Protein AF-A0A0G4N1B4-F1 (afdb_monomer_lite)

Structure (mmCIF, N/CA/C/O backbone):
data_AF-A0A0G4N1B4-F1
#
_entry.id   AF-A0A0G4N1B4-F1
#
loop_
_atom_site.group_PDB
_atom_site.id
_atom_site.type_symbol
_atom_site.label_atom_id
_atom_site.label_alt_id
_atom_site.label_comp_id
_atom_site.label_asym_id
_atom_site.label_entity_id
_atom_site.label_seq_id
_atom_site.pdbx_PDB_ins_code
_atom_site.Cartn_x
_atom_site.Cartn_y
_atom_site.Cartn_z
_atom_site.occupancy
_atom_site.B_iso_or_equiv
_atom_site.auth_seq_id
_atom_site.auth_comp_id
_atom_site.auth_asym_id
_atom_site.auth_atom_id
_atom_site.pdbx_PDB_model_num
ATOM 1 N N . MET A 1 1 ? 18.426 0.809 -24.803 1.00 61.28 1 MET A N 1
ATOM 2 C CA . MET A 1 1 ? 18.835 1.366 -26.097 1.00 61.28 1 MET A CA 1
ATOM 3 C C . MET A 1 1 ? 20.334 1.240 -26.227 1.00 61.28 1 MET A C 1
ATOM 5 O O . MET A 1 1 ? 21.089 1.940 -25.562 1.00 61.28 1 MET A O 1
ATOM 9 N N . THR A 1 2 ? 20.729 0.258 -27.011 1.00 74.38 2 THR A N 1
ATOM 10 C CA . THR A 1 2 ? 22.080 -0.067 -27.434 1.00 74.38 2 THR A CA 1
ATOM 11 C C . THR A 1 2 ? 22.395 0.686 -28.725 1.00 74.38 2 THR A C 1
ATOM 13 O O . THR A 1 2 ? 21.499 1.194 -29.403 1.00 74.38 2 THR A O 1
ATOM 16 N N . LEU A 1 3 ? 23.675 0.730 -29.093 1.00 75.31 3 LEU A N 1
ATOM 17 C CA . LEU A 1 3 ? 24.104 1.287 -30.377 1.00 75.31 3 LEU A CA 1
ATOM 18 C C . LEU A 1 3 ? 23.455 0.553 -31.568 1.00 75.31 3 LEU A C 1
ATOM 20 O O . LEU A 1 3 ? 23.096 1.194 -32.549 1.00 75.31 3 LEU A O 1
ATOM 24 N N . ALA A 1 4 ? 23.236 -0.761 -31.445 1.00 71.50 4 ALA A N 1
ATOM 25 C CA . ALA A 1 4 ? 22.571 -1.576 -32.460 1.00 71.50 4 ALA A CA 1
ATOM 26 C C . ALA A 1 4 ? 21.081 -1.222 -32.627 1.00 71.50 4 ALA A C 1
ATOM 28 O O . ALA A 1 4 ? 20.642 -1.034 -33.755 1.00 71.50 4 ALA A O 1
ATOM 29 N N . GLU A 1 5 ? 20.328 -1.060 -31.529 1.00 73.81 5 GLU A N 1
ATOM 30 C CA . GLU A 1 5 ? 18.914 -0.636 -31.580 1.00 73.81 5 GLU A CA 1
ATOM 31 C C . GLU A 1 5 ? 18.769 0.739 -32.259 1.00 73.81 5 GLU A C 1
ATOM 33 O O . GLU A 1 5 ? 17.946 0.911 -33.158 1.00 73.81 5 GLU A O 1
ATOM 38 N N . LYS A 1 6 ? 19.632 1.708 -31.918 1.00 74.88 6 LYS A N 1
ATOM 39 C CA . LYS A 1 6 ? 19.600 3.034 -32.559 1.00 74.88 6 LYS A CA 1
ATOM 40 C C . LYS A 1 6 ? 19.985 2.978 -34.045 1.00 74.88 6 LYS A C 1
ATOM 42 O O . LYS A 1 6 ? 19.407 3.695 -34.851 1.00 74.88 6 LYS A O 1
ATOM 47 N N . ALA A 1 7 ? 20.917 2.104 -34.427 1.00 77.06 7 ALA A N 1
ATOM 48 C CA . ALA A 1 7 ? 21.310 1.898 -35.824 1.00 77.06 7 ALA A CA 1
ATOM 49 C C . ALA A 1 7 ? 20.305 1.068 -36.649 1.00 77.06 7 ALA A C 1
ATOM 51 O O . ALA A 1 7 ? 20.403 1.044 -37.875 1.00 77.06 7 ALA A O 1
ATOM 52 N N . SER A 1 8 ? 19.344 0.386 -36.013 1.00 77.25 8 SER A N 1
ATOM 53 C CA . SER A 1 8 ? 18.195 -0.201 -36.719 1.00 77.25 8 SER A CA 1
ATOM 54 C C . SER A 1 8 ? 17.087 0.815 -37.013 1.00 77.25 8 SER A C 1
ATOM 56 O O . SER A 1 8 ? 16.366 0.640 -37.991 1.00 77.25 8 SER A O 1
ATOM 58 N N . GLU A 1 9 ? 16.982 1.884 -36.218 1.00 82.12 9 GLU A N 1
ATOM 59 C CA . GLU A 1 9 ? 16.021 2.979 -36.424 1.00 82.12 9 GLU A CA 1
ATOM 60 C C . GLU A 1 9 ? 16.563 4.087 -37.349 1.00 82.12 9 GLU A C 1
ATOM 62 O O . GLU A 1 9 ? 15.790 4.714 -38.070 1.00 82.12 9 GLU A O 1
ATOM 67 N N . ASP A 1 10 ? 17.882 4.317 -37.358 1.00 83.88 10 ASP A N 1
ATOM 68 C CA . ASP A 1 10 ? 18.553 5.344 -38.165 1.00 83.88 10 ASP A CA 1
ATOM 69 C C . ASP A 1 10 ? 19.435 4.718 -39.277 1.00 83.88 10 ASP A C 1
ATOM 71 O O . ASP A 1 10 ? 20.548 4.244 -39.003 1.00 83.88 10 ASP A O 1
ATOM 75 N N . PRO A 1 11 ? 18.992 4.749 -40.554 1.00 85.12 11 PRO A N 1
ATOM 76 C CA . PRO A 1 11 ? 19.771 4.253 -41.690 1.00 85.12 11 PRO A CA 1
ATOM 77 C C . PRO A 1 11 ? 21.119 4.962 -41.875 1.00 85.12 11 PRO A C 1
ATOM 79 O O . PRO A 1 11 ? 22.088 4.338 -42.310 1.00 85.12 11 PRO A O 1
ATOM 82 N N . HIS A 1 12 ? 21.207 6.250 -41.527 1.00 83.06 12 HIS A N 1
ATOM 83 C CA . HIS A 1 12 ? 22.426 7.039 -41.676 1.00 83.06 12 HIS A CA 1
ATOM 84 C C . HIS A 1 12 ? 23.470 6.638 -40.627 1.00 83.06 12 HIS A C 1
ATOM 86 O O . HIS A 1 12 ? 24.648 6.475 -40.956 1.00 83.06 12 HIS A O 1
ATOM 92 N N . LEU A 1 13 ? 23.038 6.378 -39.387 1.00 84.38 13 LEU A N 1
ATOM 93 C CA . LEU A 1 13 ? 23.886 5.781 -38.351 1.00 84.38 13 LEU A CA 1
ATOM 94 C C . LEU A 1 13 ? 24.357 4.372 -38.743 1.00 84.38 13 LEU A C 1
ATOM 96 O O . LEU A 1 13 ? 25.507 4.023 -38.477 1.00 84.38 13 LEU A O 1
ATOM 100 N N . ARG A 1 14 ? 23.521 3.575 -39.420 1.00 85.06 14 ARG A N 1
ATOM 101 C CA . ARG A 1 14 ? 23.911 2.241 -39.907 1.00 85.06 14 ARG A CA 1
ATOM 102 C C . ARG A 1 14 ? 25.033 2.300 -40.947 1.00 85.06 14 ARG A C 1
ATOM 104 O O . ARG A 1 14 ? 26.015 1.566 -40.835 1.00 85.06 14 ARG A O 1
ATOM 111 N N . ASP A 1 15 ? 24.920 3.193 -41.928 1.00 86.50 15 ASP A N 1
ATOM 112 C CA . ASP A 1 15 ? 25.944 3.373 -42.965 1.00 86.50 15 ASP A CA 1
ATOM 113 C C . ASP A 1 15 ? 27.199 4.088 -42.440 1.00 86.50 15 ASP A C 1
ATOM 115 O O . ASP A 1 15 ? 28.303 3.859 -42.941 1.00 86.50 15 ASP A O 1
ATOM 119 N N . LEU A 1 16 ? 27.067 4.916 -41.398 1.00 86.50 16 LEU A N 1
ATOM 120 C CA . LEU A 1 16 ? 28.194 5.442 -40.627 1.00 86.50 16 LEU A CA 1
ATOM 121 C C . LEU A 1 16 ? 28.933 4.308 -39.898 1.00 86.50 16 LEU A C 1
ATOM 123 O O . LEU A 1 16 ? 30.135 4.151 -40.090 1.00 86.50 16 LEU A O 1
ATOM 127 N N . MET A 1 17 ? 28.223 3.462 -39.142 1.00 85.50 17 MET A N 1
ATOM 128 C CA . MET A 1 17 ? 28.804 2.295 -38.462 1.00 85.50 17 MET A CA 1
ATOM 129 C C . MET A 1 17 ? 29.516 1.350 -39.428 1.00 85.50 17 MET A C 1
ATOM 131 O O . MET A 1 17 ? 30.613 0.888 -39.127 1.00 85.50 17 MET A O 1
ATOM 135 N N . LYS A 1 18 ? 28.928 1.091 -40.603 1.00 88.00 18 LYS A N 1
ATOM 136 C CA . LYS A 1 18 ? 29.536 0.236 -41.629 1.00 88.00 18 LYS A CA 1
ATOM 137 C C . LYS A 1 18 ? 30.859 0.812 -42.149 1.00 88.00 18 LYS A C 1
ATOM 139 O O . LYS A 1 18 ? 31.823 0.064 -42.283 1.00 88.00 18 LYS A O 1
ATOM 144 N N . ARG A 1 19 ? 30.930 2.126 -42.394 1.00 84.94 19 ARG A N 1
ATOM 145 C CA . ARG A 1 19 ? 32.158 2.804 -42.854 1.00 84.94 19 ARG A CA 1
ATOM 146 C C . ARG A 1 19 ? 33.219 2.921 -41.762 1.00 84.94 19 ARG A C 1
ATOM 148 O O . ARG A 1 19 ? 34.394 2.723 -42.047 1.00 84.94 19 ARG A O 1
ATOM 155 N N . VAL A 1 20 ? 32.820 3.153 -40.509 1.00 86.75 20 VAL A N 1
ATOM 156 C CA . VAL A 1 20 ? 33.738 3.114 -39.356 1.00 86.75 20 VAL A CA 1
ATOM 157 C C . VAL A 1 20 ? 34.312 1.705 -39.167 1.00 86.75 20 VAL A C 1
ATOM 159 O O . VAL A 1 20 ? 35.518 1.563 -38.996 1.00 86.75 20 VAL A O 1
ATOM 162 N N . ALA A 1 21 ? 33.487 0.658 -39.274 1.00 83.44 21 ALA A N 1
ATOM 163 C CA . ALA A 1 21 ? 33.933 -0.736 -39.179 1.00 83.44 21 ALA A CA 1
ATOM 164 C C . ALA A 1 21 ? 34.835 -1.176 -40.349 1.00 83.44 21 ALA A C 1
ATOM 166 O O . ALA A 1 21 ? 35.694 -2.033 -40.161 1.00 83.44 21 ALA A O 1
ATOM 167 N N . ALA A 1 22 ? 34.667 -0.582 -41.535 1.00 86.81 22 ALA A N 1
ATOM 168 C CA . ALA A 1 22 ? 35.551 -0.781 -42.686 1.00 86.81 22 ALA A CA 1
ATOM 169 C C . ALA A 1 22 ? 36.859 0.040 -42.615 1.00 86.81 22 ALA A C 1
ATOM 171 O O . ALA A 1 22 ? 37.759 -0.184 -43.418 1.00 86.81 22 ALA A O 1
ATOM 172 N N . GLY A 1 23 ? 36.977 0.990 -41.677 1.00 86.06 23 GLY A N 1
ATOM 173 C CA . GLY A 1 23 ? 38.113 1.918 -41.592 1.00 86.06 23 GLY A CA 1
ATOM 174 C C . GLY A 1 23 ? 38.089 3.059 -42.620 1.00 86.06 23 GLY A C 1
ATOM 175 O O . GLY A 1 23 ? 39.078 3.771 -42.759 1.00 86.06 23 GLY A O 1
ATOM 176 N N . GLU A 1 24 ? 36.972 3.257 -43.326 1.00 87.19 24 GLU A N 1
ATOM 177 C CA . GLU A 1 24 ? 36.816 4.224 -44.429 1.00 87.19 24 GLU A CA 1
ATOM 178 C C . GLU A 1 24 ? 36.179 5.562 -43.996 1.00 87.19 24 GLU A C 1
ATOM 180 O O . GLU A 1 24 ? 35.956 6.452 -44.819 1.00 87.19 24 GLU A O 1
ATOM 185 N N . ALA A 1 25 ? 35.838 5.713 -42.713 1.00 85.94 25 ALA A N 1
ATOM 186 C CA . ALA A 1 25 ? 35.187 6.913 -42.187 1.00 85.94 25 ALA A CA 1
ATOM 187 C C . ALA A 1 25 ? 36.142 8.118 -42.100 1.00 85.94 25 ALA A C 1
ATOM 189 O O . ALA A 1 25 ? 37.282 8.002 -41.650 1.00 85.94 25 ALA A O 1
ATOM 190 N N . LYS A 1 26 ? 35.651 9.306 -42.470 1.00 89.06 26 LYS A N 1
ATOM 191 C CA . LYS A 1 26 ? 36.407 10.566 -42.351 1.00 89.06 26 LYS A CA 1
ATOM 192 C C . LYS A 1 26 ? 36.522 11.024 -40.891 1.00 89.06 26 LYS A C 1
ATOM 194 O O . LYS A 1 26 ? 35.720 10.641 -40.044 1.00 89.06 26 LYS A O 1
ATOM 199 N N . GLN A 1 27 ? 37.467 11.921 -40.600 1.00 86.31 27 GLN A N 1
ATOM 200 C CA . GLN A 1 27 ? 37.700 12.427 -39.238 1.00 86.31 27 GLN A CA 1
ATOM 201 C C . GLN A 1 27 ? 36.456 13.087 -38.606 1.00 86.31 27 GLN A C 1
ATOM 203 O O . GLN A 1 27 ? 36.169 12.866 -37.428 1.00 86.31 27 GLN A O 1
ATOM 208 N N . ASP A 1 28 ? 35.675 13.840 -39.386 1.00 86.31 28 ASP A N 1
ATOM 209 C CA . ASP A 1 28 ? 34.403 14.424 -38.932 1.00 86.31 28 ASP A CA 1
ATOM 210 C C . ASP A 1 28 ? 33.345 13.350 -38.634 1.00 86.31 28 ASP A C 1
ATOM 212 O O . ASP A 1 28 ? 32.583 13.453 -37.672 1.00 86.31 28 ASP A O 1
ATOM 216 N N . GLU A 1 29 ? 33.330 12.278 -39.427 1.00 86.38 29 GLU A N 1
ATOM 217 C CA . GLU A 1 29 ? 32.405 11.152 -39.284 1.00 86.38 29 GLU A CA 1
ATOM 218 C C . GLU A 1 29 ? 32.741 10.313 -38.045 1.00 86.38 29 GLU A C 1
ATOM 220 O O . GLU A 1 29 ? 31.840 9.963 -37.285 1.00 86.38 29 GLU A O 1
ATOM 225 N N . LEU A 1 30 ? 34.030 10.078 -37.777 1.00 86.94 30 LEU A N 1
ATOM 226 C CA . LEU A 1 30 ? 34.522 9.472 -36.536 1.00 86.94 30 LEU A CA 1
ATOM 227 C C . LEU A 1 30 ? 34.176 10.329 -35.310 1.00 86.94 30 LEU A C 1
ATOM 229 O O . LEU A 1 30 ? 33.727 9.803 -34.293 1.00 86.94 30 LEU A O 1
ATOM 233 N N . THR A 1 31 ? 34.316 11.653 -35.416 1.00 87.06 31 THR A N 1
ATOM 234 C CA . THR A 1 31 ? 33.961 12.592 -34.337 1.00 87.06 31 THR A CA 1
ATOM 235 C C . THR A 1 31 ? 32.454 12.579 -34.055 1.00 87.06 31 THR A C 1
ATOM 237 O O . THR A 1 31 ? 32.031 12.573 -32.897 1.00 87.06 31 THR A O 1
ATOM 240 N N . ASN A 1 32 ? 31.623 12.516 -35.100 1.00 86.62 32 ASN A N 1
ATOM 241 C CA . ASN A 1 32 ? 30.175 12.366 -34.959 1.00 86.62 32 ASN A CA 1
ATOM 242 C C . ASN A 1 32 ? 29.795 10.996 -34.368 1.00 86.62 32 ASN A C 1
ATOM 244 O O . ASN A 1 32 ? 28.951 10.911 -33.478 1.00 86.62 32 ASN A O 1
ATOM 248 N N . PHE A 1 33 ? 30.462 9.923 -34.801 1.00 86.00 33 PHE A N 1
ATOM 249 C CA . PHE A 1 33 ? 30.247 8.579 -34.272 1.00 86.00 33 PHE A CA 1
ATOM 250 C C . PHE A 1 33 ? 30.599 8.479 -32.779 1.00 86.00 33 PHE A C 1
ATOM 252 O O . PHE A 1 33 ? 29.796 7.964 -31.999 1.00 86.00 33 PHE A O 1
ATOM 259 N N . GLN A 1 34 ? 31.729 9.057 -32.354 1.00 86.62 34 GLN A N 1
ATOM 260 C CA . GLN A 1 34 ? 32.104 9.126 -30.939 1.00 86.62 34 GLN A CA 1
ATOM 261 C C . GLN A 1 34 ? 31.074 9.917 -30.122 1.00 86.62 34 GLN A C 1
ATOM 263 O O . GLN A 1 34 ? 30.626 9.431 -29.088 1.00 86.62 34 GLN A O 1
ATOM 268 N N . ARG A 1 35 ? 30.598 11.070 -30.621 1.00 88.56 35 ARG A N 1
ATOM 269 C CA . ARG A 1 35 ? 29.515 11.839 -29.977 1.00 88.56 35 ARG A CA 1
ATOM 270 C C . ARG A 1 35 ? 28.249 10.995 -29.775 1.00 88.56 35 ARG A C 1
ATOM 272 O O . ARG A 1 35 ? 27.601 11.106 -28.736 1.00 88.56 35 ARG A O 1
ATOM 279 N N . ILE A 1 36 ? 27.889 10.154 -30.747 1.00 86.12 36 ILE A N 1
ATOM 280 C CA . ILE A 1 36 ? 26.725 9.260 -30.652 1.00 86.12 36 ILE A CA 1
ATOM 281 C C . ILE A 1 36 ? 26.968 8.146 -29.622 1.00 86.12 36 ILE A C 1
ATOM 283 O O . ILE A 1 36 ? 26.062 7.849 -28.841 1.00 86.12 36 ILE A O 1
ATOM 287 N N . ILE A 1 37 ? 28.176 7.576 -29.552 1.00 84.62 37 ILE A N 1
ATOM 288 C CA . ILE A 1 37 ? 28.565 6.626 -28.496 1.00 84.62 37 ILE A CA 1
ATOM 289 C C . ILE A 1 37 ? 28.498 7.282 -27.113 1.00 84.62 37 ILE A C 1
ATOM 291 O O . ILE A 1 37 ? 27.919 6.698 -26.195 1.00 84.62 37 ILE A O 1
ATOM 295 N N . ASP A 1 38 ? 29.022 8.497 -26.959 1.00 83.88 38 ASP A N 1
ATOM 296 C CA . ASP A 1 38 ? 29.007 9.238 -25.697 1.00 83.88 38 ASP A CA 1
ATOM 297 C C . ASP A 1 38 ? 27.571 9.565 -25.268 1.00 83.88 38 ASP A C 1
ATOM 299 O O . ASP A 1 38 ? 27.216 9.366 -24.104 1.00 83.88 38 ASP A O 1
ATOM 303 N N . GLN A 1 39 ? 26.708 9.978 -26.207 1.00 84.00 39 GLN A N 1
ATOM 304 C CA . GLN A 1 39 ? 25.284 10.210 -25.948 1.00 84.00 39 GLN A CA 1
ATOM 305 C C . GLN A 1 39 ? 24.569 8.924 -25.517 1.00 84.00 39 GLN A C 1
ATOM 307 O O . GLN A 1 39 ? 23.866 8.934 -24.508 1.00 84.00 39 GLN A O 1
ATOM 312 N N . ILE A 1 40 ? 24.745 7.814 -26.240 1.00 81.50 40 ILE A N 1
ATOM 313 C CA . ILE A 1 40 ? 24.115 6.531 -25.888 1.00 81.50 40 ILE A CA 1
ATOM 314 C C . ILE A 1 40 ? 24.637 6.041 -24.536 1.00 81.50 40 ILE A C 1
ATOM 316 O O . ILE A 1 40 ? 23.855 5.571 -23.717 1.00 81.50 40 ILE A O 1
ATOM 320 N N . THR A 1 41 ? 25.926 6.223 -24.249 1.00 76.81 41 THR A N 1
ATOM 321 C CA . THR A 1 41 ? 26.533 5.890 -22.953 1.00 76.81 41 THR A CA 1
ATOM 322 C C . THR A 1 41 ? 25.971 6.763 -21.827 1.00 76.81 41 THR A C 1
ATOM 324 O O . THR A 1 41 ? 25.692 6.258 -20.739 1.00 76.81 41 THR A O 1
ATOM 327 N N . ALA A 1 42 ? 25.757 8.059 -22.068 1.00 76.94 42 ALA A N 1
ATOM 328 C CA . ALA A 1 42 ? 25.142 8.975 -21.110 1.00 76.94 42 ALA A CA 1
ATOM 329 C C . ALA A 1 42 ? 23.657 8.654 -20.872 1.00 76.94 42 ALA A C 1
ATOM 331 O O . ALA A 1 42 ? 23.216 8.617 -19.724 1.00 76.94 42 ALA A O 1
ATOM 332 N N . GLU A 1 43 ? 22.888 8.353 -21.921 1.00 72.62 43 GLU A N 1
ATOM 333 C CA . GLU A 1 43 ? 21.496 7.909 -21.802 1.00 72.62 43 GLU A CA 1
ATOM 334 C C . GLU A 1 43 ? 21.376 6.542 -21.125 1.00 72.62 43 GLU A C 1
ATOM 336 O O . GLU A 1 43 ? 20.470 6.341 -20.319 1.00 72.62 43 GLU A O 1
ATOM 341 N N . TYR A 1 44 ? 22.299 5.620 -21.399 1.00 66.69 44 TYR A N 1
ATOM 342 C CA . TYR A 1 44 ? 22.382 4.317 -20.747 1.00 66.69 44 TYR A CA 1
ATOM 343 C C . TYR A 1 44 ? 22.653 4.476 -19.246 1.00 66.69 44 TYR A C 1
ATOM 345 O O . TYR A 1 44 ? 21.919 3.914 -18.438 1.00 66.69 44 TYR A O 1
ATOM 353 N N . LYS A 1 45 ? 23.609 5.334 -18.854 1.00 64.94 45 LYS A N 1
ATOM 354 C CA . LYS A 1 45 ? 23.832 5.723 -17.448 1.00 64.94 45 LYS A CA 1
ATOM 355 C C . LYS A 1 45 ? 22.586 6.366 -16.824 1.00 64.94 45 LYS A C 1
ATOM 357 O O . LYS A 1 45 ? 22.170 5.955 -15.745 1.00 64.94 45 LYS A O 1
ATOM 362 N N . LYS A 1 46 ? 21.945 7.314 -17.519 1.00 64.31 46 LYS A N 1
ATOM 363 C CA . LYS A 1 46 ? 20.728 8.017 -17.064 1.00 64.31 46 LYS A CA 1
ATOM 364 C C . LYS A 1 46 ? 19.512 7.089 -16.915 1.00 64.31 46 LYS A C 1
ATOM 366 O O . LYS A 1 46 ? 18.664 7.343 -16.069 1.00 64.31 46 LYS A O 1
ATOM 371 N N . LYS A 1 47 ? 19.436 6.012 -17.703 1.00 58.44 47 LYS A N 1
ATOM 372 C CA . LYS A 1 47 ? 18.419 4.945 -17.622 1.00 58.44 47 LYS A CA 1
ATOM 373 C C . LYS A 1 47 ? 18.840 3.780 -16.703 1.00 58.44 47 LYS A C 1
ATOM 375 O O . LYS A 1 47 ? 18.256 2.705 -16.786 1.00 58.44 47 LYS A O 1
ATOM 380 N N . GLY A 1 48 ? 19.845 3.972 -15.841 1.00 55.91 48 GLY A N 1
ATOM 381 C CA . GLY A 1 48 ? 20.256 2.998 -14.821 1.00 55.91 48 GLY A CA 1
ATOM 382 C C . GLY A 1 48 ? 21.156 1.856 -15.310 1.00 55.91 48 GLY A C 1
ATOM 383 O O . GLY A 1 48 ? 21.496 0.982 -14.526 1.00 55.91 48 GLY A O 1
ATOM 384 N N . GLY A 1 49 ? 21.609 1.856 -16.565 1.00 56.06 49 GLY A N 1
ATOM 385 C CA . GLY A 1 49 ? 22.381 0.759 -17.166 1.00 56.06 49 GLY A CA 1
ATOM 386 C C . GLY A 1 49 ? 23.782 0.509 -16.581 1.00 56.06 49 GLY A C 1
ATOM 387 O O . GLY A 1 49 ? 24.412 -0.495 -16.906 1.00 56.06 49 GLY A O 1
ATOM 388 N N . GLN A 1 50 ? 24.288 1.399 -15.719 1.00 53.00 50 GLN A N 1
ATOM 389 C CA . GLN A 1 50 ? 25.495 1.142 -14.917 1.00 53.00 50 GLN A CA 1
ATOM 390 C C . GLN A 1 50 ? 25.220 0.374 -13.613 1.00 53.00 50 GLN A C 1
ATOM 392 O O . GLN A 1 50 ? 26.167 -0.023 -12.937 1.00 53.00 50 GLN A O 1
ATOM 397 N N . GLN A 1 51 ? 23.955 0.164 -13.251 1.00 55.06 51 GLN A N 1
ATOM 398 C CA . GLN A 1 51 ? 23.565 -0.721 -12.158 1.00 55.06 51 GLN A CA 1
ATOM 399 C C . GLN A 1 51 ? 23.530 -2.171 -12.670 1.00 55.06 51 GLN A C 1
ATOM 401 O O . GLN A 1 51 ? 23.403 -2.416 -13.872 1.00 55.06 51 GLN A O 1
ATOM 406 N N . GLY A 1 52 ? 23.672 -3.136 -11.759 1.00 59.69 52 GLY A N 1
ATOM 407 C CA . GLY A 1 52 ? 23.560 -4.559 -12.087 1.00 59.69 52 GLY A CA 1
ATOM 408 C C . GLY A 1 52 ? 22.152 -4.958 -12.566 1.00 59.69 52 GLY A C 1
ATOM 409 O O . GLY A 1 52 ? 21.274 -4.103 -12.710 1.00 59.69 52 GLY A O 1
ATOM 410 N N . PRO A 1 53 ? 21.885 -6.260 -12.791 1.00 65.31 53 PRO A N 1
ATOM 411 C CA . PRO A 1 53 ? 20.531 -6.730 -13.093 1.00 65.31 53 PRO A CA 1
ATOM 412 C C . PRO A 1 53 ? 19.526 -6.189 -12.062 1.00 65.31 53 PRO A C 1
ATOM 414 O O . PRO A 1 53 ? 19.748 -6.295 -10.856 1.00 65.31 53 PRO A O 1
ATOM 417 N N . SER A 1 54 ? 18.441 -5.572 -12.540 1.00 74.69 54 SER A N 1
ATOM 418 C CA . SER A 1 54 ? 17.491 -4.837 -11.694 1.00 74.69 54 SER A CA 1
ATOM 419 C C . SER A 1 54 ? 16.860 -5.729 -10.621 1.00 74.69 54 SER A C 1
ATOM 421 O O . SER A 1 54 ? 16.494 -6.875 -10.894 1.00 74.69 54 SER A O 1
ATOM 423 N N . ALA A 1 55 ? 16.673 -5.188 -9.416 1.00 77.44 55 ALA A N 1
ATOM 424 C CA . ALA A 1 55 ? 16.117 -5.915 -8.271 1.00 77.44 55 ALA A CA 1
ATOM 425 C C . ALA A 1 55 ? 14.679 -6.412 -8.489 1.00 77.44 55 ALA A C 1
ATOM 427 O O . ALA A 1 55 ? 14.295 -7.437 -7.929 1.00 77.44 55 ALA A O 1
ATOM 428 N N . ASP A 1 56 ? 13.924 -5.742 -9.358 1.00 80.38 56 ASP A N 1
ATOM 429 C CA . ASP A 1 56 ? 12.589 -6.132 -9.821 1.00 80.38 56 ASP A CA 1
ATOM 430 C C . ASP A 1 56 ? 12.593 -7.341 -10.772 1.00 80.38 56 ASP A C 1
ATOM 432 O O . ASP A 1 56 ? 11.565 -7.986 -10.953 1.00 80.38 56 ASP A O 1
ATOM 436 N N . ARG A 1 57 ? 13.734 -7.649 -11.407 1.00 79.25 57 ARG A N 1
ATOM 437 C CA . ARG A 1 57 ? 13.866 -8.732 -12.402 1.00 79.25 57 ARG A CA 1
ATOM 438 C C . ARG A 1 57 ? 14.421 -10.026 -11.819 1.00 79.25 57 ARG A C 1
ATOM 440 O O . ARG A 1 57 ? 14.197 -11.092 -12.384 1.00 79.25 57 ARG A O 1
ATOM 447 N N . LEU A 1 58 ? 15.184 -9.941 -10.731 1.00 82.81 58 LEU A N 1
ATOM 448 C CA . LEU A 1 58 ? 15.707 -11.118 -10.044 1.00 82.81 58 LEU A CA 1
ATOM 449 C C . LEU A 1 58 ? 14.668 -11.628 -9.046 1.00 82.81 58 LEU A C 1
ATOM 451 O O . LEU A 1 58 ? 14.167 -10.863 -8.226 1.00 82.81 58 LEU A O 1
ATOM 455 N N . ILE A 1 59 ? 14.364 -12.923 -9.120 1.00 82.38 59 ILE A N 1
ATOM 456 C CA . ILE A 1 59 ? 13.343 -13.593 -8.307 1.00 82.38 59 ILE A CA 1
ATOM 457 C C . ILE A 1 59 ? 14.012 -14.681 -7.459 1.00 82.38 59 ILE A C 1
ATOM 459 O O . ILE A 1 59 ? 14.892 -15.401 -7.944 1.00 82.38 59 ILE A O 1
ATOM 463 N N . VAL A 1 60 ? 13.585 -14.802 -6.201 1.00 84.69 60 VAL A N 1
ATOM 464 C CA . VAL A 1 60 ? 13.879 -15.924 -5.298 1.00 84.69 60 VAL A CA 1
ATOM 465 C C . VAL A 1 60 ? 12.582 -16.298 -4.583 1.00 84.69 60 VAL A C 1
ATOM 467 O O . VAL A 1 60 ? 11.843 -15.418 -4.161 1.00 84.69 60 VAL A O 1
ATOM 470 N N . ASP A 1 61 ? 12.279 -17.593 -4.485 1.00 80.69 61 ASP A N 1
ATOM 471 C CA . ASP A 1 61 ? 11.069 -18.106 -3.815 1.00 80.69 61 ASP A CA 1
ATOM 472 C C . ASP A 1 61 ? 9.758 -17.404 -4.251 1.00 80.69 61 ASP A C 1
ATOM 474 O O . ASP A 1 61 ? 8.926 -16.987 -3.451 1.00 80.69 61 ASP A O 1
ATOM 478 N N . GLY A 1 62 ? 9.617 -17.173 -5.563 1.00 81.56 62 GLY A N 1
ATOM 479 C CA . GLY A 1 62 ? 8.456 -16.503 -6.166 1.00 81.56 62 GLY A CA 1
ATOM 480 C C . GLY A 1 62 ? 8.379 -14.981 -5.975 1.00 81.56 62 GLY A C 1
ATOM 481 O O . GLY A 1 62 ? 7.539 -14.348 -6.611 1.00 81.56 62 GLY A O 1
ATOM 482 N N . LYS A 1 63 ?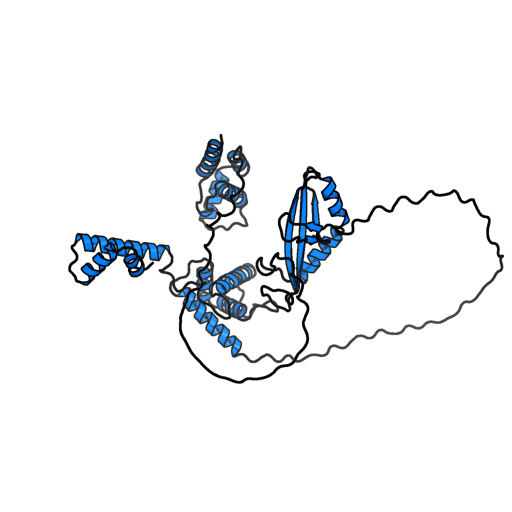 9.259 -14.370 -5.170 1.00 87.25 63 LYS A N 1
ATOM 483 C CA . LYS A 1 63 ? 9.266 -12.925 -4.877 1.00 87.25 63 LYS A CA 1
ATOM 484 C C . LYS A 1 63 ? 10.505 -12.230 -5.447 1.00 87.25 63 LYS A C 1
ATOM 486 O O . LYS A 1 63 ? 11.546 -12.852 -5.655 1.00 87.25 63 LYS A O 1
ATOM 491 N N . THR A 1 64 ? 10.421 -10.927 -5.716 1.00 88.06 64 THR A N 1
ATOM 492 C CA . THR A 1 64 ? 11.558 -10.169 -6.268 1.00 88.06 64 THR A CA 1
ATOM 493 C C . THR A 1 64 ? 12.636 -9.910 -5.212 1.00 88.06 64 THR A C 1
ATOM 495 O O . THR A 1 64 ? 12.348 -9.760 -4.025 1.00 88.06 64 THR A O 1
ATOM 498 N N . VAL A 1 65 ? 13.896 -9.787 -5.635 1.00 88.00 65 VAL A N 1
ATOM 499 C CA . VAL A 1 65 ? 15.002 -9.366 -4.753 1.00 88.00 65 VAL A CA 1
ATOM 500 C C . VAL A 1 65 ? 14.720 -7.979 -4.159 1.00 88.00 65 VAL A C 1
ATOM 502 O O . VAL A 1 65 ? 15.082 -7.723 -3.011 1.00 88.00 65 VAL A O 1
ATOM 505 N N . LYS A 1 66 ? 14.007 -7.114 -4.897 1.00 90.12 66 LYS A N 1
ATOM 506 C CA . LYS A 1 66 ? 13.520 -5.825 -4.391 1.00 90.12 66 LYS A CA 1
ATOM 507 C C . LYS A 1 66 ? 12.529 -5.979 -3.233 1.00 90.12 66 LYS A C 1
ATOM 509 O O . LYS A 1 66 ? 12.724 -5.323 -2.219 1.00 90.12 66 LYS A O 1
ATOM 514 N N . TYR A 1 67 ? 11.541 -6.876 -3.336 1.00 91.75 67 TYR A N 1
ATOM 515 C CA . TYR A 1 67 ? 10.605 -7.158 -2.238 1.00 91.75 67 TYR A CA 1
ATOM 516 C C . TYR A 1 67 ? 11.353 -7.538 -0.952 1.00 91.75 67 TYR A C 1
ATOM 518 O O . TYR A 1 67 ? 11.123 -6.936 0.092 1.00 91.75 67 TYR A O 1
ATOM 526 N N . PHE A 1 68 ? 12.313 -8.469 -1.028 1.00 91.44 68 PHE A N 1
ATOM 527 C CA . PHE A 1 68 ? 13.102 -8.845 0.150 1.00 91.44 68 PHE A CA 1
ATOM 528 C C . PHE A 1 68 ? 13.931 -7.678 0.698 1.00 91.44 68 PHE A C 1
ATOM 530 O O . PHE A 1 68 ? 14.118 -7.589 1.909 1.00 91.44 68 PHE A O 1
ATOM 537 N N . ALA A 1 69 ? 14.430 -6.784 -0.160 1.00 91.94 69 ALA A N 1
ATOM 538 C CA . ALA A 1 69 ? 15.165 -5.606 0.285 1.00 91.94 69 ALA A CA 1
ATOM 539 C C . ALA A 1 69 ? 14.258 -4.593 1.009 1.00 91.94 69 ALA A C 1
ATOM 541 O O . ALA A 1 69 ? 14.617 -4.135 2.093 1.00 91.94 69 ALA A O 1
ATOM 542 N N . ASP A 1 70 ? 13.085 -4.285 0.451 1.00 90.75 70 ASP A N 1
ATOM 543 C CA . ASP A 1 70 ? 12.110 -3.344 1.021 1.00 90.75 70 ASP A CA 1
ATOM 544 C C . ASP A 1 70 ? 11.538 -3.859 2.360 1.00 90.75 70 ASP A C 1
ATOM 546 O O . ASP A 1 70 ? 11.509 -3.128 3.358 1.00 90.75 70 ASP A O 1
ATOM 550 N N . GLU A 1 71 ? 11.170 -5.142 2.416 1.00 91.75 71 GLU A N 1
ATOM 551 C CA . GLU A 1 71 ? 10.620 -5.803 3.606 1.00 91.75 71 GLU A CA 1
ATOM 552 C C . GLU A 1 71 ? 11.660 -5.870 4.738 1.00 91.75 71 GLU A C 1
ATOM 554 O O . GLU A 1 71 ? 11.430 -5.403 5.857 1.00 91.75 71 GLU A O 1
ATOM 559 N N . VAL A 1 72 ? 12.866 -6.378 4.443 1.00 93.12 72 VAL A N 1
ATOM 560 C CA . VAL A 1 72 ? 13.930 -6.516 5.450 1.00 93.12 72 VAL A CA 1
ATOM 561 C C . VAL A 1 72 ? 14.448 -5.156 5.910 1.00 93.12 72 VAL A C 1
ATOM 563 O O . VAL A 1 72 ? 14.746 -5.005 7.093 1.00 93.12 72 VAL A O 1
ATOM 566 N N . ARG A 1 73 ? 14.511 -4.143 5.035 1.00 94.00 73 ARG A N 1
ATOM 567 C CA . ARG A 1 73 ? 14.804 -2.759 5.441 1.00 94.00 73 ARG A CA 1
ATOM 568 C C . ARG A 1 73 ? 13.786 -2.269 6.471 1.00 94.00 73 ARG A C 1
ATOM 570 O O . ARG A 1 73 ? 14.193 -1.779 7.521 1.00 94.00 73 ARG A O 1
ATOM 577 N N . THR A 1 74 ? 12.495 -2.436 6.195 1.00 89.62 74 THR A N 1
ATOM 578 C CA . THR A 1 74 ? 11.412 -1.984 7.080 1.00 89.62 74 THR A CA 1
ATOM 579 C C . THR A 1 74 ? 11.493 -2.659 8.451 1.00 89.62 74 THR A C 1
ATOM 581 O O . THR A 1 74 ? 11.453 -1.979 9.478 1.00 89.62 74 THR A O 1
ATOM 584 N N . ILE A 1 75 ? 11.718 -3.977 8.484 1.00 88.00 75 ILE A N 1
ATOM 585 C CA . ILE A 1 75 ? 11.905 -4.729 9.732 1.00 88.00 75 ILE A CA 1
ATOM 586 C C . ILE A 1 75 ? 13.165 -4.260 10.479 1.00 88.00 75 ILE A C 1
ATOM 588 O O . ILE A 1 75 ? 13.104 -4.023 11.684 1.00 88.00 75 ILE A O 1
ATOM 592 N N . LEU A 1 76 ? 14.301 -4.087 9.795 1.00 88.94 76 LEU A N 1
ATOM 593 C CA . LEU A 1 76 ? 15.548 -3.621 10.417 1.00 88.94 76 LEU A CA 1
ATOM 594 C C . LEU A 1 76 ? 15.429 -2.205 10.988 1.00 88.94 76 LEU A C 1
ATOM 596 O O . LEU A 1 76 ? 15.987 -1.945 12.051 1.00 88.94 76 LEU A O 1
ATOM 600 N N . ASP A 1 77 ? 14.716 -1.304 10.312 1.00 88.50 77 ASP A N 1
ATOM 601 C CA . ASP A 1 77 ? 14.512 0.064 10.787 1.00 88.50 77 ASP A CA 1
ATOM 602 C C . ASP A 1 77 ? 13.619 0.078 12.052 1.00 88.50 77 ASP A C 1
ATOM 604 O O . ASP A 1 77 ? 13.920 0.814 12.990 1.00 88.50 77 ASP A O 1
ATOM 608 N N . ILE A 1 78 ? 12.601 -0.793 12.154 1.00 86.00 78 ILE A N 1
ATOM 609 C CA . ILE A 1 78 ? 11.796 -0.981 13.384 1.00 86.00 78 ILE A CA 1
ATOM 610 C C . ILE A 1 78 ? 12.636 -1.600 14.513 1.00 86.00 78 ILE A C 1
ATOM 612 O O . ILE A 1 78 ? 12.644 -1.104 15.645 1.00 86.00 78 ILE A O 1
ATOM 616 N N . VAL A 1 79 ? 13.353 -2.684 14.212 1.00 85.31 79 VAL A N 1
ATOM 617 C CA . VAL A 1 79 ? 14.140 -3.451 15.187 1.00 85.31 79 VAL A CA 1
ATOM 618 C C . VAL A 1 79 ? 15.268 -2.602 15.773 1.00 85.31 79 VAL A C 1
ATOM 620 O O . VAL A 1 79 ? 15.395 -2.528 16.992 1.00 85.31 79 VAL A O 1
ATOM 623 N N . LEU A 1 80 ? 16.046 -1.910 14.935 1.00 83.38 80 LEU A N 1
ATOM 624 C CA . LEU A 1 80 ? 17.176 -1.090 15.386 1.00 83.38 80 LEU A CA 1
ATOM 625 C C . LEU A 1 80 ? 16.740 0.236 16.029 1.00 83.38 80 LEU A C 1
ATOM 627 O O . LEU A 1 80 ? 17.492 0.775 16.837 1.00 83.38 80 LEU A O 1
ATOM 631 N N . ALA A 1 81 ? 15.543 0.749 15.719 1.00 83.81 81 ALA A N 1
ATOM 632 C CA . ALA A 1 81 ? 14.958 1.873 16.456 1.00 83.81 81 ALA A CA 1
ATOM 633 C C . ALA A 1 81 ? 14.490 1.466 17.864 1.00 83.81 81 ALA A C 1
ATOM 635 O O . ALA A 1 81 ? 14.583 2.265 18.792 1.00 83.81 81 ALA A O 1
ATOM 636 N N . THR A 1 82 ? 14.010 0.228 18.028 1.00 81.00 82 THR A N 1
ATOM 637 C CA . THR A 1 82 ? 13.530 -0.300 19.317 1.00 81.00 82 THR A CA 1
ATOM 638 C C . THR A 1 82 ? 14.684 -0.786 20.201 1.00 81.00 82 THR A C 1
ATOM 640 O O . THR A 1 82 ? 14.697 -0.527 21.401 1.00 81.00 82 THR A O 1
ATOM 643 N N . ASN A 1 83 ? 15.677 -1.462 19.614 1.00 82.31 83 ASN A N 1
ATOM 644 C CA . ASN A 1 83 ? 16.902 -1.894 20.283 1.00 82.31 83 ASN A CA 1
ATOM 645 C C . ASN A 1 83 ? 18.116 -1.757 19.335 1.00 82.31 83 ASN A C 1
ATOM 647 O O . ASN A 1 83 ? 18.358 -2.640 18.505 1.00 82.31 83 ASN A O 1
ATOM 651 N N . PRO A 1 84 ? 18.941 -0.702 19.483 1.00 84.25 84 PRO A N 1
ATOM 652 C CA . PRO A 1 84 ? 20.129 -0.491 18.652 1.00 84.25 84 PRO A CA 1
ATOM 653 C C . PRO A 1 84 ? 21.200 -1.589 18.748 1.00 84.25 84 PRO A C 1
ATOM 655 O O . PRO A 1 84 ? 22.068 -1.658 17.877 1.00 84.25 84 PRO A O 1
ATOM 658 N N . GLN A 1 85 ? 21.170 -2.428 19.792 1.00 81.38 85 GLN A N 1
ATOM 659 C CA . GLN A 1 85 ? 22.107 -3.542 19.990 1.00 81.38 85 GLN A CA 1
ATOM 660 C C . GLN A 1 85 ? 21.501 -4.924 19.691 1.00 81.38 85 GLN A C 1
ATOM 662 O O . GLN A 1 85 ? 22.158 -5.926 19.970 1.00 81.38 85 GLN A O 1
ATOM 667 N N . GLN A 1 86 ? 20.293 -4.997 19.115 1.00 82.50 86 GLN A N 1
ATOM 668 C CA . GLN A 1 86 ? 19.615 -6.265 18.825 1.00 82.50 86 GLN A CA 1
ATOM 669 C C . GLN A 1 86 ? 20.490 -7.214 17.994 1.00 82.50 86 GLN A C 1
ATOM 671 O O . GLN A 1 86 ? 20.934 -6.863 16.897 1.00 82.50 86 GLN A O 1
ATOM 676 N N . LYS A 1 87 ? 20.657 -8.452 18.470 1.00 82.62 87 LYS A N 1
ATOM 677 C CA . LYS A 1 87 ? 21.367 -9.515 17.739 1.00 82.62 87 LYS A CA 1
ATOM 678 C C . LYS A 1 87 ? 20.411 -10.522 17.100 1.00 82.62 87 LYS A C 1
ATOM 680 O O . LYS A 1 87 ? 19.257 -10.672 17.503 1.00 82.62 87 LYS A O 1
ATOM 685 N N . SER A 1 88 ? 20.907 -11.268 16.114 1.00 85.12 88 SER A N 1
ATOM 686 C CA . SER A 1 88 ? 20.128 -12.257 15.350 1.00 85.12 88 SER A CA 1
ATOM 687 C C . SER A 1 88 ? 19.476 -13.370 16.186 1.00 85.12 88 SER A C 1
ATOM 689 O O . SER A 1 88 ? 18.407 -13.875 15.827 1.00 85.12 88 SER A O 1
ATOM 691 N N . HIS A 1 89 ? 20.095 -13.753 17.305 1.00 81.38 89 HIS A N 1
ATOM 692 C CA . HIS A 1 89 ? 19.603 -14.797 18.209 1.00 81.38 89 HIS A CA 1
ATOM 693 C C . HIS A 1 89 ? 18.535 -14.299 19.193 1.00 81.38 89 HIS A C 1
ATOM 695 O O . HIS A 1 89 ? 17.689 -15.084 19.607 1.00 81.38 89 HIS A O 1
ATOM 701 N N . GLU A 1 90 ? 18.531 -13.005 19.514 1.00 76.25 90 GLU A N 1
ATOM 702 C CA . GLU A 1 90 ? 17.525 -12.354 20.368 1.00 76.25 90 GLU A CA 1
ATOM 703 C C . GLU A 1 90 ? 16.260 -11.984 19.576 1.00 76.25 90 GLU A C 1
ATOM 705 O O . GLU A 1 90 ? 15.227 -11.647 20.152 1.00 76.25 90 GLU A O 1
ATOM 710 N N . LEU A 1 91 ? 16.329 -12.016 18.238 1.00 81.62 91 LEU A N 1
ATOM 711 C CA . LEU A 1 91 ? 15.199 -11.725 17.363 1.00 81.62 91 LEU A CA 1
ATOM 712 C C . LEU A 1 91 ? 14.167 -12.866 17.405 1.00 81.62 91 LEU A C 1
ATOM 714 O O . LEU A 1 91 ? 14.364 -13.928 16.797 1.00 81.62 91 LEU A O 1
ATOM 718 N N . LEU A 1 92 ? 13.054 -12.593 18.088 1.00 77.06 92 LEU A N 1
ATOM 719 C CA . LEU A 1 92 ? 11.840 -13.407 18.127 1.00 77.06 92 LEU A CA 1
ATOM 720 C C . LEU A 1 92 ? 10.913 -13.003 16.962 1.00 77.06 92 LEU A C 1
ATOM 722 O O . LEU A 1 92 ? 10.299 -11.938 17.028 1.00 77.06 92 LEU A O 1
ATOM 726 N N . PRO A 1 93 ? 10.819 -13.798 15.880 1.00 79.94 93 PRO A N 1
ATOM 727 C CA . PRO A 1 93 ? 9.910 -13.500 14.780 1.00 79.94 93 PRO A CA 1
ATOM 728 C C . PRO A 1 93 ? 8.448 -13.757 15.195 1.00 79.94 93 PRO A C 1
ATOM 730 O O . PRO A 1 93 ? 8.187 -14.743 15.892 1.00 79.94 93 PRO A O 1
ATOM 733 N N . PRO A 1 94 ? 7.483 -12.937 14.743 1.00 78.62 94 PRO A N 1
ATOM 734 C CA . PRO A 1 94 ? 6.060 -13.237 14.892 1.00 78.62 94 PRO A CA 1
ATOM 735 C C . PRO A 1 94 ? 5.679 -14.612 14.302 1.00 78.62 94 PRO A C 1
ATOM 737 O O . PRO A 1 94 ? 6.271 -15.036 13.300 1.00 78.62 94 PRO A O 1
ATOM 740 N N . PRO A 1 95 ? 4.687 -15.322 14.870 1.00 70.81 95 PRO A N 1
ATOM 741 C CA . PRO A 1 95 ? 4.209 -16.585 14.311 1.00 70.81 95 PRO A CA 1
ATOM 742 C C . PRO A 1 95 ? 3.672 -16.378 12.887 1.00 70.81 95 PRO A C 1
ATOM 744 O O . PRO A 1 95 ? 2.944 -15.427 12.627 1.00 70.81 95 PRO A O 1
ATOM 747 N N . GLY A 1 96 ? 4.051 -17.263 11.961 1.00 75.25 96 GLY A N 1
ATOM 748 C CA . GLY A 1 96 ? 3.694 -17.150 10.539 1.00 75.25 96 GLY A CA 1
ATOM 749 C C . GLY A 1 96 ? 4.598 -16.235 9.699 1.00 75.25 96 GLY A C 1
ATOM 750 O O . GLY A 1 96 ? 4.371 -16.122 8.499 1.00 75.25 96 GLY A O 1
ATOM 751 N N . SER A 1 97 ? 5.636 -15.618 10.281 1.00 83.88 97 SER A N 1
ATOM 752 C CA . SER A 1 97 ? 6.619 -14.839 9.510 1.00 83.88 97 SER A CA 1
ATOM 753 C C . SER A 1 97 ? 7.315 -15.684 8.439 1.00 83.88 97 SER A C 1
ATOM 755 O O . SER A 1 97 ? 7.714 -16.820 8.702 1.00 83.88 97 SER A O 1
ATOM 757 N N . ASP A 1 98 ? 7.541 -15.092 7.264 1.00 87.69 98 ASP A N 1
ATOM 758 C CA . ASP A 1 98 ? 8.290 -15.706 6.165 1.00 87.69 98 ASP A CA 1
ATOM 759 C C . ASP A 1 98 ? 9.698 -16.140 6.645 1.00 87.69 98 ASP A C 1
ATOM 761 O O . ASP A 1 98 ? 10.486 -15.299 7.099 1.00 87.69 98 ASP A O 1
ATOM 765 N N . PRO A 1 99 ? 10.044 -17.441 6.575 1.00 87.44 99 PRO A N 1
ATOM 766 C CA . PRO A 1 99 ? 11.289 -17.953 7.139 1.00 87.44 99 PRO A CA 1
ATOM 767 C C . PRO A 1 99 ? 12.529 -17.448 6.391 1.00 87.44 99 PRO A C 1
ATOM 769 O O . PRO A 1 99 ? 13.589 -17.313 7.007 1.00 87.44 99 PRO A O 1
ATOM 772 N N . LEU A 1 100 ? 12.414 -17.132 5.097 1.00 89.94 100 LEU A N 1
ATOM 773 C CA . LEU A 1 100 ? 13.498 -16.583 4.285 1.00 89.94 100 LEU A CA 1
ATOM 774 C C . LEU A 1 100 ? 13.724 -15.101 4.606 1.00 89.94 100 LEU A C 1
ATOM 776 O O . LEU A 1 100 ? 14.875 -14.689 4.776 1.00 89.94 100 LEU A O 1
ATOM 780 N N . VAL A 1 101 ? 12.648 -14.327 4.792 1.00 91.38 101 VAL A N 1
ATOM 781 C CA . VAL A 1 101 ? 12.722 -12.947 5.308 1.00 91.38 101 VAL A CA 1
ATOM 782 C C . VAL A 1 101 ? 13.361 -12.941 6.696 1.00 91.38 101 VAL A C 1
ATOM 784 O O . VAL A 1 101 ? 14.345 -12.236 6.903 1.00 91.38 101 VAL A O 1
ATOM 787 N N . VAL A 1 102 ? 12.893 -13.774 7.633 1.00 91.31 102 VAL A N 1
ATOM 788 C CA . VAL A 1 102 ? 13.465 -13.863 8.991 1.00 91.31 102 VAL A CA 1
ATOM 789 C C . VAL A 1 102 ? 14.944 -14.253 8.954 1.00 91.31 102 VAL A C 1
ATOM 791 O O . VAL A 1 102 ? 15.754 -13.646 9.658 1.00 91.31 102 VAL A O 1
ATOM 794 N N . ALA A 1 103 ? 15.331 -15.224 8.123 1.00 89.44 103 ALA A N 1
ATOM 795 C CA . ALA A 1 103 ? 16.729 -15.613 7.958 1.00 89.44 103 ALA A CA 1
ATOM 796 C C . ALA A 1 103 ? 17.590 -14.470 7.383 1.00 89.44 103 ALA A C 1
ATOM 798 O O . ALA A 1 103 ? 18.733 -14.285 7.815 1.00 89.44 103 ALA A O 1
ATOM 799 N N . LEU A 1 104 ? 17.045 -13.668 6.461 1.00 93.19 104 LEU A N 1
ATOM 800 C CA . LEU A 1 104 ? 17.731 -12.507 5.897 1.00 93.19 104 LEU A CA 1
ATOM 801 C C . LEU A 1 104 ? 17.835 -11.344 6.900 1.00 93.19 104 LEU A C 1
ATOM 803 O O . LEU A 1 104 ? 18.913 -10.762 7.008 1.00 93.19 104 LEU A O 1
ATOM 807 N N . VAL A 1 105 ? 16.790 -11.054 7.691 1.00 92.81 105 VAL A N 1
ATOM 808 C CA . VAL A 1 105 ? 16.848 -10.078 8.802 1.00 92.81 105 VAL A CA 1
ATOM 809 C C . VAL A 1 105 ? 17.928 -10.492 9.798 1.00 92.81 105 VAL A C 1
ATOM 811 O O . VAL A 1 105 ? 18.799 -9.688 10.122 1.00 92.81 105 VAL A O 1
ATOM 814 N N . LYS A 1 106 ? 17.928 -11.757 10.242 1.00 91.00 106 LYS A N 1
ATOM 815 C CA . LYS A 1 106 ? 18.942 -12.292 11.166 1.00 91.00 106 LYS A CA 1
ATOM 816 C C . LYS A 1 106 ? 20.352 -12.110 10.611 1.00 91.00 106 LYS A C 1
ATOM 818 O O . LYS A 1 106 ? 21.213 -11.571 11.300 1.00 91.00 106 LYS A O 1
ATOM 823 N N . LYS A 1 107 ? 20.570 -12.452 9.340 1.00 91.81 107 LYS A N 1
ATOM 824 C CA . LYS A 1 107 ? 21.860 -12.234 8.678 1.00 91.81 107 LYS A CA 1
ATOM 825 C C . LYS A 1 107 ? 22.241 -10.750 8.565 1.00 91.81 107 LYS A C 1
ATOM 827 O O . LYS A 1 107 ? 23.415 -10.425 8.701 1.00 91.81 107 LYS A O 1
ATOM 832 N N . ALA A 1 108 ? 21.288 -9.855 8.320 1.00 92.06 108 ALA A N 1
ATOM 833 C CA . ALA A 1 108 ? 21.534 -8.419 8.192 1.00 92.06 108 ALA A CA 1
ATOM 834 C C . ALA A 1 108 ? 21.720 -7.693 9.543 1.00 92.06 108 ALA A C 1
ATOM 836 O O . ALA A 1 108 ? 22.277 -6.594 9.570 1.00 92.06 108 ALA A O 1
ATOM 837 N N . LEU A 1 109 ? 21.292 -8.290 10.661 1.00 90.25 109 LEU A N 1
ATOM 838 C CA . LEU A 1 109 ? 21.675 -7.839 12.004 1.00 90.25 109 LEU A CA 1
ATOM 839 C C . LEU A 1 109 ? 23.159 -8.135 12.280 1.00 90.25 109 LEU A C 1
ATOM 841 O O . LEU A 1 109 ? 23.863 -7.261 12.783 1.00 90.25 109 LEU A O 1
ATOM 845 N N . ASP A 1 110 ? 23.640 -9.319 11.885 1.00 90.44 110 ASP A N 1
ATOM 846 C CA . ASP A 1 110 ? 25.025 -9.749 12.129 1.00 90.44 110 ASP A CA 1
ATOM 847 C C . ASP A 1 110 ? 26.036 -9.204 11.093 1.00 90.44 110 ASP A C 1
ATOM 849 O O . ASP A 1 110 ? 27.188 -8.939 11.437 1.00 90.44 110 ASP A O 1
ATOM 853 N N . ASP A 1 111 ? 25.633 -9.007 9.829 1.00 91.00 111 ASP A N 1
ATOM 854 C CA . ASP A 1 111 ? 26.495 -8.486 8.757 1.00 91.00 111 ASP A CA 1
ATOM 855 C C . ASP A 1 111 ? 26.083 -7.087 8.264 1.00 91.00 111 ASP A C 1
ATOM 857 O O . ASP A 1 111 ? 25.133 -6.893 7.493 1.00 91.00 111 ASP A O 1
ATOM 861 N N . ALA A 1 112 ? 26.909 -6.101 8.620 1.00 88.81 112 ALA A N 1
ATOM 862 C CA . ALA A 1 112 ? 26.774 -4.720 8.175 1.00 88.81 112 ALA A CA 1
ATOM 863 C C . ALA A 1 112 ? 26.881 -4.541 6.645 1.00 88.81 112 ALA A C 1
ATOM 865 O O . ALA A 1 112 ? 26.303 -3.583 6.119 1.00 88.81 112 ALA A O 1
ATOM 866 N N . LYS A 1 113 ? 27.572 -5.431 5.912 1.00 91.38 113 LYS A N 1
ATOM 867 C CA . LYS A 1 113 ? 27.647 -5.368 4.440 1.00 91.38 113 LYS A CA 1
ATOM 868 C C . LYS A 1 113 ? 26.302 -5.736 3.821 1.00 91.38 113 LYS A C 1
ATOM 870 O O . LYS A 1 113 ? 25.751 -4.923 3.079 1.00 91.38 113 LYS A O 1
ATOM 875 N N . THR A 1 114 ? 25.732 -6.883 4.204 1.00 92.38 114 THR A N 1
ATOM 876 C CA . THR A 1 114 ? 24.372 -7.309 3.821 1.00 92.38 114 THR A CA 1
ATOM 877 C C . THR A 1 114 ? 23.344 -6.215 4.143 1.00 92.38 114 THR A C 1
ATOM 879 O O . THR A 1 114 ? 22.573 -5.825 3.269 1.00 92.38 114 THR A O 1
ATOM 882 N N . ARG A 1 115 ? 23.388 -5.614 5.342 1.00 92.50 115 ARG A N 1
ATOM 883 C CA . ARG A 1 115 ? 22.505 -4.489 5.719 1.00 92.50 115 ARG A CA 1
ATOM 884 C C . ARG A 1 115 ? 22.627 -3.267 4.801 1.00 92.50 115 ARG A C 1
ATOM 886 O O . ARG A 1 115 ? 21.625 -2.650 4.447 1.00 92.50 115 ARG A O 1
ATOM 893 N N . THR A 1 116 ? 23.850 -2.894 4.427 1.00 91.44 116 THR A N 1
ATOM 894 C CA . THR A 1 116 ? 24.117 -1.708 3.589 1.00 91.44 116 THR A CA 1
ATOM 895 C C . THR A 1 116 ? 23.747 -1.950 2.122 1.00 91.44 116 THR A C 1
ATOM 897 O O . THR A 1 116 ? 23.303 -1.038 1.430 1.00 91.44 116 THR A O 1
ATOM 900 N N . MET A 1 117 ? 23.895 -3.186 1.649 1.00 92.50 117 MET A N 1
ATOM 901 C CA . MET A 1 117 ? 23.418 -3.655 0.346 1.00 92.50 117 MET A CA 1
ATOM 902 C C . MET A 1 117 ? 21.885 -3.627 0.264 1.00 92.50 117 MET A C 1
ATOM 904 O O . MET A 1 117 ? 21.343 -3.022 -0.654 1.00 92.50 117 MET A O 1
ATOM 908 N N . ILE A 1 118 ? 21.191 -4.178 1.267 1.00 92.50 118 ILE A N 1
ATOM 909 C CA . ILE A 1 118 ? 19.721 -4.159 1.366 1.00 92.50 118 ILE A CA 1
ATOM 910 C C . ILE A 1 118 ? 19.173 -2.727 1.314 1.00 92.50 118 ILE A C 1
ATOM 912 O O . ILE A 1 118 ? 18.294 -2.445 0.505 1.00 92.50 118 ILE A O 1
ATOM 916 N N . ARG A 1 119 ? 19.734 -1.799 2.105 1.00 92.44 119 ARG A N 1
ATOM 917 C CA . ARG A 1 119 ? 19.323 -0.383 2.074 1.00 92.44 119 ARG A CA 1
ATOM 918 C C . ARG A 1 119 ? 19.509 0.252 0.697 1.00 92.44 119 ARG A C 1
ATOM 920 O O . ARG A 1 119 ? 18.573 0.850 0.189 1.00 92.44 119 ARG A O 1
ATOM 927 N N . ARG A 1 120 ? 20.677 0.075 0.065 1.00 87.69 120 ARG A N 1
ATOM 928 C CA . ARG A 1 120 ? 20.957 0.621 -1.278 1.00 87.69 120 ARG A CA 1
ATOM 929 C C . ARG A 1 120 ? 19.987 0.103 -2.341 1.00 87.69 120 ARG A C 1
ATOM 931 O O . ARG A 1 120 ? 19.541 0.884 -3.176 1.00 87.69 120 ARG A O 1
ATOM 938 N N . ILE A 1 121 ? 19.621 -1.177 -2.286 1.00 87.81 121 ILE A N 1
ATOM 939 C CA . ILE A 1 121 ? 18.620 -1.764 -3.188 1.00 87.81 121 ILE A CA 1
ATOM 940 C C . ILE A 1 121 ? 17.227 -1.165 -2.925 1.00 87.81 121 ILE A C 1
ATOM 942 O O . ILE A 1 121 ? 16.575 -0.732 -3.872 1.00 87.81 121 ILE A O 1
ATOM 946 N N . ALA A 1 122 ? 16.802 -1.075 -1.660 1.00 89.31 122 ALA A N 1
ATOM 947 C CA . ALA A 1 122 ? 15.500 -0.519 -1.269 1.00 89.31 122 ALA A CA 1
ATOM 948 C C . ALA A 1 122 ? 15.360 0.993 -1.565 1.00 89.31 122 ALA A C 1
ATOM 950 O O . ALA A 1 122 ? 14.291 1.478 -1.926 1.00 89.31 122 ALA A O 1
ATOM 951 N N . ASP A 1 123 ? 16.453 1.755 -1.466 1.00 86.56 123 ASP A N 1
ATOM 952 C CA . ASP A 1 123 ? 16.512 3.177 -1.835 1.00 86.56 123 ASP A CA 1
ATOM 953 C C . ASP A 1 123 ? 16.652 3.404 -3.361 1.00 86.56 123 ASP A C 1
ATOM 955 O O . ASP A 1 123 ? 16.852 4.532 -3.808 1.00 86.56 123 ASP A O 1
ATOM 959 N N . ASN A 1 124 ? 16.518 2.352 -4.184 1.00 81.12 124 ASN A N 1
ATOM 960 C CA . ASN A 1 124 ? 16.653 2.375 -5.651 1.00 81.12 124 ASN A CA 1
ATOM 961 C C . ASN A 1 124 ? 18.020 2.909 -6.141 1.00 81.12 124 ASN A C 1
ATOM 963 O O . ASN A 1 124 ? 18.141 3.448 -7.243 1.00 81.12 124 ASN A O 1
ATOM 967 N N . GLN A 1 125 ? 19.067 2.732 -5.329 1.00 82.44 125 GLN A N 1
ATOM 968 C CA . GLN A 1 125 ? 20.462 3.071 -5.632 1.00 82.44 125 GLN A CA 1
ATOM 969 C C . GLN A 1 125 ? 21.397 1.850 -5.464 1.00 82.44 125 GLN A C 1
ATOM 971 O O . GLN A 1 125 ? 22.397 1.936 -4.741 1.00 82.44 125 GLN A O 1
ATOM 976 N N . PRO A 1 126 ? 21.100 0.689 -6.088 1.00 81.56 126 PRO A N 1
ATOM 977 C CA . PRO A 1 126 ? 21.943 -0.496 -5.974 1.00 81.56 126 PRO A CA 1
ATOM 978 C C . PRO A 1 126 ? 23.320 -0.267 -6.612 1.00 81.56 126 PRO A C 1
ATOM 980 O O . PRO A 1 126 ? 23.445 0.255 -7.722 1.00 81.56 126 PRO A O 1
ATOM 983 N N . GLY A 1 127 ? 24.368 -0.716 -5.924 1.00 77.81 127 GLY A N 1
ATOM 984 C CA . GLY A 1 127 ? 25.700 -0.867 -6.501 1.00 77.81 127 GLY A CA 1
ATOM 985 C C . GLY A 1 127 ? 25.748 -1.950 -7.586 1.00 77.81 127 GLY A C 1
ATOM 986 O O . GLY A 1 127 ? 24.844 -2.771 -7.717 1.00 77.81 127 GLY A O 1
ATOM 987 N N . PHE A 1 128 ? 26.840 -1.975 -8.355 1.00 76.19 128 PHE A N 1
ATOM 988 C CA . PHE A 1 128 ? 26.991 -2.841 -9.533 1.00 76.19 128 PHE A CA 1
ATOM 989 C C . PHE A 1 128 ? 26.753 -4.340 -9.261 1.00 76.19 128 PHE A C 1
ATOM 991 O O . PHE A 1 128 ? 26.123 -5.011 -10.075 1.00 76.19 128 PHE A O 1
ATOM 998 N N . THR A 1 129 ? 27.214 -4.864 -8.118 1.00 84.19 129 THR A N 1
ATOM 999 C CA . THR A 1 129 ? 27.019 -6.276 -7.737 1.00 84.19 129 THR A CA 1
ATOM 1000 C C . THR A 1 129 ? 25.879 -6.498 -6.743 1.00 84.19 129 THR A C 1
ATOM 1002 O O . THR A 1 129 ? 25.432 -7.633 -6.603 1.00 84.19 129 THR A O 1
ATOM 1005 N N . ASP A 1 130 ? 25.367 -5.440 -6.101 1.00 84.94 130 ASP A N 1
ATOM 1006 C CA . ASP A 1 130 ? 24.489 -5.522 -4.925 1.00 84.94 130 ASP A CA 1
ATOM 1007 C C . ASP A 1 130 ? 23.292 -6.461 -5.131 1.00 84.94 130 ASP A C 1
ATOM 1009 O O . ASP A 1 130 ? 23.017 -7.313 -4.288 1.00 84.94 130 ASP A O 1
ATOM 1013 N N . THR A 1 131 ? 22.582 -6.339 -6.255 1.00 85.50 131 THR A N 1
ATOM 1014 C CA . THR A 1 131 ? 21.399 -7.167 -6.523 1.00 85.50 131 THR A CA 1
ATOM 1015 C C . THR A 1 131 ? 21.750 -8.641 -6.733 1.00 85.50 131 THR A C 1
ATOM 1017 O O . THR A 1 131 ? 21.041 -9.528 -6.257 1.00 85.50 131 THR A O 1
ATOM 1020 N N . THR A 1 132 ? 22.849 -8.915 -7.439 1.00 87.31 132 THR A N 1
ATOM 1021 C CA . THR A 1 132 ? 23.336 -10.276 -7.705 1.00 87.31 132 THR A CA 1
ATOM 1022 C C . THR A 1 132 ? 23.841 -10.927 -6.418 1.00 87.31 132 THR A C 1
ATOM 1024 O O . THR A 1 132 ? 23.533 -12.088 -6.148 1.00 87.31 132 THR A O 1
ATOM 1027 N N . ASP A 1 133 ? 24.550 -10.160 -5.590 1.00 89.75 133 ASP A N 1
ATOM 1028 C CA . ASP A 1 133 ? 25.059 -10.594 -4.293 1.00 89.75 133 ASP A CA 1
ATOM 1029 C C . ASP A 1 133 ? 23.905 -10.869 -3.313 1.00 89.75 133 ASP A C 1
ATOM 1031 O O . ASP A 1 133 ? 23.888 -11.919 -2.666 1.00 89.75 133 ASP A O 1
ATOM 1035 N N . LEU A 1 134 ? 22.890 -9.993 -3.247 1.00 92.19 134 LEU A N 1
ATOM 1036 C CA . LEU A 1 134 ? 21.701 -10.226 -2.421 1.00 92.19 134 LEU A CA 1
ATOM 1037 C C . LEU A 1 134 ? 20.920 -11.458 -2.899 1.00 92.19 134 LEU A C 1
ATOM 1039 O O . LEU A 1 134 ? 20.488 -12.256 -2.064 1.00 92.19 134 LEU A O 1
ATOM 1043 N N . LYS A 1 135 ? 20.803 -11.679 -4.217 1.00 91.12 135 LYS A N 1
ATOM 1044 C CA . LYS A 1 135 ? 20.214 -12.912 -4.762 1.00 91.12 135 LYS A CA 1
ATOM 1045 C C . LYS A 1 135 ? 20.993 -14.152 -4.309 1.00 91.12 135 LYS A C 1
ATOM 1047 O O . LYS A 1 135 ? 20.388 -15.091 -3.801 1.00 91.12 135 LYS A O 1
ATOM 1052 N N . ALA A 1 136 ? 22.322 -14.146 -4.416 1.00 93.19 136 ALA A N 1
ATOM 1053 C CA . ALA A 1 136 ? 23.163 -15.264 -3.981 1.00 93.19 136 ALA A CA 1
ATOM 1054 C C . ALA A 1 136 ? 23.067 -15.523 -2.463 1.00 93.19 136 ALA A C 1
ATOM 1056 O O . ALA A 1 136 ? 23.136 -16.670 -2.010 1.00 93.19 136 ALA A O 1
ATOM 1057 N N . ILE A 1 137 ? 22.874 -14.470 -1.661 1.00 93.69 137 ILE A N 1
ATOM 1058 C CA . ILE A 1 137 ? 22.588 -14.582 -0.227 1.00 93.69 137 ILE A CA 1
ATOM 1059 C C . ILE A 1 137 ? 21.226 -15.247 0.009 1.00 93.69 137 ILE A C 1
ATOM 1061 O O . ILE A 1 137 ? 21.161 -16.193 0.794 1.00 93.69 137 ILE A O 1
ATOM 1065 N N . LEU A 1 138 ? 20.172 -14.785 -0.668 1.00 93.44 138 LEU A N 1
ATOM 1066 C CA . LEU A 1 138 ? 18.819 -15.340 -0.583 1.00 93.44 138 LEU A CA 1
ATOM 1067 C C . LEU A 1 138 ? 18.783 -16.815 -1.011 1.00 93.44 138 LEU A C 1
ATOM 1069 O O . LEU A 1 138 ? 18.295 -17.646 -0.250 1.00 93.44 138 LEU A O 1
ATOM 1073 N N . ASP A 1 139 ? 19.385 -17.173 -2.150 1.00 92.44 139 ASP A N 1
ATOM 1074 C CA . ASP A 1 139 ? 19.475 -18.562 -2.628 1.00 92.44 139 ASP A CA 1
ATOM 1075 C C . ASP A 1 139 ? 20.173 -19.473 -1.594 1.00 92.44 139 ASP A C 1
ATOM 1077 O O . ASP A 1 139 ? 19.734 -20.598 -1.333 1.00 92.44 139 ASP A O 1
ATOM 1081 N N . LYS A 1 140 ? 21.249 -18.985 -0.953 1.00 92.94 140 LYS A N 1
ATOM 1082 C CA . LYS A 1 140 ? 21.975 -19.726 0.092 1.00 92.94 140 LYS A CA 1
ATOM 1083 C C . LYS A 1 140 ? 21.147 -19.903 1.369 1.00 92.94 140 LYS A C 1
ATOM 1085 O O . LYS A 1 140 ? 21.214 -20.972 1.975 1.00 92.94 140 LYS A O 1
ATOM 1090 N N . LEU A 1 141 ? 20.393 -18.884 1.783 1.00 91.88 141 LEU A N 1
ATOM 1091 C CA . LEU A 1 141 ? 19.502 -18.959 2.947 1.00 91.88 141 LEU A CA 1
ATOM 1092 C C . LEU A 1 141 ? 18.320 -19.898 2.675 1.00 91.88 141 LEU A C 1
ATOM 1094 O O . LEU A 1 141 ? 18.045 -20.773 3.489 1.00 91.88 141 LEU A O 1
ATOM 1098 N N . HIS A 1 142 ? 17.695 -19.792 1.503 1.00 91.12 142 HIS A N 1
ATOM 1099 C CA . HIS A 1 142 ? 16.602 -20.661 1.077 1.00 91.12 142 HIS A CA 1
ATOM 1100 C C . HIS A 1 142 ? 17.032 -22.138 1.053 1.00 91.12 142 HIS A C 1
ATOM 1102 O O . HIS A 1 142 ? 16.374 -22.989 1.651 1.00 91.12 142 HIS A O 1
ATOM 1108 N N . LYS A 1 143 ? 18.207 -22.443 0.483 1.00 91.31 143 LYS A N 1
ATOM 1109 C CA . LYS A 1 143 ? 18.777 -23.800 0.510 1.00 91.31 143 LYS A CA 1
ATOM 1110 C C . LYS A 1 143 ? 19.088 -24.296 1.930 1.00 91.31 143 LYS A C 1
ATOM 1112 O O . LYS A 1 143 ? 18.929 -25.483 2.200 1.00 91.31 143 LYS A O 1
ATOM 1117 N N . ALA A 1 144 ? 19.525 -23.419 2.836 1.00 88.75 144 ALA A N 1
ATOM 1118 C CA . ALA A 1 144 ? 19.774 -23.786 4.231 1.00 88.75 144 ALA A CA 1
ATOM 1119 C C . ALA A 1 144 ? 18.475 -24.109 4.992 1.00 88.75 144 ALA A C 1
ATOM 1121 O O . ALA A 1 144 ? 18.460 -25.042 5.789 1.00 88.75 144 ALA A O 1
ATOM 1122 N N . LEU A 1 145 ? 17.385 -23.388 4.706 1.00 86.19 145 LEU A N 1
ATOM 1123 C CA . LEU A 1 145 ? 16.059 -23.643 5.279 1.00 86.19 145 LEU A CA 1
ATOM 1124 C C . LEU A 1 145 ? 15.467 -24.974 4.789 1.00 86.19 145 LEU A C 1
ATOM 1126 O O . LEU A 1 145 ? 14.916 -25.719 5.592 1.00 86.19 145 LEU A O 1
ATOM 1130 N N . GLN A 1 146 ? 15.647 -25.321 3.509 1.00 81.69 146 GLN A N 1
ATOM 1131 C CA . GLN A 1 146 ? 15.218 -26.619 2.963 1.00 81.69 146 GLN A CA 1
ATOM 1132 C C . GLN A 1 146 ? 16.029 -27.817 3.493 1.00 81.69 146 GLN A C 1
ATOM 1134 O O . GLN A 1 146 ? 15.546 -28.946 3.464 1.00 81.69 146 GLN A O 1
ATOM 1139 N N . ALA A 1 147 ? 17.261 -27.595 3.961 1.00 77.00 147 ALA A N 1
ATOM 1140 C CA . ALA A 1 147 ? 18.148 -28.651 4.457 1.00 77.00 147 ALA A CA 1
ATOM 1141 C C . ALA A 1 147 ? 18.001 -28.942 5.967 1.00 77.00 147 ALA A C 1
ATOM 1143 O O . ALA A 1 147 ? 18.675 -29.837 6.480 1.00 77.00 147 ALA A O 1
ATOM 1144 N N . ALA A 1 148 ? 17.162 -28.194 6.690 1.00 58.19 148 ALA A N 1
ATOM 1145 C CA . ALA A 1 148 ? 16.967 -28.357 8.128 1.00 58.19 148 ALA A CA 1
ATOM 1146 C C . ALA A 1 148 ? 15.835 -29.365 8.439 1.00 58.19 148 ALA A C 1
ATOM 1148 O O . ALA A 1 148 ? 14.706 -29.163 7.987 1.00 58.19 148 ALA A O 1
ATOM 1149 N N . PRO A 1 149 ? 16.080 -30.433 9.227 1.00 49.69 149 PRO A N 1
ATOM 1150 C CA . PRO A 1 149 ? 15.020 -31.347 9.652 1.00 49.69 149 PRO A CA 1
ATOM 1151 C C . PRO A 1 149 ? 14.080 -30.683 10.681 1.00 49.69 149 PRO A C 1
ATOM 1153 O O . PRO A 1 149 ? 14.520 -29.825 11.452 1.00 49.69 149 PRO A O 1
ATOM 1156 N N . PRO A 1 150 ? 12.793 -31.076 10.736 1.00 43.41 150 PRO A N 1
ATOM 1157 C CA . PRO A 1 150 ? 11.807 -30.428 11.596 1.00 43.41 150 PRO A CA 1
ATOM 1158 C C . PRO A 1 150 ? 12.068 -30.686 13.095 1.00 43.41 150 PRO A C 1
ATOM 1160 O O . PRO A 1 150 ? 12.359 -31.823 13.480 1.00 43.41 150 PRO A O 1
ATOM 1163 N N . PRO A 1 151 ? 11.915 -29.672 13.970 1.00 41.59 151 PRO A N 1
ATOM 1164 C CA . PRO A 1 151 ? 12.038 -29.851 15.413 1.00 41.59 151 PRO A CA 1
ATOM 1165 C C . PRO A 1 151 ? 10.866 -30.673 15.972 1.00 41.59 151 PRO A C 1
ATOM 1167 O O . PRO A 1 151 ? 9.699 -30.320 15.797 1.00 41.59 151 PRO A O 1
ATOM 1170 N N . GLN A 1 152 ? 11.172 -31.761 16.682 1.00 37.81 152 GLN A N 1
ATOM 1171 C CA . GLN A 1 152 ? 10.164 -32.568 17.374 1.00 37.81 152 GLN A CA 1
ATOM 1172 C C . GLN A 1 152 ? 9.637 -31.840 18.616 1.00 37.81 152 GLN A C 1
ATOM 1174 O O . GLN A 1 152 ? 10.402 -31.496 19.516 1.00 37.81 152 GLN A O 1
ATOM 1179 N N . VAL A 1 153 ? 8.317 -31.660 18.695 1.00 39.81 153 VAL A N 1
ATOM 1180 C CA . VAL A 1 153 ? 7.641 -31.058 19.852 1.00 39.81 153 VAL A CA 1
ATOM 1181 C C . VAL A 1 153 ? 7.026 -32.169 20.708 1.00 39.81 153 VAL A C 1
ATOM 1183 O O . VAL A 1 153 ? 6.133 -32.879 20.251 1.00 39.81 153 VAL A O 1
ATOM 1186 N N . GLN A 1 154 ? 7.492 -32.334 21.949 1.00 34.34 154 GLN A N 1
ATOM 1187 C CA . GLN A 1 154 ? 6.883 -33.261 22.912 1.00 34.34 154 GLN A CA 1
ATOM 1188 C C . GLN A 1 154 ? 5.719 -32.573 23.653 1.00 34.34 154 GLN A C 1
ATOM 1190 O O . GLN A 1 154 ? 5.940 -31.525 24.265 1.00 34.34 154 GLN A O 1
ATOM 1195 N N . PRO A 1 155 ? 4.496 -33.135 23.659 1.00 36.06 155 PRO A N 1
ATOM 1196 C CA . PRO A 1 155 ? 3.378 -32.549 24.392 1.00 36.06 155 PRO A CA 1
ATOM 1197 C C . PRO A 1 155 ? 3.462 -32.856 25.896 1.00 36.06 155 PRO A C 1
ATOM 1199 O O . PRO A 1 155 ? 3.416 -34.012 26.315 1.00 36.06 155 PRO A O 1
ATOM 1202 N N . ARG A 1 156 ? 3.513 -31.810 26.731 1.00 35.75 156 ARG A N 1
ATOM 1203 C CA . ARG A 1 156 ? 3.212 -31.914 28.170 1.00 35.75 156 ARG A CA 1
ATOM 1204 C C . ARG A 1 156 ? 1.696 -31.876 28.377 1.00 35.75 156 ARG A C 1
ATOM 1206 O O . ARG A 1 156 ? 1.034 -30.966 27.889 1.00 35.75 156 ARG A O 1
ATOM 1213 N N . GLN A 1 157 ? 1.160 -32.844 29.117 1.00 34.41 157 GLN A N 1
ATOM 1214 C CA . GLN A 1 157 ? -0.256 -32.883 29.497 1.00 34.41 157 GLN A CA 1
ATOM 1215 C C . GLN A 1 157 ? -0.569 -31.852 30.594 1.00 34.41 157 GLN A C 1
ATOM 1217 O O . GLN A 1 157 ? 0.236 -31.647 31.502 1.00 34.41 157 GLN A O 1
ATOM 1222 N N . ILE A 1 158 ? -1.759 -31.249 30.534 1.00 34.50 158 ILE A N 1
ATOM 1223 C CA . ILE A 1 158 ? -2.306 -30.358 31.569 1.00 34.50 158 ILE A CA 1
ATOM 1224 C C . ILE A 1 158 ? -3.649 -30.943 32.023 1.00 34.50 158 ILE A C 1
ATOM 1226 O O . ILE A 1 158 ? -4.497 -31.264 31.193 1.00 34.50 158 ILE A O 1
ATOM 1230 N N . GLN A 1 159 ? -3.821 -31.118 33.335 1.00 34.53 159 GLN A N 1
ATOM 1231 C CA . GLN A 1 159 ? -5.028 -31.689 33.944 1.00 34.53 159 GLN A CA 1
ATOM 1232 C C . GLN A 1 159 ? -6.106 -30.621 34.191 1.00 34.53 159 GLN A C 1
ATOM 1234 O O . GLN A 1 159 ? -5.800 -29.462 34.471 1.00 34.53 159 GLN A O 1
ATOM 1239 N N . SER A 1 160 ? -7.374 -31.025 34.109 1.00 33.12 160 SER A N 1
ATOM 1240 C CA . SER A 1 160 ? -8.551 -30.173 34.330 1.00 33.12 160 SER A CA 1
ATOM 1241 C C . SER A 1 160 ? -8.914 -30.057 35.825 1.00 33.12 160 SER A C 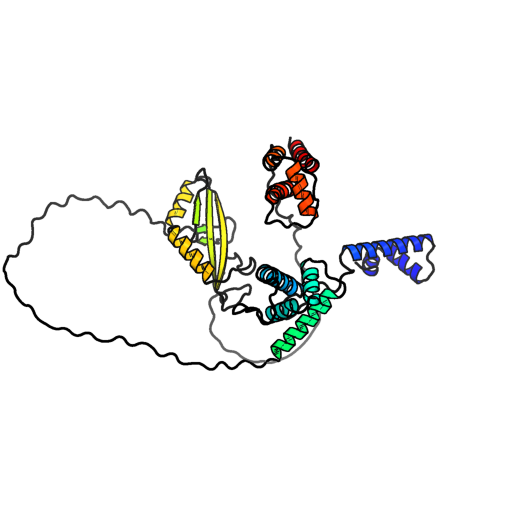1
ATOM 1243 O O . SER A 1 160 ? -8.882 -31.077 36.514 1.00 33.12 160 SER A O 1
ATOM 1245 N N . PRO A 1 161 ? -9.325 -28.880 36.343 1.00 39.22 161 PRO A N 1
ATOM 1246 C CA . PRO A 1 161 ? -9.812 -28.746 37.720 1.00 39.22 161 PRO A CA 1
ATOM 1247 C C . PRO A 1 161 ? -11.259 -29.230 37.912 1.00 39.22 161 PRO A C 1
ATOM 1249 O O . PRO A 1 161 ? -12.108 -29.088 37.033 1.00 39.22 161 PRO A O 1
ATOM 1252 N N . GLN A 1 162 ? -11.545 -29.735 39.112 1.00 34.03 162 GLN A N 1
ATOM 1253 C CA . GLN A 1 162 ? -12.834 -30.272 39.558 1.00 34.03 162 GLN A CA 1
ATOM 1254 C C . GLN A 1 162 ? -13.501 -29.315 40.575 1.00 34.03 162 GLN A C 1
ATOM 1256 O O . GLN A 1 162 ? -12.811 -28.857 41.487 1.00 34.03 162 GLN A O 1
ATOM 1261 N N . PRO A 1 163 ? -14.818 -29.029 40.493 1.00 38.47 163 PRO A N 1
ATOM 1262 C CA . PRO A 1 163 ? -15.541 -28.294 41.535 1.00 38.47 163 PRO A CA 1
ATOM 1263 C C . PRO A 1 163 ? -16.136 -29.232 42.616 1.00 38.47 163 PRO A C 1
ATOM 1265 O O . PRO A 1 163 ? -16.555 -30.348 42.293 1.00 38.47 163 PRO A O 1
ATOM 1268 N N . PRO A 1 164 ? -16.206 -28.809 43.896 1.00 44.66 164 PRO A N 1
ATOM 1269 C CA . PRO A 1 164 ? -16.739 -29.618 44.996 1.00 44.66 164 PRO A CA 1
ATOM 1270 C C . PRO A 1 164 ? -18.266 -29.472 45.177 1.00 44.66 164 PRO A C 1
ATOM 1272 O O . PRO A 1 164 ? -18.836 -28.439 44.820 1.00 44.66 164 PRO A O 1
ATOM 1275 N N . PRO A 1 165 ? -18.947 -30.460 45.791 1.00 35.97 165 PRO A N 1
ATOM 1276 C CA . PRO A 1 165 ? -20.352 -30.347 46.172 1.00 35.97 165 PRO A CA 1
ATOM 1277 C C . PRO A 1 165 ? -20.520 -29.593 47.501 1.00 35.97 165 PRO A C 1
ATOM 1279 O O . PRO A 1 165 ? -19.658 -29.636 48.376 1.00 35.97 165 PRO A O 1
ATOM 1282 N N . SER A 1 166 ? -21.671 -28.949 47.697 1.00 38.16 166 SER A N 1
ATOM 1283 C CA . SER A 1 166 ? -22.091 -28.418 49.000 1.00 38.16 166 SER A CA 1
ATOM 1284 C C . SER A 1 166 ? -23.532 -28.819 49.289 1.00 38.16 166 SER A C 1
ATOM 1286 O O . SER A 1 166 ? -24.433 -28.613 48.482 1.00 38.16 166 SER A O 1
ATOM 1288 N N . THR A 1 167 ? -23.715 -29.443 50.447 1.00 33.91 167 THR A N 1
ATOM 1289 C CA . THR A 1 167 ? -24.973 -29.999 50.951 1.00 33.91 167 THR A CA 1
ATOM 1290 C C . THR A 1 167 ? -25.663 -28.993 51.865 1.00 33.91 167 THR A C 1
ATOM 1292 O O . THR A 1 167 ? -25.004 -28.432 52.737 1.00 33.91 167 THR A O 1
ATOM 1295 N N . ASN A 1 168 ? -26.988 -28.851 51.754 1.00 35.94 168 ASN A N 1
ATOM 1296 C CA . ASN A 1 168 ? -27.817 -28.599 52.933 1.00 35.94 168 ASN A CA 1
ATOM 1297 C C . ASN A 1 168 ? -29.293 -28.974 52.711 1.00 35.94 168 ASN A C 1
ATOM 1299 O O . ASN A 1 168 ? -29.913 -28.555 51.734 1.00 35.94 168 ASN A O 1
ATOM 1303 N N . GLY A 1 169 ? -29.867 -29.718 53.662 1.00 33.03 169 GLY A N 1
ATOM 1304 C CA . GLY A 1 169 ? -31.301 -29.635 53.962 1.00 33.03 169 GLY A CA 1
ATOM 1305 C C . GLY A 1 169 ? -31.594 -28.367 54.786 1.00 33.03 169 GLY A C 1
ATOM 1306 O O . GLY A 1 169 ? -30.706 -27.555 55.011 1.00 33.03 169 GLY A O 1
ATOM 1307 N N . GLN A 1 170 ? -32.796 -28.132 55.306 1.00 32.00 170 GLN A N 1
ATOM 1308 C CA . GLN A 1 170 ? -34.022 -28.932 55.295 1.00 32.00 170 GLN A CA 1
ATOM 1309 C C . GLN A 1 170 ? -35.195 -27.991 55.661 1.00 32.00 170 GLN A C 1
ATOM 1311 O O . GLN A 1 170 ? -34.986 -27.033 56.392 1.00 32.00 170 GLN A O 1
ATOM 1316 N N . LEU A 1 171 ? -36.418 -28.311 55.216 1.00 31.02 171 LEU A N 1
ATOM 1317 C CA . LEU A 1 171 ? -37.712 -27.955 55.841 1.00 31.02 171 LEU A CA 1
ATOM 1318 C C . LEU A 1 171 ? -37.973 -26.511 56.341 1.00 31.02 171 LEU A C 1
ATOM 1320 O O . LEU A 1 171 ? -37.498 -26.107 57.397 1.00 31.02 171 LEU A O 1
ATOM 1324 N N . GLN A 1 172 ? -39.011 -25.880 55.778 1.00 36.59 172 GLN A N 1
ATOM 1325 C CA . GLN A 1 172 ? -40.113 -25.348 56.597 1.00 36.59 172 GLN A CA 1
ATOM 1326 C C . GLN A 1 172 ? -41.434 -25.315 55.808 1.00 36.59 172 GLN A C 1
ATOM 1328 O O . GLN A 1 172 ? -41.441 -25.257 54.581 1.00 36.59 172 GLN A O 1
ATOM 1333 N N . LYS A 1 173 ? -42.558 -25.462 56.522 1.00 32.94 173 LYS A N 1
ATOM 1334 C CA . LYS A 1 173 ? -43.889 -25.786 55.980 1.00 32.94 173 LYS A CA 1
ATOM 1335 C C . LYS A 1 173 ? -44.961 -25.048 56.784 1.00 32.94 173 LYS A C 1
ATOM 1337 O O . LYS A 1 173 ? -45.108 -25.363 57.959 1.00 32.94 173 LYS A O 1
ATOM 1342 N N . ALA A 1 174 ? -45.747 -24.172 56.153 1.00 31.52 174 ALA A N 1
ATOM 1343 C CA . ALA A 1 174 ? -47.086 -23.781 56.619 1.00 31.52 174 ALA A CA 1
ATOM 1344 C C . ALA A 1 174 ? -47.866 -22.995 55.543 1.00 31.52 174 ALA A C 1
ATOM 1346 O O . ALA A 1 174 ? -47.373 -22.002 55.019 1.00 31.52 174 ALA A O 1
ATOM 1347 N N . ALA A 1 175 ? -49.101 -23.421 55.277 1.00 35.72 175 ALA A N 1
ATOM 1348 C CA . ALA A 1 175 ? -50.207 -22.573 54.806 1.00 35.72 175 ALA A CA 1
ATOM 1349 C C . ALA A 1 175 ? -51.157 -22.350 56.016 1.00 35.72 175 ALA A C 1
ATOM 1351 O O . ALA A 1 175 ? -51.003 -23.090 56.996 1.00 35.72 175 ALA A O 1
ATOM 1352 N N . PRO A 1 176 ? -52.089 -21.368 56.029 1.00 45.22 176 PRO A N 1
ATOM 1353 C CA . PRO A 1 176 ? -53.239 -21.266 55.106 1.00 45.22 176 PRO A CA 1
ATOM 1354 C C . PRO A 1 176 ? -53.378 -19.821 54.519 1.00 45.22 176 PRO A C 1
ATOM 1356 O O . PRO A 1 176 ? -52.402 -19.084 54.566 1.00 45.22 176 PRO A O 1
ATOM 1359 N N . ALA A 1 177 ? -54.470 -19.328 53.905 1.00 34.12 177 ALA A N 1
ATOM 1360 C CA . ALA A 1 177 ? -55.849 -19.820 53.767 1.00 34.12 177 ALA A CA 1
ATOM 1361 C C . ALA A 1 177 ? -56.584 -19.307 52.497 1.00 34.12 177 ALA A C 1
ATOM 1363 O O . ALA A 1 177 ? -56.117 -18.408 51.810 1.00 34.12 177 ALA A O 1
ATOM 1364 N N . SER A 1 178 ? -57.764 -19.894 52.257 1.00 31.97 178 SER A N 1
ATOM 1365 C CA . SER A 1 178 ? -59.025 -19.342 51.711 1.00 31.97 178 SER A CA 1
ATOM 1366 C C . SER A 1 178 ? -59.061 -18.027 50.904 1.00 31.97 178 SER A C 1
ATOM 1368 O O . SER A 1 178 ? -58.709 -16.975 51.428 1.00 31.97 178 SER A O 1
ATOM 1370 N N . GLY A 1 179 ? -59.767 -18.034 49.756 1.00 32.03 179 GLY A N 1
ATOM 1371 C CA . GLY A 1 179 ? -60.511 -16.832 49.326 1.00 32.03 179 GLY A CA 1
ATOM 1372 C C . GLY A 1 179 ? -60.896 -16.656 47.847 1.00 32.03 179 GLY A C 1
ATOM 1373 O O . GLY A 1 179 ? -60.268 -15.868 47.157 1.00 32.03 179 GLY A O 1
ATOM 1374 N N . SER A 1 180 ? -62.037 -17.228 47.435 1.00 35.00 180 SER A N 1
ATOM 1375 C CA . SER A 1 180 ? -62.946 -16.740 46.362 1.00 35.00 180 SER A CA 1
ATOM 1376 C C . SER A 1 180 ? -62.503 -16.648 44.881 1.00 35.00 180 SER A C 1
ATOM 1378 O O . SER A 1 180 ? -61.417 -16.215 44.519 1.00 35.00 180 SER A O 1
ATOM 1380 N N . VAL A 1 181 ? -63.460 -16.993 44.012 1.00 38.62 181 VAL A N 1
ATOM 1381 C CA . VAL A 1 181 ? -63.451 -16.875 42.542 1.00 38.62 181 VAL A CA 1
ATOM 1382 C C . VAL A 1 181 ? -64.368 -15.717 42.133 1.00 38.62 181 VAL A C 1
ATOM 1384 O O . VAL A 1 181 ? -65.452 -15.614 42.698 1.00 38.62 181 VAL A O 1
ATOM 1387 N N . THR A 1 182 ? -64.011 -14.900 41.133 1.00 35.38 182 THR A N 1
ATOM 1388 C CA . THR A 1 182 ? -64.969 -14.167 40.260 1.00 35.38 182 THR A CA 1
ATOM 1389 C C . THR A 1 182 ? -64.263 -13.555 39.037 1.00 35.38 182 THR A C 1
ATOM 1391 O O . THR A 1 182 ? -63.238 -12.896 39.176 1.00 35.38 182 THR A O 1
ATOM 1394 N N . HIS A 1 183 ? -64.830 -13.746 37.837 1.00 41.50 183 HIS A N 1
ATOM 1395 C CA . HIS A 1 183 ? -64.536 -12.923 36.647 1.00 41.50 183 HIS A CA 1
ATOM 1396 C C . HIS A 1 183 ? -65.592 -11.778 36.527 1.00 41.50 183 HIS A C 1
ATOM 1398 O O . HIS A 1 183 ? -66.288 -11.512 37.504 1.00 41.50 183 HIS A O 1
ATOM 1404 N N . PRO A 1 184 ? -65.676 -11.019 35.415 1.00 57.19 184 PRO A N 1
ATOM 1405 C CA . PRO A 1 184 ? -65.376 -9.590 35.356 1.00 57.19 184 PRO A CA 1
ATOM 1406 C C . PRO A 1 184 ? -66.650 -8.718 35.257 1.00 57.19 184 PRO A C 1
ATOM 1408 O O . PRO A 1 184 ? -67.769 -9.224 35.319 1.00 57.19 184 PRO A O 1
ATOM 1411 N N . PRO A 1 185 ? -66.504 -7.415 34.964 1.00 42.50 185 PRO A N 1
ATOM 1412 C CA . PRO A 1 185 ? -67.409 -6.816 33.984 1.00 42.50 185 PRO A CA 1
ATOM 1413 C C . PRO A 1 185 ? -66.677 -6.108 32.837 1.00 42.50 185 PRO A C 1
ATOM 1415 O O . PRO A 1 185 ? -65.602 -5.531 32.985 1.00 42.50 185 PRO A O 1
ATOM 1418 N N . GLN A 1 186 ? -67.296 -6.177 31.661 1.00 52.34 186 GLN A N 1
ATOM 1419 C CA . GLN A 1 186 ? -66.805 -5.595 30.416 1.00 52.34 186 GLN A CA 1
ATOM 1420 C C . GLN A 1 186 ? -66.938 -4.065 30.438 1.00 52.34 186 GLN A C 1
ATOM 1422 O O . GLN A 1 186 ? -67.963 -3.540 30.869 1.00 52.34 186 GLN A O 1
ATOM 1427 N N . GLN A 1 187 ? -65.965 -3.352 29.863 1.00 44.50 187 GLN A N 1
ATOM 1428 C CA . GLN A 1 187 ? -66.152 -1.961 29.445 1.00 44.50 187 GLN A CA 1
ATOM 1429 C C . GLN A 1 187 ? -66.056 -1.869 27.917 1.00 44.50 187 GLN A C 1
ATOM 1431 O O . GLN A 1 187 ? -65.276 -2.581 27.285 1.00 44.50 187 GLN A O 1
ATOM 1436 N N . ALA A 1 188 ? -66.939 -1.064 27.325 1.00 38.56 188 ALA A N 1
ATOM 1437 C CA . ALA A 1 188 ? -67.377 -1.224 25.942 1.00 38.56 188 ALA A CA 1
ATOM 1438 C C . ALA A 1 188 ? -66.270 -1.093 24.880 1.00 38.56 188 ALA A C 1
ATOM 1440 O O . ALA A 1 188 ? -65.388 -0.235 24.965 1.00 38.56 188 ALA A O 1
ATOM 1441 N N . LEU A 1 189 ? -66.409 -1.883 23.808 1.00 47.75 189 LEU A N 1
ATOM 1442 C CA . LEU A 1 189 ? -65.652 -1.733 22.566 1.00 47.75 189 LEU A CA 1
ATOM 1443 C C . LEU A 1 189 ? -65.918 -0.348 21.955 1.00 47.75 189 LEU A C 1
ATOM 1445 O O . LEU A 1 189 ? -66.833 -0.167 21.153 1.00 47.75 189 LEU A O 1
ATOM 1449 N N . ARG A 1 190 ? -65.064 0.633 22.261 1.00 53.78 190 ARG A N 1
ATOM 1450 C CA . ARG A 1 190 ? -64.855 1.757 21.345 1.00 53.78 190 ARG A CA 1
ATOM 1451 C C . ARG A 1 190 ? -64.137 1.209 20.120 1.00 53.78 190 ARG A C 1
ATOM 1453 O O . ARG A 1 190 ? -62.979 0.806 20.216 1.00 53.78 190 ARG A O 1
ATOM 1460 N N . SER A 1 191 ? -64.830 1.213 18.985 1.00 52.53 191 SER A N 1
ATOM 1461 C CA . SER A 1 191 ? -64.294 0.852 17.676 1.00 52.53 191 SER A CA 1
ATOM 1462 C C . SER A 1 191 ? -63.046 1.679 17.368 1.00 52.53 191 SER A C 1
ATOM 1464 O O . SER A 1 191 ? -63.130 2.824 16.914 1.00 52.53 191 SER A O 1
ATOM 1466 N N . LYS A 1 192 ? -61.869 1.102 17.617 1.00 52.38 192 LYS A N 1
ATOM 1467 C CA . LYS A 1 192 ? -60.633 1.594 17.017 1.00 52.38 192 LYS A CA 1
ATOM 1468 C C . LYS A 1 192 ? -60.804 1.386 15.515 1.00 52.38 192 LYS A C 1
ATOM 1470 O O . LYS A 1 192 ? -61.079 0.266 15.089 1.00 52.38 192 LYS A O 1
ATOM 1475 N N . GLY A 1 193 ? -60.713 2.467 14.739 1.00 58.50 193 GLY A N 1
ATOM 1476 C CA . GLY A 1 193 ? -60.690 2.365 13.281 1.00 58.50 193 GLY A CA 1
ATOM 1477 C C . GLY A 1 193 ? -59.536 1.466 12.818 1.00 58.50 193 GLY A C 1
ATOM 1478 O O . GLY A 1 193 ? -58.662 1.151 13.637 1.00 58.50 193 GLY A O 1
ATOM 1479 N N . PRO A 1 194 ? -59.515 1.057 11.536 1.00 64.12 194 PRO A N 1
ATOM 1480 C CA . PRO A 1 194 ? -58.445 0.223 11.000 1.00 64.12 194 PRO A CA 1
ATOM 1481 C C . PRO A 1 194 ? -57.082 0.773 11.438 1.00 64.12 194 PRO A C 1
ATOM 1483 O O . PRO A 1 194 ? -56.871 1.987 11.318 1.00 64.12 194 PRO A O 1
ATOM 1486 N N . PRO A 1 195 ? -56.185 -0.060 12.002 1.00 64.38 195 PRO A N 1
ATOM 1487 C CA . PRO A 1 195 ? -54.874 0.418 12.410 1.00 64.38 195 PRO A CA 1
ATOM 1488 C C . PRO A 1 195 ? -54.209 1.090 11.201 1.00 64.38 195 PRO A C 1
ATOM 1490 O O . PRO A 1 195 ? -54.329 0.567 10.088 1.00 64.38 195 PRO A O 1
ATOM 1493 N N . PRO A 1 196 ? -53.551 2.251 11.382 1.00 65.12 196 PRO A N 1
ATOM 1494 C CA . PRO A 1 196 ? -52.874 2.908 10.275 1.00 65.12 196 PRO A CA 1
ATOM 1495 C C . PRO A 1 196 ? -51.903 1.904 9.644 1.00 65.12 196 PRO A C 1
ATOM 1497 O O . PRO A 1 196 ? -51.240 1.181 10.398 1.00 65.12 196 PRO A O 1
ATOM 1500 N N . PRO A 1 197 ? -51.820 1.828 8.301 1.00 60.12 197 PRO A N 1
ATOM 1501 C CA . PRO A 1 197 ? -50.956 0.862 7.642 1.00 60.12 197 PRO A CA 1
ATOM 1502 C C . PRO A 1 197 ? -49.547 1.014 8.203 1.00 60.12 197 PRO A C 1
ATOM 1504 O O . PRO A 1 197 ? -48.989 2.118 8.219 1.00 60.12 197 PRO A O 1
ATOM 1507 N N . SER A 1 198 ? -49.006 -0.088 8.724 1.00 66.31 198 SER A N 1
ATOM 1508 C CA . SER A 1 198 ? -47.654 -0.136 9.265 1.00 66.31 198 SER A CA 1
ATOM 1509 C C . SER A 1 198 ? -46.709 0.399 8.201 1.00 66.31 198 SER A C 1
ATOM 1511 O O . SER A 1 198 ? -46.626 -0.173 7.111 1.00 66.31 198 SER A O 1
ATOM 1513 N N . LYS A 1 199 ? -46.044 1.524 8.496 1.00 60.72 199 LYS A N 1
ATOM 1514 C CA . LYS A 1 199 ? -45.061 2.118 7.586 1.00 60.72 199 LYS A CA 1
ATOM 1515 C C . LYS A 1 199 ? -44.072 1.016 7.192 1.00 60.72 199 LYS A C 1
ATOM 1517 O O . LYS A 1 199 ? -43.613 0.327 8.103 1.00 60.72 199 LYS A O 1
ATOM 1522 N N . PRO A 1 200 ? -43.770 0.828 5.895 1.00 64.56 200 PRO A N 1
ATOM 1523 C CA . PRO A 1 200 ? -42.827 -0.198 5.478 1.00 64.56 200 PRO A CA 1
ATOM 1524 C C . PRO A 1 200 ? -41.498 0.053 6.185 1.00 64.56 200 PRO A C 1
ATOM 1526 O O . PRO A 1 200 ? -40.930 1.144 6.078 1.00 64.56 200 PRO A O 1
ATOM 1529 N N . ASP A 1 201 ? -41.058 -0.935 6.958 1.00 70.38 201 ASP A N 1
ATOM 1530 C CA . ASP A 1 201 ? -39.784 -0.862 7.652 1.00 70.38 201 ASP A CA 1
ATOM 1531 C C . ASP A 1 201 ? -38.662 -1.025 6.626 1.00 70.38 201 ASP A C 1
ATOM 1533 O O . ASP A 1 201 ? -38.693 -1.928 5.784 1.00 70.38 201 ASP A O 1
ATOM 1537 N N . VAL A 1 202 ? -37.706 -0.099 6.635 1.00 75.31 202 VAL A N 1
ATOM 1538 C CA . VAL A 1 202 ? -36.661 -0.049 5.608 1.00 75.31 202 VAL A CA 1
ATOM 1539 C C . VAL A 1 202 ? -35.550 -0.990 6.046 1.00 75.31 202 VAL A C 1
ATOM 1541 O O . VAL A 1 202 ? -34.659 -0.600 6.790 1.00 75.31 202 VAL A O 1
ATOM 1544 N N . SER A 1 203 ? -35.620 -2.240 5.591 1.00 77.56 203 SER A N 1
ATOM 1545 C CA . SER A 1 203 ? -34.685 -3.307 5.973 1.00 77.56 203 SER A CA 1
ATOM 1546 C C . SER A 1 203 ? -33.316 -3.234 5.284 1.00 77.56 203 SER A C 1
ATOM 1548 O O . SER A 1 203 ? -32.385 -3.924 5.698 1.00 77.56 203 SER A O 1
ATOM 1550 N N . GLY A 1 204 ? -33.167 -2.407 4.246 1.00 84.50 204 GLY A N 1
ATOM 1551 C CA . GLY A 1 204 ? -31.919 -2.237 3.506 1.00 84.50 204 GLY A CA 1
ATOM 1552 C C . GLY A 1 204 ? -32.006 -1.152 2.432 1.00 84.50 204 GLY A C 1
ATOM 1553 O O . GLY A 1 204 ? -33.092 -0.728 2.040 1.00 84.50 204 GLY A O 1
ATOM 1554 N N . ILE A 1 205 ? -30.844 -0.706 1.956 1.00 88.19 205 ILE A N 1
ATOM 1555 C CA . ILE A 1 205 ? -30.690 0.208 0.816 1.00 88.19 205 ILE A CA 1
ATOM 1556 C C . ILE A 1 205 ? -29.786 -0.484 -0.200 1.00 88.19 205 ILE A C 1
ATOM 1558 O O . ILE A 1 205 ? -28.716 -0.960 0.166 1.00 88.19 205 ILE A O 1
ATOM 1562 N N . ALA A 1 206 ? -30.197 -0.530 -1.465 1.00 88.12 206 ALA A N 1
ATOM 1563 C CA . ALA A 1 206 ? -29.364 -0.998 -2.567 1.00 88.12 206 ALA A CA 1
ATOM 1564 C C . ALA A 1 206 ? -28.988 0.185 -3.466 1.00 88.12 206 ALA A C 1
ATOM 1566 O O . ALA A 1 206 ? -29.831 1.026 -3.776 1.00 88.12 206 ALA A O 1
ATOM 1567 N N . LEU A 1 207 ? -27.723 0.240 -3.875 1.00 85.94 207 LEU A N 1
ATOM 1568 C CA . LEU A 1 207 ? -27.212 1.164 -4.880 1.00 85.94 207 LEU A CA 1
ATOM 1569 C C . LEU A 1 207 ? -27.199 0.434 -6.227 1.00 85.94 207 LEU A C 1
ATOM 1571 O O . LEU A 1 207 ? -26.614 -0.642 -6.330 1.00 85.94 207 LEU A O 1
ATOM 1575 N N . GLU A 1 208 ? -27.847 0.998 -7.241 1.00 85.38 208 GLU A N 1
ATOM 1576 C CA . GLU A 1 208 ? -27.839 0.482 -8.615 1.00 85.38 208 GLU A CA 1
ATOM 1577 C C . GLU A 1 208 ? -26.944 1.377 -9.480 1.00 85.38 208 GLU A C 1
ATOM 1579 O O . GLU A 1 208 ? -27.021 2.607 -9.389 1.00 85.38 208 GLU A O 1
ATOM 1584 N N . PHE A 1 209 ? -26.071 0.777 -10.290 1.00 81.62 209 PHE A N 1
ATOM 1585 C CA . PHE A 1 209 ? -25.133 1.526 -11.126 1.00 81.62 209 PHE A CA 1
ATOM 1586 C C . PHE A 1 209 ? -25.780 1.899 -12.466 1.00 81.62 209 PHE A C 1
ATOM 1588 O O . PHE A 1 209 ? -26.055 1.050 -13.313 1.00 81.62 209 PHE A O 1
ATOM 1595 N N . ALA A 1 210 ? -26.032 3.195 -12.664 1.00 74.12 210 ALA A N 1
ATOM 1596 C CA . ALA A 1 210 ? -26.663 3.700 -13.879 1.00 74.12 210 ALA A CA 1
ATOM 1597 C C . ALA A 1 210 ? -25.765 3.486 -15.113 1.00 74.12 210 ALA A C 1
ATOM 1599 O O . ALA A 1 210 ? -24.666 4.035 -15.186 1.00 74.12 210 ALA A O 1
ATOM 1600 N N . GLY A 1 211 ? -26.269 2.735 -16.097 1.00 66.44 211 GLY A N 1
ATOM 1601 C CA . GLY A 1 211 ? -25.576 2.446 -17.359 1.00 66.44 211 GLY A CA 1
ATOM 1602 C C . GLY A 1 211 ? -24.815 1.115 -17.409 1.00 66.44 211 GLY A C 1
ATOM 1603 O O . GLY A 1 211 ? -24.136 0.870 -18.402 1.00 66.44 211 GLY A O 1
ATOM 1604 N N . ASP A 1 212 ? -24.931 0.270 -16.380 1.00 61.03 212 ASP A N 1
ATOM 1605 C CA . ASP A 1 212 ? -24.306 -1.061 -16.314 1.00 61.03 212 ASP A CA 1
ATOM 1606 C C . ASP A 1 212 ? -25.343 -2.201 -16.471 1.00 61.03 212 ASP A C 1
ATOM 1608 O O . ASP A 1 212 ? -26.537 -1.966 -16.662 1.00 61.03 212 ASP A O 1
ATOM 1612 N N . ASN A 1 213 ? -24.891 -3.452 -16.367 1.00 69.06 213 ASN A N 1
ATOM 1613 C CA . ASN A 1 213 ? -25.605 -4.717 -16.577 1.00 69.06 213 ASN A CA 1
ATOM 1614 C C . ASN A 1 213 ? -26.740 -5.029 -15.561 1.00 69.06 213 ASN A C 1
ATOM 1616 O O . ASN A 1 213 ? -27.133 -6.183 -15.401 1.00 69.06 213 ASN A O 1
ATOM 1620 N N . GLY A 1 214 ? -27.262 -4.022 -14.851 1.00 75.12 214 GLY A N 1
ATOM 1621 C CA . GLY A 1 214 ? -28.250 -4.175 -13.772 1.00 75.12 214 GLY A CA 1
ATOM 1622 C C . GLY A 1 214 ? -27.655 -4.528 -12.401 1.00 75.12 214 GLY A C 1
ATOM 1623 O O . GLY A 1 214 ? -28.393 -4.931 -11.499 1.00 75.12 214 GLY A O 1
ATOM 1624 N N . ASP A 1 215 ? -26.339 -4.383 -12.238 1.00 79.44 215 ASP A N 1
ATOM 1625 C CA . ASP A 1 215 ? -25.615 -4.708 -11.008 1.00 79.44 215 ASP A CA 1
ATOM 1626 C C . ASP A 1 215 ? -26.049 -3.821 -9.822 1.00 79.44 215 ASP A C 1
ATOM 1628 O O . ASP A 1 215 ? -26.179 -2.594 -9.921 1.00 79.44 215 ASP A O 1
ATOM 1632 N N . ARG A 1 216 ? -26.263 -4.465 -8.666 1.00 83.38 216 ARG A N 1
ATOM 1633 C CA . ARG A 1 216 ? -26.753 -3.838 -7.429 1.00 83.38 216 ARG A CA 1
ATOM 1634 C C . ARG A 1 216 ? -25.838 -4.135 -6.250 1.00 83.38 216 ARG A C 1
ATOM 1636 O O . ARG A 1 216 ? -25.536 -5.289 -5.957 1.00 83.38 216 ARG A O 1
ATOM 1643 N N . TYR A 1 217 ? -25.472 -3.090 -5.518 1.00 84.25 217 TYR A N 1
ATOM 1644 C CA . TYR A 1 217 ? -24.665 -3.166 -4.307 1.00 84.25 217 TYR A CA 1
ATOM 1645 C C . TYR A 1 217 ? -25.521 -2.889 -3.066 1.00 84.25 217 TYR A C 1
ATOM 1647 O O . TYR A 1 217 ? -26.028 -1.781 -2.883 1.00 84.25 217 TYR A O 1
ATOM 1655 N N . LEU A 1 218 ? -25.688 -3.889 -2.197 1.00 88.69 218 LEU A N 1
ATOM 1656 C CA . LEU A 1 218 ? -26.364 -3.712 -0.910 1.00 88.69 218 LEU A CA 1
ATOM 1657 C C . LEU A 1 218 ? -25.492 -2.853 0.018 1.00 88.69 218 LEU A C 1
ATOM 1659 O O . LEU A 1 218 ? -24.334 -3.179 0.272 1.00 88.69 218 LEU A O 1
ATOM 1663 N N . PHE A 1 219 ? -26.053 -1.764 0.540 1.00 91.06 219 PHE A N 1
ATOM 1664 C CA . PHE A 1 219 ? -25.342 -0.853 1.428 1.00 91.06 219 PHE A CA 1
ATOM 1665 C C . PHE A 1 219 ? -24.960 -1.558 2.749 1.00 91.06 219 PHE A C 1
ATOM 1667 O O . PHE A 1 219 ? -25.835 -2.158 3.382 1.00 91.06 219 PHE A O 1
ATOM 1674 N N . PRO A 1 220 ? -23.691 -1.505 3.206 1.00 92.19 220 PRO A N 1
ATOM 1675 C CA . PRO A 1 220 ? -23.252 -2.288 4.359 1.00 92.19 220 PRO A CA 1
ATOM 1676 C C . PRO A 1 220 ? -23.889 -1.830 5.675 1.00 92.19 220 PRO A C 1
ATOM 1678 O O . PRO A 1 220 ? -23.739 -0.678 6.088 1.00 92.19 220 PRO A O 1
ATOM 1681 N N . LYS A 1 221 ? -24.529 -2.766 6.388 1.00 93.12 221 LYS A N 1
ATOM 1682 C CA . LYS A 1 221 ? -25.124 -2.533 7.717 1.00 93.12 221 LYS A CA 1
ATOM 1683 C C . LYS A 1 221 ? -24.100 -2.034 8.748 1.00 93.12 221 LYS A C 1
ATOM 1685 O O . LYS A 1 221 ? -24.422 -1.184 9.573 1.00 93.12 221 LYS A O 1
ATOM 1690 N N . PHE A 1 222 ? -22.866 -2.537 8.698 1.00 94.88 222 PHE A N 1
ATOM 1691 C CA . PHE A 1 222 ? -21.781 -2.128 9.595 1.00 94.88 222 PHE A CA 1
ATOM 1692 C C . PHE A 1 222 ? -20.965 -0.968 9.001 1.00 94.88 222 PHE A C 1
ATOM 1694 O O . PHE A 1 222 ? -19.778 -1.107 8.706 1.00 94.88 222 PHE A O 1
ATOM 1701 N N . SER A 1 223 ? -21.629 0.175 8.811 1.00 94.81 223 SER A N 1
ATOM 1702 C CA . SER A 1 223 ? -21.017 1.426 8.343 1.00 94.81 223 SER A CA 1
ATOM 1703 C C . SER A 1 223 ? -20.995 2.480 9.450 1.00 94.81 223 SER A C 1
ATOM 1705 O O . SER A 1 223 ? -21.964 2.629 10.184 1.00 94.81 223 SER A O 1
ATOM 1707 N N . ILE A 1 224 ? -19.928 3.267 9.550 1.00 95.56 224 ILE A N 1
ATOM 1708 C CA . ILE A 1 224 ? -19.925 4.526 10.303 1.00 95.56 224 ILE A CA 1
ATOM 1709 C C . ILE A 1 224 ? -20.368 5.632 9.345 1.00 95.56 224 ILE A C 1
ATOM 1711 O O . ILE A 1 224 ? -19.779 5.783 8.274 1.00 95.56 224 ILE A O 1
ATOM 1715 N N . LEU A 1 225 ? -21.404 6.384 9.726 1.00 94.62 225 LEU A N 1
ATOM 1716 C CA . LEU A 1 225 ? -21.951 7.500 8.950 1.00 94.62 225 LEU A CA 1
ATOM 1717 C C . LEU A 1 225 ? -21.547 8.841 9.571 1.00 94.62 225 LEU A C 1
ATOM 1719 O O . LEU A 1 225 ? -21.795 9.080 10.751 1.00 94.62 225 LEU A O 1
ATOM 1723 N N . GLU A 1 226 ? -20.994 9.735 8.758 1.00 93.81 226 GLU A N 1
ATOM 1724 C CA . GLU A 1 226 ? -20.674 11.117 9.116 1.00 93.81 226 GLU A CA 1
ATOM 1725 C C . GLU A 1 226 ? -21.417 12.065 8.166 1.00 93.81 226 GLU A C 1
ATOM 1727 O O . GLU A 1 226 ? -21.107 12.160 6.976 1.00 93.81 226 GLU A O 1
ATOM 1732 N N . TYR A 1 227 ? -22.441 12.747 8.678 1.00 91.19 227 TYR A N 1
ATOM 1733 C CA . TYR A 1 227 ? -23.242 13.694 7.904 1.00 91.19 227 TYR A CA 1
ATOM 1734 C C . TYR A 1 227 ? -22.538 15.050 7.847 1.00 91.19 227 TYR A C 1
ATOM 1736 O O . TYR A 1 227 ? -22.282 15.669 8.880 1.00 91.19 227 TYR A O 1
ATOM 1744 N N . LEU A 1 228 ? -22.241 15.526 6.637 1.00 90.00 228 LEU A N 1
ATOM 1745 C CA . LEU A 1 228 ? -21.542 16.795 6.447 1.00 90.00 228 LEU A CA 1
ATOM 1746 C C . LEU A 1 228 ? -22.507 17.995 6.560 1.00 90.00 228 LEU A C 1
ATOM 1748 O O . LEU A 1 228 ? -23.705 17.860 6.273 1.00 90.00 228 LEU A O 1
ATOM 1752 N N . PRO A 1 229 ? -22.002 19.192 6.926 1.00 84.06 229 PRO A N 1
ATOM 1753 C CA . PRO A 1 229 ? -22.805 20.410 6.986 1.00 84.06 229 PRO A CA 1
ATOM 1754 C C . PRO A 1 229 ? -23.602 20.651 5.696 1.00 84.06 229 PRO A C 1
ATOM 1756 O O . PRO A 1 229 ? -23.068 20.572 4.591 1.00 84.06 229 PRO A O 1
ATOM 1759 N N . GLY A 1 230 ? -24.897 20.941 5.845 1.00 81.44 230 GLY A N 1
ATOM 1760 C CA . GLY A 1 230 ? -25.838 21.115 4.731 1.00 81.44 230 GLY A CA 1
ATOM 1761 C C . GLY A 1 230 ? -26.673 19.876 4.378 1.00 81.44 230 GLY A C 1
ATOM 1762 O O . GLY A 1 230 ? -27.590 19.995 3.572 1.00 81.44 230 GLY A O 1
ATOM 1763 N N . GLY A 1 231 ? -26.410 18.699 4.966 1.00 81.75 231 GLY A N 1
ATOM 1764 C CA . GLY A 1 231 ? -27.316 17.532 4.930 1.00 81.75 231 GLY A CA 1
ATOM 1765 C C . GLY A 1 231 ? -27.514 16.849 3.565 1.00 81.75 231 GLY A C 1
ATOM 1766 O O . GLY A 1 231 ? -28.180 15.824 3.475 1.00 81.75 231 GLY A O 1
ATOM 1767 N N . GLN A 1 232 ? -26.923 17.380 2.495 1.00 89.56 232 GLN A N 1
ATOM 1768 C CA . GLN A 1 232 ? -26.921 16.790 1.149 1.00 89.56 232 GLN A CA 1
ATOM 1769 C C . GLN A 1 232 ? -25.819 15.739 0.950 1.00 89.56 232 GLN A C 1
ATOM 1771 O O . GLN A 1 232 ? -25.735 15.126 -0.116 1.00 89.56 232 GLN A O 1
ATOM 1776 N N . GLN A 1 233 ? -24.946 15.556 1.944 1.00 92.38 233 GLN A N 1
ATOM 1777 C CA . GLN A 1 233 ? -23.765 14.706 1.858 1.00 92.38 233 GLN A CA 1
ATOM 1778 C C . GLN A 1 233 ? -23.557 13.899 3.134 1.00 92.38 233 GLN A C 1
ATOM 1780 O O . GLN A 1 233 ? -23.723 14.410 4.242 1.00 92.38 233 GLN A O 1
ATOM 1785 N N . VAL A 1 234 ? -23.115 12.659 2.958 1.00 93.81 234 VAL A N 1
ATOM 1786 C CA . VAL A 1 234 ? -22.696 11.773 4.045 1.00 93.81 234 VAL A CA 1
ATOM 1787 C C . VAL A 1 234 ? -21.450 11.008 3.615 1.00 93.81 234 VAL A C 1
ATOM 1789 O O . VAL A 1 234 ? -21.349 10.542 2.477 1.00 93.81 234 VAL A O 1
ATOM 1792 N N . ILE A 1 235 ? -20.483 10.903 4.517 1.00 94.38 235 ILE A N 1
ATOM 1793 C CA . ILE A 1 235 ? -19.344 10.000 4.390 1.00 94.38 235 ILE A CA 1
ATOM 1794 C C . ILE A 1 235 ? -19.736 8.694 5.082 1.00 94.38 235 ILE A C 1
ATOM 1796 O O . ILE A 1 235 ? -20.222 8.707 6.210 1.00 94.38 235 ILE A O 1
ATOM 1800 N N . ALA A 1 236 ? -19.546 7.570 4.400 1.00 94.44 236 ALA A N 1
ATOM 1801 C CA . ALA A 1 236 ? -19.777 6.240 4.941 1.00 94.44 236 ALA A CA 1
ATOM 1802 C C . ALA A 1 236 ? -18.469 5.449 4.917 1.00 94.44 236 ALA A C 1
ATOM 1804 O O . ALA A 1 236 ? -17.884 5.261 3.850 1.00 94.44 236 ALA A O 1
ATOM 1805 N N . SER A 1 237 ? -18.022 4.983 6.081 1.00 94.38 237 SER A N 1
ATOM 1806 C CA . SER A 1 237 ? -16.838 4.126 6.216 1.00 94.38 237 SER A CA 1
ATOM 1807 C C . SER A 1 237 ? -17.241 2.739 6.698 1.00 94.38 237 SER A C 1
ATOM 1809 O O . SER A 1 237 ? -17.965 2.626 7.682 1.00 94.38 237 SER A O 1
ATOM 1811 N N . PHE A 1 238 ? -16.783 1.687 6.028 1.00 94.12 238 PHE A N 1
ATOM 1812 C CA . PHE A 1 238 ? -17.083 0.289 6.351 1.00 94.12 238 PHE A CA 1
ATOM 1813 C C . PHE A 1 238 ? -15.884 -0.616 6.042 1.00 94.12 238 PHE A C 1
ATOM 1815 O O . PHE A 1 238 ? -14.923 -0.198 5.395 1.00 94.12 238 PHE A O 1
ATOM 1822 N N . LEU A 1 239 ? -15.936 -1.865 6.506 1.00 91.81 239 LEU A N 1
ATOM 1823 C CA . LEU A 1 239 ? -14.946 -2.887 6.161 1.00 91.81 239 LEU A CA 1
ATOM 1824 C C . LEU A 1 239 ? -15.545 -3.863 5.146 1.00 91.81 239 LEU A C 1
ATOM 1826 O O . LEU A 1 239 ? -16.630 -4.401 5.370 1.00 91.81 239 LEU A O 1
ATOM 1830 N N . ILE A 1 240 ? -14.829 -4.119 4.052 1.00 87.75 240 ILE A N 1
ATOM 1831 C CA . ILE A 1 240 ? -15.074 -5.287 3.199 1.00 87.75 240 ILE A CA 1
ATOM 1832 C C . ILE A 1 240 ? -14.327 -6.458 3.826 1.00 87.75 240 ILE A C 1
ATOM 1834 O O . ILE A 1 240 ? -13.131 -6.352 4.072 1.00 87.75 240 ILE A O 1
ATOM 1838 N N . VAL A 1 241 ? -15.029 -7.560 4.078 1.00 87.75 241 VAL A N 1
ATOM 1839 C CA . VAL A 1 241 ? -14.501 -8.779 4.704 1.00 87.75 241 VAL A CA 1
ATOM 1840 C C . VAL A 1 241 ? -14.687 -9.947 3.745 1.00 87.75 241 VAL A C 1
ATOM 1842 O O . VAL A 1 241 ? -15.810 -10.174 3.293 1.00 87.75 241 VAL A O 1
ATOM 1845 N N . ARG A 1 242 ? -13.617 -10.701 3.459 1.00 85.12 242 ARG A N 1
ATOM 1846 C CA . ARG A 1 242 ? -13.682 -11.978 2.726 1.00 85.12 242 ARG A CA 1
ATOM 1847 C C . ARG A 1 242 ? -12.760 -13.023 3.315 1.00 85.12 242 ARG A C 1
ATOM 1849 O O . ARG A 1 242 ? -11.696 -12.706 3.831 1.00 85.12 242 ARG A O 1
ATOM 1856 N N . LYS A 1 243 ? -13.151 -14.283 3.166 1.00 84.00 243 LYS A N 1
ATOM 1857 C CA . LYS A 1 243 ? -12.294 -15.412 3.511 1.00 84.00 243 LYS A CA 1
ATOM 1858 C C . LYS A 1 243 ? -11.240 -15.621 2.440 1.00 84.00 243 LYS A C 1
ATOM 1860 O O . LYS A 1 243 ? -11.580 -15.578 1.258 1.00 84.00 243 LYS A O 1
ATOM 1865 N N . GLY A 1 244 ? -10.000 -15.904 2.827 1.00 78.00 244 GLY A N 1
ATOM 1866 C CA . GLY A 1 244 ? -8.918 -16.203 1.884 1.00 78.00 244 GLY A CA 1
ATOM 1867 C C . GLY A 1 244 ? -9.250 -17.387 0.980 1.00 78.00 244 GLY A C 1
ATOM 1868 O O . GLY A 1 244 ? -8.978 -17.362 -0.214 1.00 78.00 244 GLY A O 1
ATOM 1869 N N . SER A 1 245 ? -9.950 -18.386 1.528 1.00 77.50 245 SER A N 1
ATOM 1870 C CA . SER A 1 245 ? -10.501 -19.539 0.795 1.00 77.50 245 SER A CA 1
ATOM 1871 C C . SER A 1 245 ? -11.506 -19.185 -0.314 1.00 77.50 245 SER A C 1
ATOM 1873 O O . SER A 1 245 ? -11.885 -20.065 -1.081 1.00 77.50 245 SER A O 1
ATOM 1875 N N . GLN A 1 246 ? -11.940 -17.924 -0.409 1.00 71.12 246 GLN A N 1
ATOM 1876 C CA . GLN A 1 246 ? -12.884 -17.409 -1.405 1.00 71.12 246 GLN A CA 1
ATOM 1877 C C . GLN A 1 246 ? -12.289 -16.274 -2.265 1.00 71.12 246 GLN A C 1
ATOM 1879 O O . GLN A 1 246 ? -13.037 -15.572 -2.949 1.00 71.12 246 GLN A O 1
ATOM 1884 N N . LEU A 1 247 ? -10.970 -16.044 -2.225 1.00 68.38 247 LEU A N 1
ATOM 1885 C CA . LEU A 1 247 ? -10.316 -15.022 -3.048 1.00 68.38 247 LEU A CA 1
ATOM 1886 C C . LEU A 1 247 ? -9.971 -15.562 -4.446 1.00 68.38 247 LEU A C 1
ATOM 1888 O O . LEU A 1 247 ? -9.129 -16.443 -4.590 1.00 68.38 247 LEU A O 1
ATOM 1892 N N . GLU A 1 248 ? -10.566 -14.971 -5.491 1.00 62.47 248 GLU A N 1
ATOM 1893 C CA . GLU A 1 248 ? -10.182 -15.210 -6.900 1.00 62.47 248 GLU A CA 1
ATOM 1894 C C . GLU A 1 248 ? -8.751 -14.728 -7.217 1.00 62.47 248 GLU A C 1
ATOM 1896 O O . GLU A 1 248 ? -8.103 -15.256 -8.118 1.00 62.47 248 GLU A O 1
ATOM 1901 N N . TYR A 1 249 ? -8.258 -13.714 -6.497 1.00 58.00 249 TYR A N 1
ATOM 1902 C CA . TYR A 1 249 ? -7.056 -12.942 -6.843 1.00 58.00 249 TYR A CA 1
ATOM 1903 C C . TYR A 1 249 ? -5.867 -13.208 -5.905 1.00 58.00 249 TYR A C 1
ATOM 1905 O O . TYR A 1 249 ? -5.111 -12.302 -5.557 1.00 58.00 249 TYR A O 1
ATOM 1913 N N . GLY A 1 250 ? -5.685 -14.473 -5.517 1.00 60.59 250 GLY A N 1
ATOM 1914 C CA . GLY A 1 25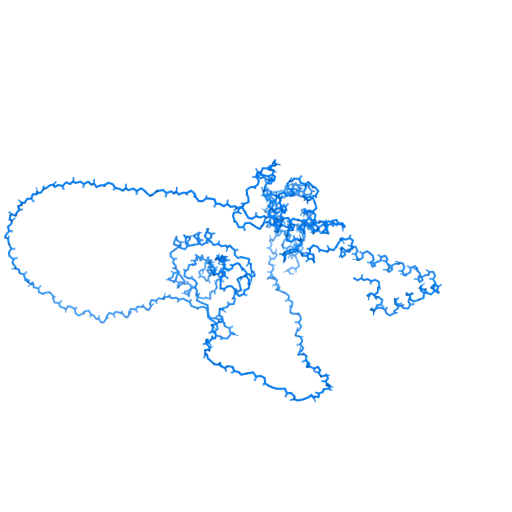0 ? -4.599 -14.903 -4.635 1.00 60.59 250 GLY A CA 1
ATOM 1915 C C . GLY A 1 250 ? -4.765 -14.456 -3.176 1.00 60.59 250 GLY A C 1
ATOM 1916 O O . GLY A 1 250 ? -5.703 -13.750 -2.815 1.00 60.59 250 GLY A O 1
ATOM 1917 N N . GLY A 1 251 ? -3.843 -14.910 -2.326 1.00 67.56 251 GLY A N 1
ATOM 1918 C CA . GLY A 1 251 ? -3.916 -14.785 -0.865 1.00 67.56 251 GLY A CA 1
ATOM 1919 C C . GLY A 1 251 ? -3.777 -16.148 -0.181 1.00 67.56 251 GLY A C 1
ATOM 1920 O O . GLY A 1 251 ? -3.834 -17.188 -0.838 1.00 67.56 251 GLY A O 1
ATOM 1921 N N . ASP A 1 252 ? -3.567 -16.162 1.137 1.00 71.69 252 ASP A N 1
ATOM 1922 C CA . ASP A 1 252 ? -3.558 -17.412 1.904 1.00 71.69 252 ASP A CA 1
ATOM 1923 C C . ASP A 1 252 ? -4.999 -17.870 2.150 1.00 71.69 252 ASP A C 1
ATOM 1925 O O . ASP A 1 252 ? -5.773 -17.187 2.818 1.00 71.69 252 ASP A O 1
ATOM 1929 N N . ALA A 1 253 ? -5.350 -19.059 1.655 1.00 80.44 253 ALA A N 1
ATOM 1930 C CA . ALA A 1 253 ? -6.670 -19.658 1.830 1.00 80.44 253 ALA A CA 1
ATOM 1931 C C . ALA A 1 253 ? -7.098 -19.842 3.305 1.00 80.44 253 ALA A C 1
ATOM 1933 O O . ALA A 1 253 ? -8.285 -20.033 3.578 1.00 80.44 253 ALA A O 1
ATOM 1934 N N . LYS A 1 254 ? -6.144 -19.808 4.247 1.00 80.69 254 LYS A N 1
ATOM 1935 C CA . LYS A 1 254 ? -6.351 -19.975 5.694 1.00 80.69 254 LYS A CA 1
ATOM 1936 C C . LYS A 1 254 ? -6.542 -18.664 6.455 1.00 80.69 254 LYS A C 1
ATOM 1938 O O . LYS A 1 254 ? -6.940 -18.717 7.616 1.00 80.69 254 LYS A O 1
ATOM 1943 N N . LEU A 1 255 ? -6.225 -17.522 5.845 1.00 81.19 255 LEU A N 1
ATOM 1944 C CA . LEU A 1 255 ? -6.392 -16.210 6.461 1.00 81.19 255 LEU A CA 1
ATOM 1945 C C . LEU A 1 255 ? -7.691 -15.578 5.973 1.00 81.19 255 LEU A C 1
ATOM 1947 O O . LEU A 1 255 ? -7.991 -15.590 4.783 1.00 81.19 255 LEU A O 1
ATOM 1951 N N . ASP A 1 256 ? -8.446 -14.982 6.886 1.00 85.38 256 ASP A N 1
ATOM 1952 C CA . ASP A 1 256 ? -9.567 -14.124 6.523 1.00 85.38 256 ASP A CA 1
ATOM 1953 C C . ASP A 1 256 ? -9.051 -12.677 6.409 1.00 85.38 256 ASP A C 1
ATOM 1955 O O . ASP A 1 256 ? -8.231 -12.225 7.214 1.00 85.38 256 ASP A O 1
ATOM 1959 N N . TYR A 1 257 ? -9.504 -11.957 5.382 1.00 87.69 257 TYR A N 1
ATOM 1960 C CA . TYR A 1 257 ? -8.982 -10.655 4.970 1.00 87.69 257 TYR A CA 1
ATOM 1961 C C . TYR A 1 257 ? -10.015 -9.532 5.096 1.00 87.69 257 TYR A C 1
ATOM 1963 O O . TYR A 1 257 ? -11.187 -9.712 4.753 1.00 87.69 257 TYR A O 1
ATOM 1971 N N . TYR A 1 258 ? -9.565 -8.343 5.509 1.00 90.38 258 TYR A N 1
ATOM 1972 C CA . TYR A 1 258 ? -10.386 -7.131 5.563 1.00 90.38 258 TYR A CA 1
ATOM 1973 C C . TYR A 1 258 ? -9.763 -5.946 4.809 1.00 90.38 258 TYR A C 1
ATOM 1975 O O . TYR A 1 258 ? -8.545 -5.771 4.791 1.00 90.38 258 TYR A O 1
ATOM 1983 N N . GLN A 1 259 ? -10.594 -5.071 4.244 1.00 89.62 259 GLN A N 1
ATOM 1984 C CA . GLN A 1 259 ? -10.177 -3.796 3.651 1.00 89.62 259 GLN A CA 1
ATOM 1985 C C . GLN A 1 259 ? -11.062 -2.652 4.157 1.00 89.62 259 GLN A C 1
ATOM 1987 O O . GLN A 1 259 ? -12.286 -2.734 4.028 1.00 89.62 259 GLN A O 1
ATOM 1992 N N . PRO A 1 260 ? -10.477 -1.567 4.700 1.00 90.88 260 PRO A N 1
ATOM 1993 C CA . PRO A 1 260 ? -11.227 -0.363 5.022 1.00 90.88 260 PRO A CA 1
ATOM 1994 C C . PRO A 1 260 ? -11.584 0.402 3.745 1.00 90.88 260 PRO A C 1
ATOM 1996 O O . PRO A 1 260 ? -10.716 0.701 2.923 1.00 90.88 260 PRO A O 1
ATOM 1999 N N . VAL A 1 261 ? -12.864 0.738 3.603 1.00 89.50 261 VAL A N 1
ATOM 2000 C CA . VAL A 1 261 ? -13.414 1.497 2.479 1.00 89.50 261 VAL A CA 1
ATOM 2001 C C . VAL A 1 261 ? -14.189 2.692 3.018 1.00 89.50 261 VAL A C 1
ATOM 2003 O O . VAL A 1 261 ? -15.029 2.553 3.903 1.00 89.50 261 VAL A O 1
ATOM 2006 N N . THR A 1 262 ? -13.931 3.866 2.446 1.00 91.50 262 THR A N 1
ATOM 2007 C CA . THR A 1 262 ? -14.662 5.102 2.736 1.00 91.50 262 THR A CA 1
ATOM 2008 C C . THR A 1 262 ? -15.228 5.656 1.437 1.00 91.50 262 THR A C 1
ATOM 2010 O O . THR A 1 262 ? -14.485 5.895 0.486 1.00 91.50 262 THR A O 1
ATOM 2013 N N . ILE A 1 263 ? -16.540 5.878 1.400 1.00 90.69 263 ILE A N 1
ATOM 2014 C CA . ILE A 1 263 ? -17.249 6.485 0.271 1.00 90.69 263 ILE A CA 1
ATOM 2015 C C . ILE A 1 263 ? -17.923 7.787 0.704 1.00 90.69 263 ILE A C 1
ATOM 2017 O O . ILE A 1 263 ? -18.313 7.948 1.859 1.00 90.69 263 ILE A O 1
ATOM 2021 N N . ARG A 1 264 ? -18.097 8.717 -0.237 1.00 92.44 264 ARG A N 1
ATOM 2022 C CA . ARG A 1 264 ? -18.857 9.957 -0.039 1.00 92.44 264 ARG A CA 1
ATOM 2023 C C . ARG A 1 264 ? -20.088 9.915 -0.929 1.00 92.44 264 ARG A C 1
ATOM 2025 O O . ARG A 1 264 ? -19.963 9.891 -2.149 1.00 92.44 264 ARG A O 1
ATOM 2032 N N . LEU A 1 265 ? -21.263 9.917 -0.315 1.00 90.75 265 LEU A N 1
ATOM 2033 C CA . LEU A 1 265 ? -22.542 9.983 -1.010 1.00 90.75 265 LEU A CA 1
ATOM 2034 C C . LEU A 1 265 ? -23.005 11.442 -1.065 1.00 90.75 265 LEU A C 1
ATOM 2036 O O . LEU A 1 265 ? -22.943 12.158 -0.064 1.00 90.75 265 LEU A O 1
ATOM 2040 N N . PHE A 1 266 ? -23.483 11.873 -2.231 1.00 91.19 266 PHE A N 1
ATOM 2041 C CA . PHE A 1 266 ? -24.110 13.176 -2.451 1.00 91.19 266 PHE A CA 1
ATOM 2042 C C . PHE A 1 266 ? -25.502 12.971 -3.047 1.00 91.19 266 PHE A C 1
ATOM 2044 O O . PHE A 1 266 ? -25.683 12.130 -3.924 1.00 91.19 266 PHE A O 1
ATOM 2051 N N . THR A 1 267 ? -26.476 13.757 -2.591 1.00 87.69 267 THR A N 1
ATOM 2052 C CA . THR A 1 267 ? -27.827 13.788 -3.162 1.00 87.69 267 THR A CA 1
ATOM 2053 C C . THR A 1 267 ? -28.304 15.228 -3.295 1.00 87.69 267 THR A C 1
ATOM 2055 O O . THR A 1 267 ? -28.092 16.049 -2.404 1.00 87.69 267 THR A O 1
ATOM 2058 N N . GLN A 1 268 ? -29.023 15.530 -4.378 1.00 85.81 268 GLN A N 1
ATOM 2059 C CA . GLN A 1 268 ? -29.629 16.853 -4.562 1.00 85.81 268 GLN A CA 1
ATOM 2060 C C . GLN A 1 268 ? -30.724 17.141 -3.513 1.00 85.81 268 GLN A C 1
ATOM 2062 O O . GLN A 1 268 ? -31.010 18.294 -3.197 1.00 85.81 268 GLN A O 1
ATOM 2067 N N . THR A 1 269 ? -31.338 16.089 -2.955 1.00 81.31 269 THR A N 1
ATOM 2068 C CA . THR A 1 269 ? -32.350 16.159 -1.891 1.00 81.31 269 THR A CA 1
ATOM 2069 C C . THR A 1 269 ? -31.947 15.281 -0.703 1.00 81.31 269 THR A C 1
ATOM 2071 O O . THR A 1 269 ? -32.207 14.079 -0.684 1.00 81.31 269 THR A O 1
ATOM 2074 N N . GLY A 1 270 ? -31.369 15.910 0.329 1.00 78.62 270 GLY A N 1
ATOM 2075 C CA . GLY A 1 270 ? -30.792 15.234 1.506 1.00 78.62 270 GLY A CA 1
ATOM 2076 C C . GLY A 1 270 ? -31.717 14.249 2.235 1.00 78.62 270 GLY A C 1
ATOM 2077 O O . GLY A 1 270 ? -31.238 13.283 2.816 1.00 78.62 270 GLY A O 1
ATOM 2078 N N . ARG A 1 271 ? -33.045 14.400 2.101 1.00 81.56 271 ARG A N 1
ATOM 2079 C CA . ARG A 1 271 ? -34.067 13.484 2.646 1.00 81.56 271 ARG A CA 1
ATOM 2080 C C . ARG A 1 271 ? -33.884 12.014 2.233 1.00 81.56 271 ARG A C 1
ATOM 2082 O O . ARG A 1 271 ? -34.400 11.109 2.885 1.00 81.56 271 ARG A O 1
ATOM 2089 N N . GLN A 1 272 ? -33.178 11.754 1.133 1.00 81.31 272 GLN A N 1
ATOM 2090 C CA . GLN A 1 272 ? -32.824 10.393 0.728 1.00 81.31 272 GLN A CA 1
ATOM 2091 C C . GLN A 1 272 ? -31.806 9.768 1.703 1.00 81.31 272 GLN A C 1
ATOM 2093 O O . GLN A 1 272 ? -31.981 8.620 2.109 1.00 81.31 272 GLN A O 1
ATOM 2098 N N . LEU A 1 273 ? -30.816 10.544 2.162 1.00 86.25 273 LEU A N 1
ATOM 2099 C CA . LEU A 1 273 ? -29.738 10.106 3.059 1.00 86.25 273 LEU A CA 1
ATOM 2100 C C . LEU A 1 273 ? -30.204 9.825 4.499 1.00 86.25 273 LEU A C 1
ATOM 2102 O O . LEU A 1 273 ? -29.567 9.034 5.196 1.00 86.25 273 LEU A O 1
ATOM 2106 N N . ASP A 1 274 ? -31.332 10.398 4.934 1.00 83.38 274 ASP A N 1
ATOM 2107 C CA . ASP A 1 274 ? -31.948 10.134 6.252 1.00 83.38 274 ASP A CA 1
ATOM 2108 C C . ASP A 1 274 ? -32.247 8.639 6.489 1.00 83.38 274 ASP A C 1
ATOM 2110 O O . ASP A 1 274 ? -32.342 8.177 7.628 1.00 83.38 274 ASP A O 1
ATOM 2114 N N . HIS A 1 275 ? -32.420 7.865 5.413 1.00 85.50 275 HIS A N 1
ATOM 2115 C CA . HIS A 1 275 ? -32.725 6.437 5.487 1.00 85.50 275 HIS A CA 1
ATOM 2116 C C . HIS A 1 275 ? -31.487 5.582 5.797 1.00 85.50 275 HIS A C 1
ATOM 2118 O O . HIS A 1 275 ? -31.640 4.481 6.322 1.00 85.50 275 HIS A O 1
ATOM 2124 N N . LEU A 1 276 ? -30.270 6.087 5.552 1.00 88.62 276 LEU A N 1
ATOM 2125 C CA . LEU A 1 276 ? -29.025 5.352 5.817 1.00 88.62 276 LEU A CA 1
ATOM 2126 C C . LEU A 1 276 ? -28.856 5.048 7.311 1.00 88.62 276 LEU A C 1
ATOM 2128 O O . LEU A 1 276 ? -28.530 3.921 7.669 1.00 88.62 276 LEU A O 1
ATOM 2132 N N . HIS A 1 277 ? -29.193 5.994 8.193 1.00 85.69 277 HIS A N 1
ATOM 2133 C CA . HIS A 1 277 ? -29.167 5.777 9.644 1.00 85.69 277 HIS A CA 1
ATOM 2134 C C . HIS A 1 277 ? -30.171 4.698 10.113 1.00 85.69 277 HIS A C 1
ATOM 2136 O O . HIS A 1 277 ? -30.045 4.178 11.218 1.00 85.69 277 HIS A O 1
ATOM 2142 N N . ARG A 1 278 ? -31.183 4.334 9.311 1.00 85.75 278 ARG A N 1
ATOM 2143 C CA . ARG A 1 278 ? -32.151 3.283 9.684 1.00 85.75 278 ARG A CA 1
ATOM 2144 C C . ARG A 1 278 ? -31.678 1.873 9.337 1.00 85.75 278 ARG A C 1
ATOM 2146 O O . ARG A 1 278 ? -32.070 0.933 10.015 1.00 85.75 278 ARG A O 1
ATOM 2153 N N . VAL A 1 279 ? -30.848 1.734 8.302 1.00 90.00 279 VAL A N 1
ATOM 2154 C CA . VAL A 1 279 ? -30.334 0.432 7.827 1.00 90.00 279 VAL A CA 1
ATOM 2155 C C . VAL A 1 279 ? -28.967 0.071 8.414 1.00 90.00 279 VAL A C 1
ATOM 2157 O O . VAL A 1 279 ? -28.495 -1.052 8.246 1.00 90.00 279 VAL A O 1
ATOM 2160 N N . VAL A 1 280 ? -28.325 1.023 9.089 1.00 92.69 280 VAL A N 1
ATOM 2161 C CA . VAL A 1 280 ? -27.004 0.894 9.706 1.00 92.69 280 VAL A CA 1
ATOM 2162 C C . VAL A 1 280 ? -27.125 0.564 11.197 1.00 92.69 280 VAL A C 1
ATOM 2164 O O . VAL A 1 280 ? -28.029 1.041 11.880 1.00 92.69 280 VAL A O 1
ATOM 2167 N N . ALA A 1 281 ? -26.218 -0.272 11.706 1.00 92.81 281 ALA A N 1
ATOM 2168 C CA . ALA A 1 281 ? -26.146 -0.613 13.127 1.00 92.81 281 ALA A CA 1
ATOM 2169 C C . ALA A 1 281 ? -25.658 0.580 13.988 1.00 92.81 281 ALA A C 1
ATOM 2171 O O . ALA A 1 281 ? -24.977 1.469 13.474 1.00 92.81 281 ALA A O 1
ATOM 2172 N N . PRO A 1 282 ? -25.960 0.623 15.302 1.00 92.88 282 PRO A N 1
ATOM 2173 C CA . PRO A 1 282 ? -25.511 1.700 16.187 1.00 92.88 282 PRO A CA 1
ATOM 2174 C C . PRO A 1 282 ? -23.987 1.928 16.129 1.00 92.88 282 PRO A C 1
ATOM 2176 O O . PRO A 1 282 ? -23.242 0.945 16.109 1.00 92.88 282 PRO A O 1
ATOM 2179 N N . PRO A 1 283 ? -23.481 3.180 16.165 1.00 90.31 283 PRO A N 1
ATOM 2180 C CA . PRO A 1 283 ? -22.055 3.460 15.965 1.00 90.31 283 PRO A CA 1
ATOM 2181 C C . PRO A 1 283 ? -21.127 2.695 16.918 1.00 90.31 283 PRO A C 1
ATOM 2183 O O . PRO A 1 283 ? -20.052 2.263 16.519 1.00 90.31 283 PRO A O 1
ATOM 2186 N N . GLU A 1 284 ? -21.541 2.481 18.165 1.00 91.88 284 GLU A N 1
ATOM 2187 C CA . GLU A 1 284 ? -20.794 1.733 19.182 1.00 91.88 284 GLU A CA 1
ATOM 2188 C C . GLU A 1 284 ? -20.736 0.224 18.891 1.00 91.88 284 GLU A C 1
ATOM 2190 O O . GLU A 1 284 ? -19.732 -0.414 19.204 1.00 91.88 284 GLU A O 1
ATOM 2195 N N . GLU A 1 285 ? -21.770 -0.343 18.263 1.00 94.12 285 GLU A N 1
ATOM 2196 C CA . GLU A 1 285 ? -21.768 -1.726 17.768 1.00 94.12 285 GLU A CA 1
ATOM 2197 C C . GLU A 1 285 ? -20.847 -1.845 16.548 1.00 94.12 285 GLU A C 1
ATOM 2199 O O . GLU A 1 285 ? -19.980 -2.717 16.511 1.00 94.12 285 GLU A O 1
ATOM 2204 N N . VAL A 1 286 ? -20.956 -0.905 15.600 1.00 93.44 286 VAL A N 1
ATOM 2205 C CA . VAL A 1 286 ? -20.102 -0.858 14.403 1.00 93.44 286 VAL A CA 1
ATOM 2206 C C . VAL A 1 286 ? -18.627 -0.704 14.773 1.00 93.44 286 VAL A C 1
ATOM 2208 O O . VAL A 1 286 ? -17.799 -1.438 14.247 1.00 93.44 286 VAL A O 1
ATOM 2211 N N . LYS A 1 287 ? -18.281 0.188 15.711 1.00 91.62 287 LYS A N 1
ATOM 2212 C CA . LYS A 1 287 ? -16.901 0.357 16.203 1.00 91.62 287 LYS A CA 1
ATOM 2213 C C . LYS A 1 287 ? -16.351 -0.937 16.804 1.00 91.62 287 LYS A C 1
ATOM 2215 O O . LYS A 1 287 ? -15.218 -1.292 16.502 1.00 91.62 287 LYS A O 1
ATOM 2220 N N . ARG A 1 288 ? -17.138 -1.652 17.620 1.00 93.81 288 ARG A N 1
ATOM 2221 C CA . ARG A 1 288 ? -16.725 -2.947 18.195 1.00 93.81 288 ARG A CA 1
ATOM 2222 C C . ARG A 1 288 ? -16.503 -3.996 17.112 1.00 93.81 288 ARG A C 1
ATOM 2224 O O . ARG A 1 288 ? -15.458 -4.628 17.122 1.00 93.81 288 ARG A O 1
ATOM 2231 N N . TYR A 1 289 ? -17.434 -4.125 16.167 1.00 94.00 289 TYR A N 1
ATOM 2232 C CA . TYR A 1 289 ? -17.290 -5.015 15.011 1.00 94.00 289 TYR A CA 1
ATOM 2233 C C . TYR A 1 289 ? -16.040 -4.684 14.182 1.00 94.00 289 TYR A C 1
ATOM 2235 O O . TYR A 1 289 ? -15.298 -5.578 13.798 1.00 94.00 289 TYR A O 1
ATOM 2243 N N . MET A 1 290 ? -15.772 -3.400 13.931 1.00 92.12 290 MET A N 1
ATOM 2244 C CA . MET A 1 290 ? -14.586 -2.977 13.187 1.00 92.12 290 MET A CA 1
ATOM 2245 C C . MET A 1 290 ? -13.290 -3.312 13.921 1.00 92.12 290 MET A C 1
ATOM 2247 O O . MET A 1 290 ? -12.363 -3.790 13.282 1.00 92.12 290 MET A O 1
ATOM 2251 N N . VAL A 1 291 ? -13.217 -3.074 15.234 1.00 91.31 291 VAL A N 1
ATOM 2252 C CA . VAL A 1 291 ? -12.049 -3.447 16.050 1.00 91.31 291 VAL A CA 1
ATOM 2253 C C . VAL A 1 291 ? -11.858 -4.964 16.050 1.00 91.31 291 VAL A C 1
ATOM 2255 O O . VAL A 1 291 ? -10.780 -5.422 15.703 1.00 91.31 291 VAL A O 1
ATOM 2258 N N . ASP A 1 292 ? -12.914 -5.738 16.304 1.00 91.12 292 ASP A N 1
ATOM 2259 C CA . ASP A 1 292 ? -12.877 -7.207 16.290 1.00 91.12 292 ASP A CA 1
ATOM 2260 C C . ASP A 1 292 ? -12.412 -7.773 14.933 1.00 91.12 292 ASP A C 1
ATOM 2262 O O . ASP A 1 292 ? -11.549 -8.647 14.881 1.00 91.12 292 ASP A O 1
ATOM 2266 N N . VAL A 1 293 ? -12.893 -7.219 13.816 1.00 91.31 293 VAL A N 1
ATOM 2267 C CA . VAL A 1 293 ? -12.393 -7.563 12.475 1.00 91.31 293 VAL A CA 1
ATOM 2268 C C . VAL A 1 293 ? -10.919 -7.185 12.312 1.00 91.31 293 VAL A C 1
ATOM 2270 O O . VAL A 1 293 ? -10.143 -7.988 11.805 1.00 91.31 293 VAL A O 1
ATOM 2273 N N . MET A 1 294 ? -10.507 -5.986 12.730 1.00 88.38 294 MET A N 1
ATOM 2274 C CA . MET A 1 294 ? -9.118 -5.532 12.580 1.00 88.38 294 MET A CA 1
ATOM 2275 C C . MET A 1 294 ? -8.122 -6.307 13.456 1.00 88.38 294 MET A C 1
ATOM 2277 O O . MET A 1 294 ? -6.966 -6.435 13.052 1.00 88.38 294 MET A O 1
ATOM 2281 N N . ASP A 1 295 ? -8.566 -6.826 14.602 1.00 92.38 295 ASP A N 1
ATOM 2282 C CA . ASP A 1 295 ? -7.754 -7.602 15.546 1.00 92.38 295 ASP A CA 1
ATOM 2283 C C . ASP A 1 295 ? -7.651 -9.090 15.151 1.00 92.38 295 ASP A C 1
ATOM 2285 O O . ASP A 1 295 ? -6.610 -9.712 15.365 1.00 92.38 295 ASP A O 1
ATOM 2289 N N . ASN A 1 296 ? -8.706 -9.672 14.560 1.00 87.31 296 ASN A N 1
ATOM 2290 C CA . ASN A 1 296 ? -8.760 -11.102 14.216 1.00 87.31 296 ASN A CA 1
ATOM 2291 C C . ASN A 1 296 ? -8.439 -11.428 12.743 1.00 87.31 296 ASN A C 1
ATOM 2293 O O . ASN A 1 296 ? -8.226 -12.596 12.413 1.00 87.31 296 ASN A O 1
ATOM 2297 N N . MET A 1 297 ? -8.441 -10.443 11.840 1.00 87.94 297 MET A N 1
ATOM 2298 C CA . MET A 1 297 ? -8.299 -10.657 10.392 1.00 87.94 297 MET A CA 1
ATOM 2299 C C . MET A 1 297 ? -7.095 -9.911 9.811 1.00 87.94 297 MET A C 1
ATOM 2301 O O . MET A 1 297 ? -6.614 -8.922 10.355 1.00 87.94 297 MET A O 1
ATOM 2305 N N . THR A 1 298 ? -6.599 -10.364 8.660 1.00 85.25 298 THR A N 1
ATOM 2306 C CA . THR A 1 298 ? -5.443 -9.743 7.996 1.00 85.25 298 THR A CA 1
ATOM 2307 C C . THR A 1 298 ? -5.885 -8.574 7.121 1.00 85.25 298 THR A C 1
ATOM 2309 O O . THR A 1 298 ? -6.820 -8.694 6.330 1.00 85.25 298 THR A O 1
ATOM 2312 N N . ARG A 1 299 ? -5.199 -7.429 7.198 1.00 87.25 299 ARG A N 1
ATOM 2313 C CA . ARG A 1 299 ? -5.482 -6.313 6.288 1.00 87.25 299 ARG A CA 1
ATOM 2314 C C . ARG A 1 299 ? -5.079 -6.683 4.859 1.00 87.25 299 ARG A C 1
ATOM 2316 O O . ARG A 1 299 ? -3.923 -7.002 4.604 1.00 87.25 299 ARG A O 1
ATOM 2323 N N . ALA A 1 300 ? -6.018 -6.593 3.928 1.00 82.25 300 ALA A N 1
ATOM 2324 C CA . ALA A 1 300 ? -5.772 -6.807 2.512 1.00 82.25 300 ALA A CA 1
ATOM 2325 C C . ALA A 1 300 ? -4.985 -5.647 1.884 1.00 82.25 300 ALA A C 1
ATOM 2327 O O . ALA A 1 300 ? -5.268 -4.468 2.131 1.00 82.25 300 ALA A O 1
ATOM 2328 N N . GLU A 1 301 ? -4.055 -5.987 0.995 1.00 71.88 301 GLU A N 1
ATOM 2329 C CA . GLU A 1 301 ? -3.543 -5.052 -0.001 1.00 71.88 301 GLU A CA 1
ATOM 2330 C C . GLU A 1 301 ? -4.621 -4.716 -1.041 1.00 71.88 301 GLU A C 1
ATOM 2332 O O . GLU A 1 301 ? -5.531 -5.506 -1.303 1.00 71.88 301 GLU A O 1
ATOM 2337 N N . TYR A 1 302 ? -4.486 -3.554 -1.685 1.00 57.50 302 TYR A N 1
ATOM 2338 C CA . TYR A 1 302 ? -5.469 -2.992 -2.627 1.00 57.50 302 TYR A CA 1
ATOM 2339 C C . TYR A 1 302 ? -5.759 -3.862 -3.870 1.00 57.50 302 TYR A C 1
ATOM 2341 O O . TYR A 1 302 ? -6.676 -3.547 -4.624 1.00 57.50 302 TYR A O 1
ATOM 2349 N N . VAL A 1 303 ? -4.975 -4.922 -4.095 1.00 58.06 303 VAL A N 1
ATOM 2350 C CA . VAL A 1 303 ? -5.086 -5.853 -5.231 1.00 58.06 303 VAL A CA 1
ATOM 2351 C C . VAL A 1 303 ? -5.841 -7.142 -4.867 1.00 58.06 303 VAL A C 1
ATOM 2353 O O . VAL A 1 303 ? -6.482 -7.728 -5.733 1.00 58.06 303 VAL A O 1
ATOM 2356 N N . LEU A 1 304 ? -5.805 -7.575 -3.598 1.00 54.69 304 LEU A N 1
ATOM 2357 C CA . LEU A 1 304 ? -6.356 -8.873 -3.165 1.00 54.69 304 LEU A CA 1
ATOM 2358 C C . LEU A 1 304 ? -7.891 -8.897 -3.181 1.00 54.69 304 LEU A C 1
ATOM 2360 O O . LEU A 1 304 ? -8.511 -9.917 -3.477 1.00 54.69 304 LEU A O 1
ATOM 2364 N N . LEU A 1 305 ? -8.511 -7.759 -2.864 1.00 57.19 305 LEU A N 1
ATOM 2365 C CA . LEU A 1 305 ? -9.958 -7.587 -2.877 1.00 57.19 305 LEU A CA 1
ATOM 2366 C C . LEU A 1 305 ? -10.374 -6.822 -4.131 1.00 57.19 305 LEU A C 1
ATOM 2368 O O . LEU A 1 305 ? -10.497 -5.598 -4.137 1.00 57.19 305 LEU A O 1
ATOM 2372 N N . ALA A 1 306 ? -10.622 -7.568 -5.207 1.00 53.78 306 ALA A N 1
ATOM 2373 C CA . ALA A 1 306 ? -11.269 -7.013 -6.383 1.00 53.78 306 ALA A CA 1
ATOM 2374 C C . ALA A 1 306 ? -12.650 -6.451 -5.999 1.00 53.78 306 ALA A C 1
ATOM 2376 O O . ALA A 1 306 ? -13.510 -7.171 -5.493 1.00 53.78 306 ALA A O 1
ATOM 2377 N N . MET A 1 307 ? -12.895 -5.177 -6.315 1.00 57.28 307 MET A N 1
ATOM 2378 C CA . MET A 1 307 ? -14.179 -4.485 -6.095 1.00 57.28 307 MET A CA 1
ATOM 2379 C C . MET A 1 307 ? -15.318 -4.990 -7.006 1.00 57.28 307 MET A C 1
ATOM 2381 O O . MET A 1 307 ? -16.356 -4.344 -7.130 1.00 57.28 307 MET A O 1
ATOM 2385 N N . ARG A 1 308 ? -15.127 -6.131 -7.676 1.00 57.03 308 ARG A N 1
ATOM 2386 C CA . ARG A 1 308 ? -16.109 -6.735 -8.571 1.00 57.03 308 ARG A CA 1
ATOM 2387 C C . ARG A 1 308 ? -17.153 -7.481 -7.744 1.00 57.03 308 ARG A C 1
ATOM 2389 O O . ARG A 1 308 ? -16.812 -8.218 -6.817 1.00 57.03 308 ARG A O 1
ATOM 2396 N N . LEU A 1 309 ? -18.427 -7.308 -8.086 1.00 55.38 309 LEU A N 1
ATOM 2397 C CA . LEU A 1 309 ? -19.494 -8.118 -7.507 1.00 55.38 309 LEU A CA 1
ATOM 2398 C C . LEU A 1 309 ? -19.241 -9.604 -7.832 1.00 55.38 309 LEU A C 1
ATOM 2400 O O . LEU A 1 309 ? -18.832 -9.908 -8.959 1.00 55.38 309 LEU A O 1
ATOM 2404 N N . PRO A 1 310 ? -19.453 -10.533 -6.877 1.00 55.56 310 PRO A N 1
ATOM 2405 C CA . PRO A 1 310 ? -19.337 -11.958 -7.151 1.00 55.56 310 PRO A CA 1
ATOM 2406 C C . PRO A 1 310 ? -20.273 -12.334 -8.291 1.00 55.56 310 PRO A C 1
ATOM 2408 O O . PRO A 1 310 ? -21.490 -12.175 -8.180 1.00 55.56 310 PRO A O 1
ATOM 2411 N N . ARG A 1 311 ? -19.711 -12.848 -9.384 1.00 52.62 311 ARG A N 1
ATOM 2412 C CA . ARG A 1 311 ? -20.520 -13.512 -10.403 1.00 52.62 311 ARG A CA 1
ATOM 2413 C C . ARG A 1 311 ? -21.000 -14.817 -9.779 1.00 52.62 311 ARG A C 1
ATOM 2415 O O . ARG A 1 311 ? -20.176 -15.586 -9.294 1.00 52.62 311 ARG A O 1
ATOM 2422 N N . GLY A 1 312 ? -22.319 -15.004 -9.708 1.00 44.38 312 GLY A N 1
ATOM 2423 C CA . GLY A 1 312 ? -22.910 -16.191 -9.089 1.00 44.38 312 GLY A CA 1
ATOM 2424 C C . GLY A 1 312 ? -22.347 -17.466 -9.713 1.00 44.38 312 GLY A C 1
ATOM 2425 O O . GLY A 1 312 ? -22.100 -17.495 -10.920 1.00 44.38 312 GLY A O 1
ATOM 2426 N N . GLU A 1 313 ? -22.119 -18.492 -8.891 1.00 43.69 313 GLU A N 1
ATOM 2427 C CA . GLU A 1 313 ? -21.587 -19.770 -9.365 1.00 43.69 313 GLU A CA 1
ATOM 2428 C C . GLU A 1 313 ? -22.481 -20.320 -10.492 1.00 43.69 313 GLU A C 1
ATOM 2430 O O . GLU A 1 313 ? -23.702 -20.407 -10.309 1.00 43.69 313 GLU A O 1
ATOM 2435 N N . PRO A 1 314 ? -21.920 -20.688 -11.661 1.00 41.91 314 PRO A N 1
ATOM 2436 C CA . PRO A 1 314 ? -22.680 -21.447 -12.641 1.00 41.91 314 PRO A CA 1
ATOM 2437 C C . PRO A 1 314 ? -23.077 -22.794 -12.012 1.00 41.91 314 PRO A C 1
ATOM 2439 O O . PRO A 1 314 ? -22.280 -23.373 -11.267 1.00 41.91 314 PRO A O 1
ATOM 2442 N N . PRO A 1 315 ? -24.296 -23.300 -12.270 1.00 36.69 315 PRO A N 1
ATOM 2443 C CA . PRO A 1 315 ? -24.771 -24.528 -11.646 1.00 36.69 315 PRO A CA 1
ATOM 2444 C C . PRO A 1 315 ? -23.836 -25.696 -11.972 1.00 36.69 315 PRO A C 1
ATOM 2446 O O . PRO A 1 315 ? -23.450 -25.899 -13.122 1.00 36.69 315 PRO A O 1
ATOM 2449 N N . ALA A 1 316 ? -23.470 -26.458 -10.943 1.00 40.12 316 ALA A N 1
ATOM 2450 C CA . ALA A 1 316 ? -22.581 -27.601 -11.081 1.00 40.12 316 ALA A CA 1
ATOM 2451 C C . ALA A 1 316 ? -23.295 -28.760 -11.795 1.00 40.12 316 ALA A C 1
ATOM 2453 O O . ALA A 1 316 ? -24.025 -29.525 -11.158 1.00 40.12 316 ALA A O 1
ATOM 2454 N N . ASP A 1 317 ? -23.053 -28.904 -13.099 1.00 39.56 317 ASP A N 1
ATOM 2455 C CA . ASP A 1 317 ? -23.447 -30.100 -13.840 1.00 39.56 317 ASP A CA 1
ATOM 2456 C C . ASP A 1 317 ? -22.719 -31.329 -13.277 1.00 39.56 317 ASP A C 1
ATOM 2458 O O . ASP A 1 317 ? -21.489 -31.381 -13.177 1.00 39.56 317 ASP A O 1
ATOM 2462 N N . LYS A 1 318 ? -23.514 -32.326 -12.887 1.00 39.09 318 LYS A N 1
ATOM 2463 C CA . LYS A 1 318 ? -23.063 -33.671 -12.530 1.00 39.09 318 LYS A CA 1
ATOM 2464 C C . LYS A 1 318 ? -23.486 -34.634 -13.628 1.00 39.09 318 LYS A C 1
ATOM 2466 O O . LYS A 1 318 ? -24.570 -34.483 -14.180 1.00 39.09 318 LYS A O 1
ATOM 2471 N N . ASP A 1 319 ? -22.668 -35.672 -13.805 1.00 37.78 319 ASP A N 1
ATOM 2472 C CA . ASP A 1 319 ? -22.822 -36.752 -14.788 1.00 37.78 319 ASP A CA 1
ATOM 2473 C C . ASP A 1 319 ? -22.660 -36.300 -16.259 1.00 37.78 319 ASP A C 1
ATOM 2475 O O . ASP A 1 319 ? -22.977 -35.180 -16.626 1.00 37.78 319 ASP A O 1
ATOM 2479 N N . GLN A 1 320 ? -22.109 -37.095 -17.180 1.00 34.25 320 GLN A N 1
ATOM 2480 C CA . GLN A 1 320 ? -21.703 -38.510 -17.156 1.00 34.25 320 GLN A CA 1
ATOM 2481 C C . GLN A 1 320 ? -20.426 -38.663 -18.019 1.00 34.25 320 GLN A C 1
ATOM 2483 O O . GLN A 1 320 ? -20.201 -37.894 -18.945 1.00 34.25 320 GLN A O 1
ATOM 2488 N N . GLY A 1 321 ? -19.504 -39.577 -17.708 1.00 29.44 321 GLY A N 1
ATOM 2489 C CA . GLY A 1 321 ? -19.521 -40.916 -18.316 1.00 29.44 321 GLY A CA 1
ATOM 2490 C C . GLY A 1 321 ? -18.718 -40.955 -19.630 1.00 29.44 321 GLY A C 1
ATOM 2491 O O . GLY A 1 321 ? -19.211 -40.542 -20.672 1.00 29.44 321 GLY A O 1
ATOM 2492 N N . GLY A 1 322 ? -17.462 -41.413 -19.582 1.00 31.84 322 GLY A N 1
ATOM 2493 C CA . GLY A 1 322 ? -16.502 -41.238 -20.686 1.00 31.84 322 GLY A CA 1
ATOM 2494 C C . GLY A 1 322 ? -16.506 -42.313 -21.785 1.00 31.84 322 GLY A C 1
ATOM 2495 O O . GLY A 1 322 ? -17.190 -43.333 -21.693 1.00 31.84 322 GLY A O 1
ATOM 2496 N N . ARG A 1 323 ? -15.658 -42.106 -22.805 1.00 33.84 323 ARG A N 1
ATOM 2497 C CA . ARG A 1 323 ? -15.152 -43.154 -23.711 1.00 33.84 323 ARG A CA 1
ATOM 2498 C C . ARG A 1 323 ? -13.845 -42.734 -24.391 1.00 33.84 323 ARG A C 1
ATOM 2500 O O . ARG A 1 323 ? -13.696 -41.584 -24.792 1.00 33.84 323 ARG A O 1
ATOM 2507 N N . GLU A 1 324 ? -12.913 -43.676 -24.509 1.00 28.64 324 GLU A N 1
ATOM 2508 C CA . GLU A 1 324 ? -11.610 -43.490 -25.159 1.00 28.64 324 GLU A CA 1
ATOM 2509 C C . GLU A 1 324 ? -11.668 -43.541 -26.698 1.00 28.64 324 GLU A C 1
ATOM 2511 O O . GLU A 1 324 ? -12.505 -44.226 -27.279 1.00 28.64 324 GLU A O 1
ATOM 2516 N N . ALA A 1 325 ? -10.710 -42.825 -27.299 1.00 31.89 325 ALA A N 1
ATOM 2517 C CA . ALA A 1 325 ? -9.948 -43.089 -28.529 1.00 31.89 325 ALA A CA 1
ATOM 2518 C C . ALA A 1 325 ? -10.552 -43.895 -29.706 1.00 31.89 325 ALA A C 1
ATOM 2520 O O . ALA A 1 325 ? -10.933 -45.053 -29.567 1.00 31.89 325 ALA A O 1
ATOM 2521 N N . THR A 1 326 ? -10.367 -43.371 -30.930 1.00 25.20 326 THR A N 1
ATOM 2522 C CA . THR A 1 326 ? -9.499 -43.981 -31.975 1.00 25.20 326 THR A CA 1
ATOM 2523 C C . THR A 1 326 ? -9.143 -42.935 -33.059 1.00 25.20 326 THR A C 1
ATOM 2525 O O . THR A 1 326 ? -9.770 -41.884 -33.150 1.00 25.20 326 THR A O 1
ATOM 2528 N N . LEU A 1 327 ? -8.056 -43.191 -33.795 1.00 29.14 327 LEU A N 1
ATOM 2529 C CA . LEU A 1 327 ? -7.249 -42.274 -34.617 1.00 29.14 327 LEU A CA 1
ATOM 2530 C C . LEU A 1 327 ? -7.650 -42.178 -36.112 1.00 29.14 327 LEU A C 1
ATOM 2532 O O . LEU A 1 327 ? -8.462 -42.954 -36.609 1.00 29.14 327 LEU A O 1
ATOM 2536 N N . THR A 1 328 ? -6.882 -41.341 -36.832 1.00 25.73 328 THR A N 1
ATOM 2537 C CA . THR A 1 328 ? -6.679 -41.235 -38.303 1.00 25.73 328 THR A CA 1
ATOM 2538 C C . THR A 1 328 ? -7.646 -40.302 -39.063 1.00 25.73 328 THR A C 1
ATOM 2540 O O . THR A 1 328 ? -8.810 -40.199 -38.705 1.00 25.73 328 THR A O 1
ATOM 2543 N N . ASN A 1 329 ? -7.234 -39.557 -40.103 1.00 26.03 329 ASN A N 1
ATOM 2544 C CA . ASN A 1 329 ? -5.906 -39.418 -40.730 1.00 26.03 329 ASN A CA 1
ATOM 2545 C C . ASN A 1 329 ? -5.645 -37.960 -41.186 1.00 26.03 329 ASN A C 1
ATOM 2547 O O . ASN A 1 329 ? -6.565 -37.147 -41.204 1.00 26.03 329 ASN A O 1
ATOM 2551 N N . GLY A 1 330 ? -4.393 -37.611 -41.499 1.00 25.77 330 GLY A N 1
ATOM 2552 C CA . GLY A 1 330 ? -3.961 -36.208 -41.603 1.00 25.77 330 GLY A CA 1
ATOM 2553 C C . GLY A 1 330 ? -4.155 -35.497 -42.951 1.00 25.77 330 GLY A C 1
ATOM 2554 O O . GLY A 1 330 ? -4.238 -36.125 -44.003 1.00 25.77 330 GLY A O 1
ATOM 2555 N N . ASN A 1 331 ? -4.119 -34.160 -42.895 1.00 28.11 331 ASN A N 1
ATOM 2556 C CA . ASN A 1 331 ? -3.420 -33.302 -43.859 1.00 28.11 331 ASN A CA 1
ATOM 2557 C C . ASN A 1 331 ? -3.216 -31.894 -43.267 1.00 28.11 331 ASN A C 1
ATOM 2559 O O . ASN A 1 331 ? -4.035 -31.412 -42.489 1.00 28.11 331 ASN A O 1
ATOM 2563 N N . GLY A 1 332 ? -2.134 -31.228 -43.659 1.00 25.25 332 GLY A N 1
ATOM 2564 C CA . GLY A 1 332 ? -1.844 -29.819 -43.373 1.00 25.25 332 GLY A CA 1
ATOM 2565 C C . GLY A 1 332 ? -0.628 -29.364 -44.191 1.00 25.25 332 GLY A C 1
ATOM 2566 O O . GLY A 1 332 ? -0.057 -30.201 -44.894 1.00 25.25 332 GLY A O 1
ATOM 2567 N N . PRO A 1 333 ? -0.174 -28.101 -44.089 1.00 39.28 333 PRO A N 1
ATOM 2568 C CA . PRO A 1 333 ? -0.738 -26.988 -43.318 1.00 39.28 333 PRO A CA 1
ATOM 2569 C C . PRO A 1 333 ? -1.128 -25.775 -44.195 1.00 39.28 333 PRO A C 1
ATOM 2571 O O . PRO A 1 333 ? -0.535 -25.547 -45.245 1.00 39.28 333 PRO A O 1
ATOM 2574 N N . GLU A 1 334 ? -2.021 -24.912 -43.705 1.00 27.02 334 GLU A N 1
ATOM 2575 C CA . GLU A 1 334 ? -2.097 -23.516 -44.162 1.00 27.02 334 GLU A CA 1
ATOM 2576 C C . GLU A 1 334 ? -2.257 -22.604 -42.939 1.00 27.02 334 GLU A C 1
ATOM 2578 O O . GLU A 1 334 ? -3.138 -22.812 -42.105 1.00 27.02 334 GLU A O 1
ATOM 2583 N N . VAL A 1 335 ? -1.341 -21.645 -42.783 1.00 33.16 335 VAL A N 1
ATOM 2584 C CA . VAL A 1 335 ? -1.295 -20.736 -41.630 1.00 33.16 335 VAL A CA 1
ATOM 2585 C C . VAL A 1 335 ? -1.958 -19.424 -42.030 1.00 33.16 335 VAL A C 1
ATOM 2587 O O . VAL A 1 335 ? -1.350 -18.612 -42.721 1.00 33.16 335 VAL A O 1
ATOM 2590 N N . ALA A 1 336 ? -3.193 -19.219 -41.577 1.00 30.92 336 ALA A N 1
ATOM 2591 C CA . ALA A 1 336 ? -3.911 -17.957 -41.718 1.00 30.92 336 ALA A CA 1
ATOM 2592 C C . ALA A 1 336 ? -4.030 -17.259 -40.352 1.00 30.92 336 ALA A C 1
ATOM 2594 O O . ALA A 1 336 ? -4.570 -17.826 -39.400 1.00 30.92 336 ALA A O 1
ATOM 2595 N N . GLU A 1 337 ? -3.530 -16.026 -40.259 1.00 30.69 337 GLU A N 1
ATOM 2596 C CA . GLU A 1 337 ? -3.722 -15.154 -39.095 1.00 30.69 337 GLU A CA 1
ATOM 2597 C C . GLU A 1 337 ? -5.206 -14.792 -38.898 1.00 30.69 337 GLU A C 1
ATOM 2599 O O . GLU A 1 337 ? -5.840 -14.283 -39.828 1.00 30.69 337 GLU A O 1
ATOM 2604 N N . PRO A 1 338 ? -5.763 -14.927 -37.681 1.00 32.12 338 PRO A N 1
ATOM 2605 C CA . PRO A 1 338 ? -6.972 -14.215 -37.301 1.00 32.12 338 PRO A CA 1
ATOM 2606 C C . PRO A 1 338 ? -6.611 -12.797 -36.826 1.00 32.12 338 PRO A C 1
ATOM 2608 O O . PRO A 1 338 ? -6.035 -12.598 -35.756 1.00 32.12 338 PRO A O 1
ATOM 2611 N N . VAL A 1 339 ? -6.981 -11.811 -37.642 1.00 35.12 339 VAL A N 1
ATOM 2612 C CA . VAL A 1 339 ? -6.813 -10.368 -37.402 1.00 35.12 339 VAL A CA 1
ATOM 2613 C C . VAL A 1 339 ? -7.354 -9.937 -36.030 1.00 35.12 339 VAL A C 1
ATOM 2615 O O . VAL A 1 339 ? -8.524 -10.160 -35.712 1.00 35.12 339 VAL A O 1
ATOM 2618 N N . LEU A 1 340 ? -6.526 -9.240 -35.244 1.00 34.44 340 LEU A N 1
ATOM 2619 C CA . LEU A 1 340 ? -6.959 -8.546 -34.027 1.00 34.44 340 LEU A CA 1
ATOM 2620 C C . LEU A 1 340 ? -7.723 -7.249 -34.375 1.00 34.44 340 LEU A C 1
ATOM 2622 O O . LEU A 1 340 ? -7.274 -6.498 -35.244 1.00 34.44 340 LEU A O 1
ATOM 2626 N N . PRO A 1 341 ? -8.839 -6.930 -33.689 1.00 39.91 341 PRO A N 1
ATOM 2627 C CA . PRO A 1 341 ? -9.526 -5.651 -33.857 1.00 39.91 341 PRO A CA 1
ATOM 2628 C C . PRO A 1 341 ? -8.683 -4.476 -33.315 1.00 39.91 341 PRO A C 1
ATOM 2630 O O . PRO A 1 341 ? -7.846 -4.669 -32.428 1.00 39.91 341 PRO A O 1
ATOM 2633 N N . PRO A 1 342 ? -8.891 -3.244 -33.820 1.00 35.69 342 PRO A N 1
ATOM 2634 C CA . PRO A 1 342 ? -8.033 -2.107 -33.504 1.00 35.69 342 PRO A CA 1
ATOM 2635 C C . PRO A 1 342 ? -8.154 -1.659 -32.041 1.00 35.69 342 PRO A C 1
ATOM 2637 O O . PRO A 1 342 ? -9.250 -1.461 -31.516 1.00 35.69 342 PRO A O 1
ATOM 2640 N N . VAL A 1 343 ? -7.002 -1.421 -31.410 1.00 32.97 343 VAL A N 1
ATOM 2641 C CA . VAL A 1 343 ? -6.899 -0.772 -30.096 1.00 32.97 343 VAL A CA 1
ATOM 2642 C C . VAL A 1 343 ? -7.457 0.660 -30.146 1.00 32.97 343 VAL A C 1
ATOM 2644 O O . VAL A 1 343 ? -6.952 1.472 -30.926 1.00 32.97 343 VAL A O 1
ATOM 2647 N N . PRO A 1 344 ? -8.451 1.023 -29.311 1.00 33.38 344 PRO A N 1
ATOM 2648 C CA . PRO A 1 344 ? -8.837 2.417 -29.140 1.00 33.38 344 PRO A CA 1
ATOM 2649 C C . PRO A 1 344 ? -7.728 3.195 -28.415 1.00 33.38 344 PRO A C 1
ATOM 2651 O O . PRO A 1 344 ? -6.983 2.653 -27.598 1.00 33.38 344 PRO A O 1
ATOM 2654 N N . ALA A 1 345 ? -7.612 4.479 -28.751 1.00 32.56 345 ALA A N 1
ATOM 2655 C CA . ALA A 1 345 ? -6.505 5.331 -28.334 1.00 32.56 345 ALA A CA 1
ATOM 2656 C C . ALA A 1 345 ? -6.388 5.513 -26.810 1.00 32.56 345 ALA A C 1
ATOM 2658 O O . ALA A 1 345 ? -7.372 5.487 -26.071 1.00 32.56 345 ALA A O 1
ATOM 2659 N N . VAL A 1 346 ? -5.155 5.780 -26.372 1.00 35.12 346 VAL A N 1
ATOM 2660 C CA . VAL A 1 346 ? -4.767 6.020 -24.977 1.00 35.12 346 VAL A CA 1
ATOM 2661 C C . VAL A 1 346 ? -5.582 7.174 -24.375 1.00 35.12 346 VAL A C 1
ATOM 2663 O O . VAL A 1 346 ? -5.296 8.349 -24.615 1.00 35.12 346 VAL A O 1
ATOM 2666 N N . SER A 1 347 ? -6.597 6.858 -23.570 1.00 31.36 347 SER A N 1
ATOM 2667 C CA . SER A 1 347 ? -7.351 7.864 -22.822 1.00 31.36 347 SER A CA 1
ATOM 2668 C C . SER A 1 347 ? -6.473 8.439 -21.712 1.00 31.36 347 SER A C 1
ATOM 2670 O O . SER A 1 347 ? -6.006 7.701 -20.842 1.00 31.36 347 SER A O 1
ATOM 2672 N N . ALA A 1 348 ? -6.252 9.755 -21.740 1.00 37.84 348 ALA A N 1
ATOM 2673 C CA . ALA A 1 348 ? -5.456 10.459 -20.740 1.00 37.84 348 ALA A CA 1
ATOM 2674 C C . ALA A 1 348 ? -5.941 10.176 -19.305 1.00 37.84 348 ALA A C 1
ATOM 2676 O O . ALA A 1 348 ? -7.144 10.103 -19.050 1.00 37.84 348 ALA A O 1
ATOM 2677 N N . GLY A 1 349 ? -4.991 10.059 -18.372 1.00 34.56 349 GLY A N 1
ATOM 2678 C CA . GLY A 1 349 ? -5.275 9.830 -16.954 1.00 34.56 349 GLY A CA 1
ATOM 2679 C C . GLY A 1 349 ? -6.142 10.927 -16.314 1.00 34.56 349 GLY A C 1
ATOM 2680 O O . GLY A 1 349 ? -6.314 12.008 -16.890 1.00 34.56 349 GLY A O 1
ATOM 2681 N N . PRO A 1 350 ? -6.691 10.672 -15.111 1.00 34.78 350 PRO A N 1
ATOM 2682 C CA . PRO A 1 350 ? -7.675 11.547 -14.483 1.00 34.78 350 PRO A CA 1
ATOM 2683 C C . PRO A 1 350 ? -7.117 12.960 -14.282 1.00 34.78 350 PRO A C 1
ATOM 2685 O O . PRO A 1 350 ? -6.187 13.184 -13.504 1.00 34.78 350 PRO A O 1
ATOM 2688 N N . LYS A 1 351 ? -7.714 13.935 -14.978 1.00 41.88 351 LYS A N 1
ATOM 2689 C CA . LYS A 1 351 ? -7.412 15.353 -14.774 1.00 41.88 351 LYS A CA 1
ATOM 2690 C C . LYS A 1 351 ? -7.847 15.737 -13.359 1.00 41.88 351 LYS A C 1
ATOM 2692 O O . LYS A 1 351 ? -9.030 15.650 -13.034 1.00 41.88 351 LYS A O 1
ATOM 2697 N N . LYS A 1 352 ? -6.886 16.156 -12.526 1.00 40.78 352 LYS A N 1
ATOM 2698 C CA . LYS A 1 352 ? -7.152 16.740 -11.200 1.00 40.78 352 LYS A CA 1
ATOM 2699 C C . LYS A 1 352 ? -8.167 17.894 -11.354 1.00 40.78 352 LYS A C 1
ATOM 2701 O O . LYS A 1 352 ? -8.080 18.617 -12.350 1.00 40.78 352 LYS A O 1
ATOM 2706 N N . PRO A 1 353 ? -9.118 18.076 -10.419 1.00 45.44 353 PRO A N 1
ATOM 2707 C CA . PRO A 1 353 ? -10.077 19.177 -10.494 1.00 45.44 353 PRO A CA 1
ATOM 2708 C C . PRO A 1 353 ? -9.357 20.538 -10.484 1.00 45.44 353 PRO A C 1
ATOM 2710 O O . PRO A 1 353 ? -8.278 20.640 -9.892 1.00 45.44 353 PRO A O 1
ATOM 2713 N N . PRO A 1 354 ? -9.927 21.580 -11.120 1.00 56.94 354 PRO A N 1
ATOM 2714 C CA . PRO A 1 354 ? -9.313 22.902 -11.163 1.00 56.94 354 PRO A CA 1
ATOM 2715 C C . PRO A 1 354 ? -9.124 23.453 -9.745 1.00 56.94 354 PRO A C 1
ATOM 2717 O O . PRO A 1 354 ? -10.049 23.463 -8.930 1.00 56.94 354 PRO A O 1
ATOM 2720 N N . ILE A 1 355 ? -7.898 23.880 -9.449 1.00 71.75 355 ILE A N 1
ATOM 2721 C CA . ILE A 1 355 ? -7.525 24.487 -8.172 1.00 71.75 355 ILE A CA 1
ATOM 2722 C C . ILE A 1 355 ? -7.913 25.961 -8.239 1.00 71.75 355 ILE A C 1
ATOM 2724 O O . ILE A 1 355 ? -7.370 26.674 -9.069 1.00 71.75 355 ILE A O 1
ATOM 2728 N N . LEU A 1 356 ? -8.788 26.423 -7.341 1.00 75.69 356 LEU A N 1
ATOM 2729 C CA . LEU A 1 356 ? -9.011 27.856 -7.139 1.00 75.69 356 LEU A CA 1
ATOM 2730 C C . LEU A 1 356 ? -7.779 28.454 -6.443 1.00 75.69 356 LEU A C 1
ATOM 2732 O O . LEU A 1 356 ? -7.512 28.142 -5.274 1.00 75.69 356 LEU A O 1
ATOM 2736 N N . TRP A 1 357 ? -7.031 29.305 -7.142 1.00 78.31 357 TRP A N 1
ATOM 2737 C CA . TRP A 1 357 ? -5.748 2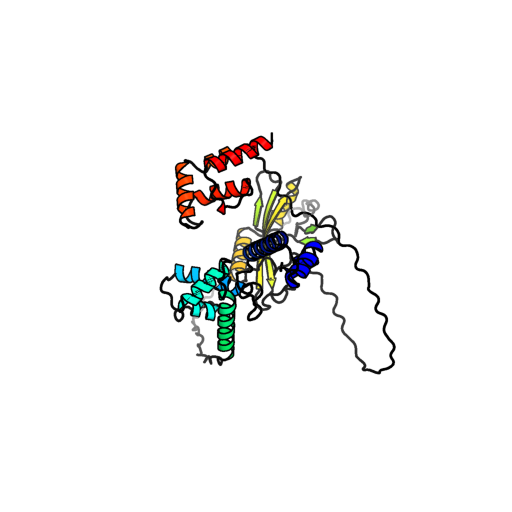9.840 -6.675 1.00 78.31 357 TRP A CA 1
ATOM 2738 C C . TRP A 1 357 ? -5.883 31.070 -5.776 1.00 78.31 357 TRP A C 1
ATOM 2740 O O . TRP A 1 357 ? -4.962 31.392 -5.019 1.00 78.31 357 TRP A O 1
ATOM 2750 N N . LYS A 1 358 ? -7.038 31.746 -5.803 1.00 79.44 358 LYS A N 1
ATOM 2751 C CA . LYS A 1 358 ? -7.303 32.965 -5.025 1.00 79.44 358 LYS A CA 1
ATOM 2752 C C . LYS A 1 358 ? -7.042 32.773 -3.524 1.00 79.44 358 LYS A C 1
ATOM 2754 O O . LYS A 1 358 ? -7.767 32.063 -2.833 1.00 79.44 358 LYS A O 1
ATOM 2759 N N . GLY A 1 359 ? -6.023 33.463 -3.012 1.00 79.12 359 GLY A N 1
ATOM 2760 C CA . GLY A 1 359 ? -5.629 33.464 -1.604 1.00 79.12 359 GLY A CA 1
ATOM 2761 C C . GLY A 1 359 ? -4.681 32.334 -1.191 1.00 79.12 359 GLY A C 1
ATOM 2762 O O . GLY A 1 359 ? -4.305 32.289 -0.022 1.00 79.12 359 GLY A O 1
ATOM 2763 N N . LYS A 1 360 ? -4.252 31.447 -2.103 1.00 83.38 360 LYS A N 1
ATOM 2764 C CA . LYS A 1 360 ? -3.367 30.313 -1.766 1.00 83.38 360 LYS A CA 1
ATOM 2765 C C . LYS A 1 360 ? -1.988 30.755 -1.279 1.00 83.38 360 LYS A C 1
ATOM 2767 O O . LYS A 1 360 ? -1.515 30.216 -0.285 1.00 83.38 360 LYS A O 1
ATOM 2772 N N . ALA A 1 361 ? -1.393 31.773 -1.907 1.00 83.94 361 ALA A N 1
ATOM 2773 C CA . ALA A 1 361 ? -0.128 32.352 -1.450 1.00 83.94 361 ALA A CA 1
ATOM 2774 C C . ALA A 1 361 ? -0.243 32.900 -0.015 1.00 83.94 361 ALA A C 1
ATOM 2776 O O . ALA A 1 361 ? 0.577 32.573 0.838 1.00 83.94 361 ALA A O 1
ATOM 2777 N N . LYS A 1 362 ? -1.319 33.641 0.291 1.00 84.75 362 LYS A N 1
ATOM 2778 C CA . LYS A 1 362 ? -1.576 34.137 1.651 1.00 84.75 362 LYS A CA 1
ATOM 2779 C C . LYS A 1 362 ? -1.775 32.988 2.647 1.00 84.75 362 LYS A C 1
ATOM 2781 O O . LYS A 1 362 ? -1.126 32.977 3.679 1.00 84.75 362 LYS A O 1
ATOM 2786 N N . ALA A 1 363 ? -2.599 31.995 2.320 1.00 84.50 363 ALA A N 1
ATOM 2787 C CA . ALA A 1 363 ? -2.843 30.844 3.193 1.00 84.50 363 ALA A CA 1
ATOM 2788 C C . ALA A 1 363 ? -1.596 29.961 3.423 1.00 84.50 363 ALA A C 1
ATOM 2790 O O . ALA A 1 363 ? -1.557 29.208 4.394 1.00 84.50 363 ALA A O 1
ATOM 2791 N N . PHE A 1 364 ? -0.590 30.037 2.544 1.00 86.44 364 PHE A N 1
ATOM 2792 C CA . PHE A 1 364 ? 0.726 29.424 2.742 1.00 86.44 364 PHE A CA 1
ATOM 2793 C C . PHE A 1 364 ? 1.589 30.248 3.706 1.00 86.44 364 PHE A C 1
ATOM 2795 O O . PHE A 1 364 ? 2.169 29.688 4.634 1.00 86.44 364 PHE A O 1
ATOM 2802 N N . MET A 1 365 ? 1.606 31.576 3.548 1.00 83.94 365 MET A N 1
ATOM 2803 C CA . MET A 1 365 ? 2.261 32.493 4.491 1.00 83.94 365 MET A CA 1
ATOM 2804 C C . MET A 1 365 ? 1.638 32.403 5.895 1.00 83.94 365 MET A C 1
ATOM 2806 O O . MET A 1 365 ? 2.362 32.341 6.880 1.00 83.94 365 MET A O 1
ATOM 2810 N N . ASP A 1 366 ? 0.310 32.301 6.000 1.00 84.56 366 ASP A N 1
ATOM 2811 C CA . ASP A 1 366 ? -0.407 32.163 7.278 1.00 84.56 366 ASP A CA 1
ATOM 2812 C C . ASP A 1 366 ? -0.057 30.843 8.016 1.00 84.56 366 ASP A C 1
ATOM 2814 O O . ASP A 1 366 ? -0.213 30.760 9.233 1.00 84.56 366 ASP A O 1
ATOM 2818 N N . GLN A 1 367 ? 0.444 29.815 7.310 1.00 80.75 367 GLN A N 1
ATOM 2819 C CA . GLN A 1 367 ? 0.935 28.558 7.905 1.00 80.75 367 GLN A CA 1
ATOM 2820 C C . GLN A 1 367 ? 2.440 28.573 8.239 1.00 80.75 367 GLN A C 1
ATOM 2822 O O . GLN A 1 367 ? 2.909 27.698 8.967 1.00 80.75 367 GLN A O 1
ATOM 2827 N N . PHE A 1 368 ? 3.197 29.561 7.751 1.00 77.94 368 PHE A N 1
ATOM 2828 C CA . PHE A 1 368 ? 4.603 29.789 8.092 1.00 77.94 368 PHE A CA 1
ATOM 2829 C C . PHE A 1 368 ? 4.754 31.154 8.782 1.00 77.94 368 PHE A C 1
ATOM 2831 O O . PHE A 1 368 ? 5.058 32.146 8.121 1.00 77.94 368 PHE A O 1
ATOM 2838 N N . PRO A 1 369 ? 4.590 31.232 10.119 1.00 66.69 369 PRO A N 1
ATOM 2839 C CA . PRO A 1 369 ? 4.463 32.510 10.830 1.00 66.69 369 PRO A CA 1
ATOM 2840 C C . PRO A 1 369 ? 5.707 33.416 10.771 1.00 66.69 369 PRO A C 1
ATOM 2842 O O . PRO A 1 369 ? 5.624 34.580 11.153 1.00 66.69 369 PRO A O 1
ATOM 2845 N N . ALA A 1 370 ? 6.850 32.907 10.296 1.00 76.00 370 ALA A N 1
ATOM 2846 C CA . ALA A 1 370 ? 8.031 33.694 9.960 1.00 76.00 370 ALA A CA 1
ATOM 2847 C C . ALA A 1 370 ? 8.851 33.008 8.849 1.00 76.00 370 ALA A C 1
ATOM 2849 O O . ALA A 1 370 ? 8.968 31.777 8.815 1.00 76.00 370 ALA A O 1
ATOM 2850 N N . LYS A 1 371 ? 9.478 33.802 7.972 1.00 80.12 371 LYS A N 1
ATOM 2851 C CA . LYS A 1 371 ? 10.339 33.330 6.868 1.00 80.12 371 LYS A CA 1
ATOM 2852 C C . LYS A 1 371 ? 11.556 32.549 7.380 1.00 80.12 371 LYS A C 1
ATOM 2854 O O . LYS A 1 371 ? 12.000 31.579 6.769 1.00 80.12 371 LYS A O 1
ATOM 2859 N N . GLU A 1 372 ? 12.055 32.936 8.544 1.00 80.50 372 GLU A N 1
ATOM 2860 C CA . GLU A 1 372 ? 13.194 32.342 9.236 1.00 80.50 372 GLU A CA 1
ATOM 2861 C C . GLU A 1 372 ? 12.898 30.897 9.666 1.00 80.50 372 GLU A C 1
ATOM 2863 O O . GLU A 1 372 ? 13.794 30.054 9.654 1.00 80.50 372 GLU A O 1
ATOM 2868 N N . ILE A 1 373 ? 11.638 30.580 9.994 1.00 80.31 373 ILE A N 1
ATOM 2869 C CA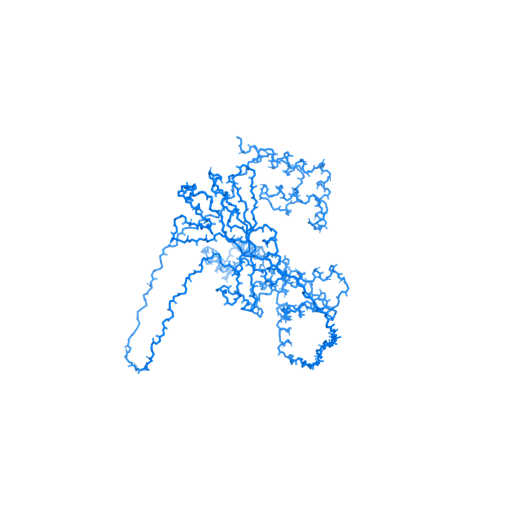 . ILE A 1 373 ? 11.203 29.220 10.353 1.00 80.31 373 ILE A CA 1
ATOM 2870 C C . ILE A 1 373 ? 11.246 28.317 9.116 1.00 80.31 373 ILE A C 1
ATOM 2872 O O . ILE A 1 373 ? 11.744 27.195 9.192 1.00 80.31 373 ILE A O 1
ATOM 2876 N N . TYR A 1 374 ? 10.806 28.825 7.961 1.00 82.50 374 TYR A N 1
ATOM 2877 C CA . TYR A 1 374 ? 10.887 28.109 6.688 1.00 82.50 374 TYR A CA 1
ATOM 2878 C C . TYR A 1 374 ? 12.336 27.806 6.281 1.00 82.50 374 TYR A C 1
ATOM 2880 O O . TYR A 1 374 ? 12.660 26.679 5.907 1.00 82.50 374 TYR A O 1
ATOM 2888 N N . GLN A 1 375 ? 13.232 28.793 6.396 1.00 85.06 375 GLN A N 1
ATOM 2889 C CA . GLN A 1 375 ? 14.652 28.604 6.084 1.00 85.06 375 GLN A CA 1
ATOM 2890 C C . GLN A 1 375 ? 15.333 27.626 7.054 1.00 85.06 375 GLN A C 1
ATOM 2892 O O . GLN A 1 375 ? 16.116 26.782 6.619 1.00 85.06 375 GLN A O 1
ATOM 2897 N N . GLN A 1 376 ? 15.001 27.668 8.350 1.00 81.31 376 GLN A N 1
ATOM 2898 C CA . GLN A 1 376 ? 15.478 26.672 9.317 1.00 81.31 376 GLN A CA 1
ATOM 2899 C C . GLN A 1 376 ? 14.973 25.262 8.986 1.00 81.31 376 GLN A C 1
ATOM 2901 O O . GLN A 1 376 ? 15.754 24.312 9.045 1.00 81.31 376 GLN A O 1
ATOM 2906 N N . PHE A 1 377 ? 13.704 25.119 8.594 1.00 85.12 377 PHE A N 1
ATOM 2907 C CA . PHE A 1 377 ? 13.150 23.853 8.113 1.00 85.12 377 PHE A CA 1
ATOM 2908 C C . PHE A 1 377 ? 13.916 23.338 6.880 1.00 85.12 377 PHE A C 1
ATOM 2910 O O . PHE A 1 377 ? 14.381 22.197 6.893 1.00 85.12 377 PHE A O 1
ATOM 2917 N N . LEU A 1 378 ? 14.135 24.169 5.852 1.00 85.06 378 LEU A N 1
ATOM 2918 C CA . LEU A 1 378 ? 14.907 23.768 4.668 1.00 85.06 378 LEU A CA 1
ATOM 2919 C C . LEU A 1 378 ? 16.350 23.387 5.011 1.00 85.06 378 LEU A C 1
ATOM 2921 O O . LEU A 1 378 ? 16.861 22.405 4.475 1.00 85.06 378 LEU A O 1
ATOM 2925 N N . ALA A 1 379 ? 17.002 24.108 5.926 1.00 83.69 379 ALA A N 1
ATOM 2926 C CA . ALA A 1 379 ? 18.348 23.776 6.386 1.00 83.69 379 ALA A CA 1
ATOM 2927 C C . ALA A 1 379 ? 18.397 22.404 7.087 1.00 83.69 379 ALA A C 1
ATOM 2929 O O . ALA A 1 379 ? 19.297 21.611 6.808 1.00 83.69 379 ALA A O 1
ATOM 2930 N N . ARG A 1 380 ? 17.406 22.078 7.931 1.00 79.31 380 ARG A N 1
ATOM 2931 C CA . ARG A 1 380 ? 17.268 20.751 8.566 1.00 79.31 380 ARG A CA 1
ATOM 2932 C C . ARG A 1 380 ? 16.952 19.656 7.543 1.00 79.31 380 ARG A C 1
ATOM 2934 O O . ARG A 1 380 ? 17.564 18.590 7.590 1.00 79.31 380 ARG A O 1
ATOM 2941 N N . LYS A 1 381 ? 16.060 19.926 6.580 1.00 79.25 381 LYS A N 1
ATOM 2942 C CA . LYS A 1 381 ? 15.734 19.003 5.477 1.00 79.25 381 LYS A CA 1
ATOM 2943 C C . LYS A 1 381 ? 16.979 18.686 4.640 1.00 79.25 381 LYS A C 1
ATOM 2945 O O . LYS A 1 381 ? 17.256 17.521 4.368 1.00 79.25 381 LYS A O 1
ATOM 2950 N N . ARG A 1 382 ? 17.793 19.702 4.331 1.00 82.31 382 ARG A N 1
ATOM 2951 C CA . ARG A 1 382 ? 19.083 19.585 3.622 1.00 82.31 382 ARG A CA 1
ATOM 2952 C C . ARG A 1 382 ? 20.138 18.790 4.409 1.00 82.31 382 ARG A C 1
ATOM 2954 O O . ARG A 1 382 ? 21.029 18.210 3.801 1.00 82.31 382 ARG A O 1
ATOM 2961 N N . GLN A 1 383 ? 20.020 18.716 5.738 1.00 78.50 383 GLN A N 1
ATOM 2962 C CA . GLN A 1 383 ? 20.831 17.850 6.611 1.00 78.50 383 GLN A CA 1
ATOM 2963 C C . GLN A 1 383 ? 20.256 16.425 6.779 1.00 78.50 383 GLN A C 1
ATOM 2965 O O . GLN A 1 383 ? 20.790 15.639 7.558 1.00 78.50 383 GLN A O 1
ATOM 2970 N N . GLY A 1 384 ? 19.189 16.063 6.055 1.00 68.31 384 GLY A N 1
ATOM 2971 C CA . GLY A 1 384 ? 18.602 14.719 6.081 1.00 68.31 384 GLY A CA 1
ATOM 2972 C C . GLY A 1 384 ? 17.645 14.452 7.248 1.00 68.31 384 GLY A C 1
ATOM 2973 O O . GLY A 1 384 ? 17.315 13.295 7.515 1.00 68.31 384 GLY A O 1
ATOM 2974 N N . PHE A 1 385 ? 17.181 15.490 7.951 1.00 59.28 385 PHE A N 1
ATOM 2975 C CA . PHE A 1 385 ? 16.185 15.339 9.013 1.00 59.28 385 PHE A CA 1
ATOM 2976 C C . PHE A 1 385 ? 14.816 14.942 8.425 1.00 59.28 385 PHE A C 1
ATOM 2978 O O . PHE A 1 385 ? 14.265 15.646 7.578 1.00 59.28 385 PHE A O 1
ATOM 2985 N N . ARG A 1 386 ? 14.270 13.794 8.851 1.00 55.09 386 ARG A N 1
ATOM 2986 C CA . ARG A 1 386 ? 13.084 13.165 8.236 1.00 55.09 386 ARG A CA 1
ATOM 2987 C C . ARG A 1 386 ? 11.754 13.623 8.851 1.00 55.09 386 ARG A C 1
ATOM 2989 O O . ARG A 1 386 ? 11.433 13.250 9.976 1.00 55.09 386 ARG A O 1
ATOM 2996 N N . GLU A 1 387 ? 10.944 14.291 8.029 1.00 52.72 387 GLU A N 1
ATOM 2997 C CA . GLU A 1 387 ? 9.476 14.158 7.864 1.00 52.72 387 GLU A CA 1
ATOM 2998 C C . GLU A 1 387 ? 8.526 14.141 9.082 1.00 52.72 387 GLU A C 1
ATOM 3000 O O . GLU A 1 387 ? 7.575 14.915 9.114 1.00 52.72 387 GLU A O 1
ATOM 3005 N N . ARG A 1 388 ? 8.708 13.253 10.068 1.00 49.25 388 ARG A N 1
ATOM 3006 C CA . ARG A 1 388 ? 7.705 12.981 11.120 1.00 49.25 388 ARG A CA 1
ATOM 3007 C C . ARG A 1 388 ? 7.798 13.864 12.370 1.00 49.25 388 ARG A C 1
ATOM 3009 O O . ARG A 1 388 ? 7.011 13.659 13.289 1.00 49.25 388 ARG A O 1
ATOM 3016 N N . VAL A 1 389 ? 8.745 14.804 12.430 1.00 52.31 389 VAL A N 1
ATOM 3017 C CA . VAL A 1 389 ? 9.071 15.545 13.671 1.00 52.31 389 VAL A CA 1
ATOM 3018 C C . VAL A 1 389 ? 9.069 17.074 13.506 1.00 52.31 389 VAL A C 1
ATOM 3020 O O . VAL A 1 389 ? 9.015 17.783 14.505 1.00 52.31 389 VAL A O 1
ATOM 3023 N N . ASP A 1 390 ? 9.101 17.609 12.280 1.00 61.81 390 ASP A N 1
ATOM 3024 C CA . ASP A 1 390 ? 9.138 19.063 12.050 1.00 61.81 390 ASP A CA 1
ATOM 3025 C C . ASP A 1 390 ? 7.771 19.584 11.572 1.00 61.81 390 ASP A C 1
ATOM 3027 O O . ASP A 1 390 ? 7.283 19.193 10.510 1.00 61.81 390 ASP A O 1
ATOM 3031 N N . GLU A 1 391 ? 7.149 20.479 12.348 1.00 66.38 391 GLU A N 1
ATOM 3032 C CA . GLU A 1 391 ? 5.852 21.087 12.008 1.00 66.38 391 GLU A CA 1
ATOM 3033 C C . GLU A 1 391 ? 5.891 21.872 10.683 1.00 66.38 391 GLU A C 1
ATOM 3035 O O . GLU A 1 391 ? 4.863 21.982 10.016 1.00 66.38 391 GLU A O 1
ATOM 3040 N N . GLY A 1 392 ? 7.069 22.333 10.235 1.00 72.50 392 GLY A N 1
ATOM 3041 C CA . GLY A 1 392 ? 7.240 22.968 8.925 1.00 72.50 392 GLY A CA 1
ATOM 3042 C C . GLY A 1 392 ? 7.032 22.028 7.727 1.00 72.50 392 GLY A C 1
ATOM 3043 O O . GLY A 1 392 ? 6.808 22.497 6.612 1.00 72.50 392 GLY A O 1
ATOM 3044 N N . TYR A 1 393 ? 7.051 20.705 7.922 1.00 80.19 393 TYR A N 1
ATOM 3045 C CA . TYR A 1 393 ? 6.927 19.753 6.815 1.00 80.19 393 TYR A CA 1
ATOM 3046 C C . TYR A 1 393 ? 5.530 19.761 6.164 1.00 80.19 393 TYR A C 1
ATOM 3048 O O . TYR A 1 393 ? 5.422 19.790 4.937 1.00 80.19 393 TYR A O 1
ATOM 3056 N N . LYS A 1 394 ? 4.457 19.796 6.970 1.00 80.19 394 LYS A N 1
ATOM 3057 C CA . LYS A 1 394 ? 3.060 19.791 6.486 1.00 80.19 394 LYS A CA 1
ATOM 3058 C C . LYS A 1 394 ? 2.762 20.975 5.537 1.00 80.19 394 LYS A C 1
ATOM 3060 O O . LYS A 1 394 ? 2.319 20.714 4.416 1.00 80.19 394 LYS A O 1
ATOM 3065 N N . PRO A 1 395 ? 3.024 22.248 5.909 1.00 83.69 395 PRO A N 1
ATOM 3066 C CA . PRO A 1 395 ? 2.775 23.378 5.016 1.00 83.69 395 PRO A CA 1
ATOM 3067 C C . PRO A 1 395 ? 3.728 23.427 3.814 1.00 83.69 395 PRO A C 1
ATOM 3069 O O . PRO A 1 395 ? 3.285 23.781 2.722 1.00 83.69 395 PRO A O 1
ATOM 3072 N N . TYR A 1 396 ? 4.997 23.011 3.953 1.00 85.25 396 TYR A N 1
ATOM 3073 C CA . TYR A 1 396 ? 5.922 22.908 2.813 1.00 85.25 396 TYR A CA 1
ATOM 3074 C C . TYR A 1 396 ? 5.390 21.961 1.732 1.00 85.25 396 TYR A C 1
ATOM 3076 O O . TYR A 1 396 ? 5.303 22.327 0.555 1.00 85.25 396 TYR A O 1
ATOM 3084 N N . ARG A 1 397 ? 4.995 20.751 2.145 1.00 85.69 397 ARG A N 1
ATOM 3085 C CA . ARG A 1 397 ? 4.421 19.740 1.259 1.00 85.69 397 ARG A CA 1
ATOM 3086 C C . ARG A 1 397 ? 3.146 20.244 0.588 1.00 85.69 397 ARG A C 1
ATOM 3088 O O . ARG A 1 397 ? 3.002 20.090 -0.619 1.00 85.69 397 ARG A O 1
ATOM 3095 N N . TRP A 1 398 ? 2.263 20.907 1.334 1.00 86.56 398 TRP A N 1
ATOM 3096 C CA . TRP A 1 398 ? 1.045 21.503 0.780 1.00 86.56 398 TRP A CA 1
ATOM 3097 C C . TRP A 1 398 ? 1.339 22.547 -0.316 1.00 86.56 398 TRP A C 1
ATOM 3099 O O . TRP A 1 398 ? 0.669 22.558 -1.349 1.00 86.56 398 TRP A O 1
ATOM 3109 N N . GLY A 1 399 ? 2.383 23.369 -0.152 1.00 85.88 399 GLY A N 1
ATOM 3110 C CA . GLY A 1 399 ? 2.865 24.279 -1.201 1.00 85.88 399 GLY A CA 1
ATOM 3111 C C . GLY A 1 399 ? 3.376 23.550 -2.452 1.00 85.88 399 GLY A C 1
ATOM 3112 O O . GLY A 1 399 ? 2.999 23.905 -3.571 1.00 85.88 399 GLY A O 1
ATOM 3113 N N . CYS A 1 400 ? 4.169 22.487 -2.274 1.00 87.50 400 CYS A N 1
ATOM 3114 C CA . CYS A 1 400 ? 4.665 21.654 -3.378 1.00 87.50 400 CYS A CA 1
ATOM 3115 C C . CYS A 1 400 ? 3.526 20.940 -4.129 1.00 87.50 400 CYS A C 1
ATOM 3117 O O . CYS A 1 400 ? 3.509 20.933 -5.361 1.00 87.50 400 CYS A O 1
ATOM 3119 N N . GLU A 1 401 ? 2.545 20.393 -3.404 1.00 85.31 401 GLU A N 1
ATOM 3120 C CA . GLU A 1 401 ? 1.364 19.730 -3.970 1.00 85.31 401 GLU A CA 1
ATOM 3121 C C . GLU A 1 401 ? 0.493 20.700 -4.785 1.00 85.31 401 GLU A C 1
ATOM 3123 O O . GLU A 1 401 ? 0.043 20.331 -5.873 1.00 85.31 401 GLU A O 1
ATOM 3128 N N . LEU A 1 402 ? 0.300 21.941 -4.312 1.00 84.19 402 LEU A N 1
ATOM 3129 C CA . LEU A 1 402 ? -0.408 22.990 -5.059 1.00 84.19 402 LEU A CA 1
ATOM 3130 C C . LEU A 1 402 ? 0.304 23.326 -6.372 1.00 84.19 402 LEU A C 1
ATOM 3132 O O . LEU A 1 402 ? -0.329 23.325 -7.425 1.00 84.19 402 LEU A O 1
ATOM 3136 N N . LEU A 1 403 ? 1.617 23.574 -6.327 1.00 84.12 403 LEU A N 1
ATOM 3137 C CA . LEU A 1 403 ? 2.413 23.885 -7.519 1.00 84.12 403 LEU A CA 1
ATOM 3138 C C . LEU A 1 403 ? 2.651 22.672 -8.437 1.00 84.12 403 LEU A C 1
ATOM 3140 O O . LEU A 1 403 ? 3.127 22.850 -9.557 1.00 84.12 403 LEU A O 1
ATOM 3144 N N . ASN A 1 404 ? 2.310 21.459 -7.986 1.00 83.69 404 ASN A N 1
ATOM 3145 C CA . ASN A 1 404 ? 2.608 20.185 -8.645 1.00 83.69 404 ASN A CA 1
ATOM 3146 C C . ASN A 1 404 ? 4.123 20.022 -8.920 1.00 83.69 404 ASN A C 1
ATOM 3148 O O . ASN A 1 404 ? 4.541 19.660 -10.021 1.00 83.69 404 ASN A O 1
ATOM 3152 N N . ILE A 1 405 ? 4.931 20.315 -7.898 1.00 81.56 405 ILE A N 1
ATOM 3153 C CA . ILE A 1 405 ? 6.401 20.279 -7.904 1.00 81.56 405 ILE A CA 1
ATOM 3154 C C . ILE A 1 405 ? 6.904 19.181 -6.948 1.00 81.56 405 ILE A C 1
ATOM 3156 O O . ILE A 1 405 ? 6.231 18.863 -5.967 1.00 81.56 405 ILE A O 1
ATOM 3160 N N . SER A 1 406 ? 8.078 18.594 -7.222 1.00 81.56 406 SER A N 1
ATOM 3161 C CA . SER A 1 406 ? 8.701 17.628 -6.305 1.00 81.56 406 SER A CA 1
ATOM 3162 C C . SER A 1 406 ? 9.131 18.287 -4.993 1.00 81.56 406 SER A C 1
ATOM 3164 O O . SER A 1 406 ? 9.756 19.347 -4.989 1.00 81.56 406 SER A O 1
ATOM 3166 N N . GLU A 1 407 ? 8.890 17.604 -3.875 1.00 80.94 407 GLU A N 1
ATOM 3167 C CA . GLU A 1 407 ? 9.374 18.019 -2.555 1.00 80.94 407 GLU A CA 1
ATOM 3168 C C . GLU A 1 407 ? 10.913 18.077 -2.455 1.00 80.94 407 GLU A C 1
ATOM 3170 O O . GLU A 1 407 ? 11.448 18.686 -1.524 1.00 80.94 407 GLU A O 1
ATOM 3175 N N . ASP A 1 408 ? 11.627 17.452 -3.393 1.00 78.12 408 ASP A N 1
ATOM 3176 C CA . ASP A 1 408 ? 13.091 17.456 -3.465 1.00 78.12 408 ASP A CA 1
ATOM 3177 C C . ASP A 1 408 ? 13.668 18.748 -4.068 1.00 78.12 408 ASP A C 1
ATOM 3179 O O . ASP A 1 408 ? 14.860 19.009 -3.913 1.00 78.12 408 ASP A O 1
ATOM 3183 N N . GLU A 1 409 ? 12.853 19.596 -4.717 1.00 79.19 409 GLU A N 1
ATOM 3184 C CA . GLU A 1 409 ? 13.340 20.857 -5.308 1.00 79.19 409 GLU A CA 1
ATOM 3185 C C . GLU A 1 409 ? 13.807 21.882 -4.258 1.00 79.19 409 GLU A C 1
ATOM 3187 O O . GLU A 1 409 ? 14.466 22.854 -4.620 1.00 79.19 409 GLU A O 1
ATOM 3192 N N . MET A 1 410 ? 13.490 21.686 -2.967 1.00 80.75 410 MET A N 1
ATOM 3193 C CA . MET A 1 410 ? 13.927 22.546 -1.848 1.00 80.75 410 MET A CA 1
ATOM 3194 C C . MET A 1 410 ? 13.725 24.054 -2.105 1.00 80.75 410 MET A C 1
ATOM 3196 O O . MET A 1 410 ? 14.547 24.876 -1.707 1.00 80.75 410 MET A O 1
ATOM 3200 N N . LEU A 1 411 ? 12.620 24.407 -2.772 1.00 84.88 411 LEU A N 1
ATOM 3201 C CA . LEU A 1 411 ? 12.251 25.780 -3.129 1.00 84.88 411 LEU A CA 1
ATOM 3202 C C . LEU A 1 411 ? 12.346 26.737 -1.938 1.00 84.88 411 LEU A C 1
ATOM 3204 O O . LEU A 1 411 ? 11.642 26.554 -0.947 1.00 84.88 411 LEU A O 1
ATOM 3208 N N . GLU A 1 412 ? 13.167 27.779 -2.062 1.00 87.50 412 GLU A N 1
ATOM 3209 C CA . GLU A 1 412 ? 13.292 28.842 -1.060 1.00 87.50 412 GLU A CA 1
ATOM 3210 C C . GLU A 1 412 ? 11.967 29.612 -0.882 1.00 87.50 412 GLU A C 1
ATOM 3212 O O . GLU A 1 412 ? 11.119 29.641 -1.778 1.00 87.50 412 GLU A O 1
ATOM 3217 N N . TYR A 1 413 ? 11.777 30.225 0.294 1.00 85.94 413 TYR A N 1
ATOM 3218 C CA . TYR A 1 413 ? 10.480 30.782 0.721 1.00 85.94 413 TYR A CA 1
ATOM 3219 C C . TYR A 1 413 ? 9.895 31.776 -0.286 1.00 85.94 413 TYR A C 1
ATOM 3221 O O . TYR A 1 413 ? 8.734 31.660 -0.676 1.00 85.94 413 TYR A O 1
ATOM 3229 N N . ASP A 1 414 ? 10.719 32.725 -0.737 1.00 85.94 414 ASP A N 1
ATOM 3230 C CA . ASP A 1 414 ? 10.292 33.773 -1.663 1.00 85.94 414 ASP A CA 1
ATOM 3231 C C . ASP A 1 414 ? 9.870 33.167 -3.007 1.00 85.94 414 ASP A C 1
ATOM 3233 O O . ASP A 1 414 ? 8.800 33.492 -3.508 1.00 85.94 414 ASP A O 1
ATOM 3237 N N . THR A 1 415 ? 10.639 32.208 -3.539 1.00 88.19 415 THR A N 1
ATOM 3238 C CA . TH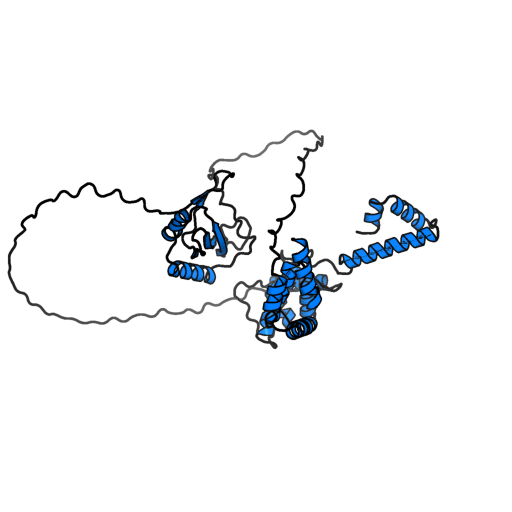R A 1 415 ? 10.321 31.500 -4.790 1.00 88.19 415 THR A CA 1
ATOM 3239 C C . THR A 1 415 ? 9.035 30.676 -4.679 1.00 88.19 415 THR A C 1
ATOM 3241 O O . THR A 1 415 ? 8.276 30.581 -5.642 1.00 88.19 415 THR A O 1
ATOM 3244 N N . MET A 1 416 ? 8.767 30.068 -3.518 1.00 86.94 416 MET A N 1
ATOM 3245 C CA . MET A 1 416 ? 7.527 29.323 -3.269 1.00 86.94 416 MET A CA 1
ATOM 3246 C C . MET A 1 416 ? 6.312 30.264 -3.267 1.00 86.94 416 MET A C 1
ATOM 3248 O O . MET A 1 416 ? 5.325 30.006 -3.957 1.00 86.94 416 MET A O 1
ATOM 3252 N N . VAL A 1 417 ? 6.402 31.384 -2.541 1.00 87.94 417 VAL A N 1
ATOM 3253 C CA . VAL A 1 417 ? 5.348 32.410 -2.470 1.00 87.94 417 VAL A CA 1
ATOM 3254 C C . VAL A 1 417 ? 5.129 33.075 -3.834 1.00 87.94 417 VAL A C 1
ATOM 3256 O O . VAL A 1 417 ? 3.984 33.232 -4.254 1.00 87.94 417 VAL A O 1
ATOM 3259 N N . GLU A 1 418 ? 6.202 33.401 -4.557 1.00 89.50 418 GLU A N 1
ATOM 3260 C CA . GLU A 1 418 ? 6.163 33.982 -5.903 1.00 89.50 418 GLU A CA 1
ATOM 3261 C C . GLU A 1 418 ? 5.499 33.033 -6.908 1.00 89.50 418 GLU A C 1
ATOM 3263 O O . GLU A 1 418 ? 4.581 33.447 -7.612 1.00 89.50 418 GLU A O 1
ATOM 3268 N N . LYS A 1 419 ? 5.864 31.742 -6.930 1.00 88.00 419 LYS A N 1
ATOM 3269 C CA . LYS A 1 419 ? 5.204 30.746 -7.794 1.00 88.00 419 LYS A CA 1
ATOM 3270 C C . LYS A 1 419 ? 3.716 30.573 -7.453 1.00 88.00 419 LYS A C 1
ATOM 3272 O O . LYS A 1 419 ? 2.898 30.462 -8.366 1.00 88.00 419 LYS A O 1
ATOM 3277 N N . LEU A 1 420 ? 3.346 30.575 -6.167 1.00 86.88 420 LEU A N 1
ATOM 3278 C CA . LEU A 1 420 ? 1.941 30.504 -5.732 1.00 86.88 420 LEU A CA 1
ATOM 3279 C C . LEU A 1 420 ? 1.150 31.765 -6.125 1.00 86.88 420 LEU A C 1
ATOM 3281 O O . LEU A 1 420 ? -0.017 31.661 -6.503 1.00 86.88 420 LEU A O 1
ATOM 3285 N N . ALA A 1 421 ? 1.772 32.944 -6.065 1.00 86.00 421 ALA A N 1
ATOM 3286 C CA . ALA A 1 421 ? 1.171 34.205 -6.495 1.00 86.00 421 ALA A CA 1
ATOM 3287 C C . ALA A 1 421 ? 1.055 34.302 -8.027 1.00 86.00 421 ALA A C 1
ATOM 3289 O O . ALA A 1 421 ? 0.013 34.718 -8.529 1.00 86.00 421 ALA A O 1
ATOM 3290 N N . ALA A 1 422 ? 2.066 33.845 -8.771 1.00 86.69 422 ALA A N 1
ATOM 3291 C CA . ALA A 1 422 ? 2.056 33.792 -10.232 1.00 86.69 422 ALA A CA 1
ATOM 3292 C C . ALA A 1 422 ? 0.917 32.903 -10.757 1.00 86.69 422 ALA A C 1
ATOM 3294 O O . ALA A 1 422 ? 0.156 33.318 -11.631 1.00 86.69 422 ALA A O 1
ATOM 3295 N N . LYS A 1 423 ? 0.722 31.724 -10.149 1.00 82.69 423 LYS A N 1
ATOM 3296 C CA . LYS A 1 423 ? -0.415 30.840 -10.453 1.00 82.69 423 LYS A CA 1
ATOM 3297 C C . LYS A 1 423 ? -1.771 31.472 -10.127 1.00 82.69 423 LYS A C 1
ATOM 3299 O O . LYS A 1 423 ? -2.743 31.199 -10.819 1.00 82.69 423 LYS A O 1
ATOM 3304 N N . GLN A 1 424 ? -1.835 32.354 -9.126 1.00 78.19 424 GLN A N 1
ATOM 3305 C CA . GLN A 1 424 ? -3.035 33.146 -8.845 1.00 78.19 424 GLN A CA 1
ATOM 3306 C C . GLN A 1 424 ? -3.293 34.232 -9.903 1.00 78.19 424 GLN A C 1
ATOM 3308 O O . GLN A 1 424 ? -4.452 34.529 -10.170 1.00 78.19 424 GLN A O 1
ATOM 3313 N N . SER A 1 425 ? -2.257 34.823 -10.509 1.00 71.56 425 SER A N 1
ATOM 3314 C CA . SER A 1 425 ? -2.421 35.795 -11.605 1.00 71.56 425 SER A CA 1
ATOM 3315 C C . SER A 1 425 ? -2.700 35.166 -12.974 1.00 71.56 425 SER A C 1
ATOM 3317 O O . SER A 1 425 ? -3.261 35.838 -13.826 1.00 71.56 425 SER A O 1
ATOM 3319 N N . GLU A 1 426 ? -2.354 33.893 -13.189 1.00 71.12 426 GLU A N 1
ATOM 3320 C CA . GLU A 1 426 ? -2.705 33.149 -14.414 1.00 71.12 426 GLU A CA 1
ATOM 3321 C C . GLU A 1 426 ? -4.193 32.731 -14.477 1.00 71.12 426 GLU A C 1
ATOM 3323 O O . GLU A 1 426 ? -4.644 32.255 -15.517 1.00 71.12 426 GLU A O 1
ATOM 3328 N N . GLU A 1 427 ? -4.954 32.880 -13.383 1.00 59.56 427 GLU A N 1
ATOM 3329 C CA . GLU A 1 427 ? -6.379 32.501 -13.272 1.00 59.56 427 GLU A CA 1
ATOM 3330 C C . GLU A 1 427 ? -7.351 33.707 -13.370 1.00 59.56 427 GLU A C 1
ATOM 3332 O O . GLU A 1 427 ? -8.548 33.544 -13.123 1.00 59.56 427 GLU A O 1
ATOM 3337 N N . VAL A 1 428 ? -6.855 34.919 -13.674 1.00 48.88 428 VAL A N 1
ATOM 3338 C CA . VAL A 1 428 ? -7.621 36.193 -13.682 1.00 48.88 428 VAL A CA 1
ATOM 3339 C C . VAL A 1 428 ? -7.910 36.689 -15.097 1.00 48.88 428 VAL A C 1
ATOM 3341 O O . VAL A 1 428 ? -6.956 36.750 -15.899 1.00 48.88 428 VAL A O 1
#

pLDDT: mean 72.6, std 20.56, range [25.2, 95.56]

Foldseek 3Di:
DDLVVVCVVDVVSVVLVVCVVVVNDDPVSVVVNVVVVVVVVVVCVVVVVQAADAQCPPDDPNHGNLVLLQLLLVVLVVVCVVPVLDALVNDDDDPPPDQLSSLLNNVVRVDVVSVVLSPCNNVVNHHRCSSVVSSVVSVVSVVVVVPDDDDDDDDDDDDDDDDDDDDDDDDDDDDDDDDDDDDDDDDDDPDDDDDDPDDPQCQWDWDFDPPDPRDIDTDDQLWDWDQDPPLQKIKIKAKDKAQQCPFPQHDDNHFIEIEIDIDMDGHPDSVVVVCVVRNHDDNVVSVVVVVVCVVRGHYDDPRRDDPDDDDDDDDDDDDDDDDDDDDDDDDDDDDDDDDDDDDDDDDDPDDDPDDQLPCVLVVLCVQVVDLVLLVVVLVCVVVVNDDPPRSSNVSLVVLCVVLVHDSVVSDRSVRSSVSSVVVNVVVD

Radius of gyration: 36.06 Å; chains: 1; bounding box: 106×80×101 Å

Secondary structure (DSSP, 8-state):
--HHHHHHH-HHHHHHHHHHHHT---HHHHHHHHHHHHHHHHHHHHTTTTS-S-TTT-EETTEEHHHHHHHHHHHHHHHHHH-TT--TTT--PPTT--HHHHHHHHHHHH-HHHHHHHHHHHTT---TTHHHHHHHHHHHHHHHHHTSPPPPPPPPP-PPP-PPP--------------------------PPSPPPPPPP----EEE-TTSSS-EEEPPSSEEEEEPTTSSEEEEEEEEEEEGGG-TT---TTSEEEEEEEEEEE-SSGGGGGGHHHHSPPHHHHHHHHHHHHHHSEEPPTTTS--SPPPPPPP-----------------------PPPPPPP-PPP-PPPPP--TTHHHHHHTTSS-HHHHHHHHHHHHTT--SSS-TTHHHHHHHHHHHT--GGG---HHHHHHHHHHHHHTT-

InterPro domains:
  IPR037651 SWR1-complex protein 3 [PTHR28108] (2-249)

Organism: Verticillium longisporum (NCBI:txid100787)

Sequence (428 aa):
MTLAEKASEDPHLRDLMKRVAAGEAKQDELTNFQRIIDQITAEYKKKGGQQGPSADRLIVDGKTVKYFADEVRTILDIVLATNPQQKSHELLPPPGSDPLVVALVKKALDDAKTRTMIRRIADNQPGFTDTTDLKAILDKLHKALQAAPPPQVQPRQIQSPQPPPSTNGQLQKAAPASGSVTHPPQQALRSKGPPPPSKPDVSGIALEFAGDNGDRYLFPKFSILEYLPGGQQVIASFLIVRKGSQLEYGGDAKLDYYQPVTIRLFTQTGRQLDHLHRVVAPPEEVKRYMVDVMDNMTRAEYVLLAMRLPRGEPPADKDQGGREATLTNGNGPEVAEPVLPPVPAVSAGPKKPPILWKGKAKAFMDQFPAKEIYQQFLARKRQGFRERVDEGYKPYRWGCELLNISEDEMLEYDTMVEKLAAKQSEEV